Protein AF-A0ABD1NML1-F1 (afdb_monomer_lite)

Organism: NCBI:txid520843

Secondary structure (DSSP, 8-state):
--HHHHHHHHHHHHHHTSPPP--TTEEEEEE-TTS-GGG--SSS-S-SEEEESSPBTTEEEEEEEE-TTS-EEEEEEEEEEHHHHHHHHHHHHTTTPEEP----------GGGSS--TTTSSBSEEEEEEEE-S---S----EEEEEEEEE--SS-----EEEPPHHHHS-GGGSSEEEEEEEEE---S-HHHHHHHHHHHHHHHTGGGGSEEEE-GGG-EEEE-----EEEEEEEESS-HHHHGGGGSSS-GGGGTTS-----------SPEEEEEEEEETTT--HHHHHHHHHHHHHHHH-TT---PPPB--GGGGPPPSS----S--GGGPPP--------STTEEEEEEEE-HHHHHHHHHTS-GGGTT--HHHHHHHHHHHHHHHHHT--TTSEEEEEE-EE-TTTS---TTB-S--EE--EEEEEHHHHHHS-HHHHHHHHHHHHHHTTS----------PPP---

pLDDT: mean 78.39, std 19.65, range [25.09, 98.25]

Sequence (472 aa):
MSEEYVRSVVDLMVLKGHPMYRINGNFSVGDQTRVSFSEINFGWKKPIYEGPVGGMLFISFLYWFINGKGVDGIMVPIVLPHLAMKMFFRRSRKWQVKRSFILMLNSFNFANNYFSVKNLIDHLCVVTVIHMGSNGGDAVFSVRQGEVQMVVPAKVTPNEVKHLSDIDDDQEGLRMHISFIMLYKCNSSEPAKVIKRGISEALVEYYPLAGRMREGPNRKLMVECSAEGILFLEAEADVALEQLGDSIRPPSPHTKHFLCQVPVSRDYWMPFVVRSGVRMNHVVCDSFGLVQFLKMVATLARDPHAAIQPPVWRREIFGARVPPRVTCIHHEYQNIADHATSDSTNGMAHESFFFGPSEILVLRKRLPLHLQNCSTFELLSACLWKCRTMALNVNPNEEVGVSCFITAHGKVKIPDGYYGNAFVFPIALSKASLLCRSSLGYALGFIRETKARIRIREVSGGSYGSQGASNV

Structure (mmCIF, N/CA/C/O backbone):
data_AF-A0ABD1NML1-F1
#
_entry.id   AF-A0ABD1NML1-F1
#
loop_
_atom_site.group_PDB
_atom_site.id
_atom_site.type_symbol
_atom_site.label_atom_id
_atom_site.label_alt_id
_atom_site.label_comp_id
_atom_site.label_asym_id
_atom_site.label_entity_id
_atom_site.label_seq_id
_atom_site.pdbx_PDB_ins_code
_atom_site.Cartn_x
_atom_site.Cartn_y
_atom_site.Cartn_z
_atom_site.occupancy
_atom_site.B_iso_or_equiv
_atom_site.auth_seq_id
_atom_site.auth_comp_id
_atom_site.auth_asym_id
_atom_site.auth_atom_id
_atom_site.pdbx_PDB_model_num
ATOM 1 N N . MET A 1 1 ? -3.244 1.856 -18.797 1.00 85.44 1 MET A N 1
ATOM 2 C CA . MET A 1 1 ? -3.691 0.501 -18.502 1.00 85.44 1 MET A CA 1
ATOM 3 C C . MET A 1 1 ? -5.084 0.362 -19.058 1.00 85.44 1 MET A C 1
ATOM 5 O O . MET A 1 1 ? -5.914 1.201 -18.724 1.00 85.44 1 MET A O 1
ATOM 9 N N . SER A 1 2 ? -5.276 -0.593 -19.954 1.00 88.31 2 SER A N 1
ATOM 10 C CA . SER A 1 2 ? -6.563 -1.020 -20.479 1.00 88.31 2 SER A CA 1
ATOM 11 C C . SER A 1 2 ? -7.189 -2.037 -19.525 1.00 88.31 2 SER A C 1
ATOM 13 O O . SER A 1 2 ? -6.485 -2.704 -18.765 1.00 88.31 2 SER A O 1
ATOM 15 N N . GLU A 1 3 ? -8.511 -2.168 -19.574 1.00 90.38 3 GLU A N 1
ATOM 16 C CA . GLU A 1 3 ? -9.223 -3.241 -18.873 1.00 90.38 3 GLU A CA 1
ATOM 17 C C . GLU A 1 3 ? -8.773 -4.629 -19.362 1.00 90.38 3 GLU A C 1
ATOM 19 O O . GLU A 1 3 ? -8.651 -5.553 -18.564 1.00 90.38 3 GLU A O 1
ATOM 24 N N . GLU A 1 4 ? -8.437 -4.762 -20.651 1.00 92.38 4 GLU A N 1
ATOM 25 C CA . GLU A 1 4 ? -7.946 -6.023 -21.223 1.00 92.38 4 GLU A CA 1
ATOM 26 C C . GLU A 1 4 ? -6.635 -6.484 -20.582 1.00 92.38 4 GLU A C 1
ATOM 28 O O . GLU A 1 4 ? -6.492 -7.669 -20.300 1.00 92.38 4 GLU A O 1
ATOM 33 N N . TYR A 1 5 ? -5.703 -5.565 -20.294 1.00 93.19 5 TYR A N 1
ATOM 34 C CA . TYR A 1 5 ? -4.453 -5.921 -19.619 1.00 93.19 5 TYR A CA 1
ATOM 35 C C . TYR A 1 5 ? -4.724 -6.553 -18.251 1.00 93.19 5 TYR A C 1
ATOM 37 O O . TYR A 1 5 ? -4.149 -7.584 -17.923 1.00 93.19 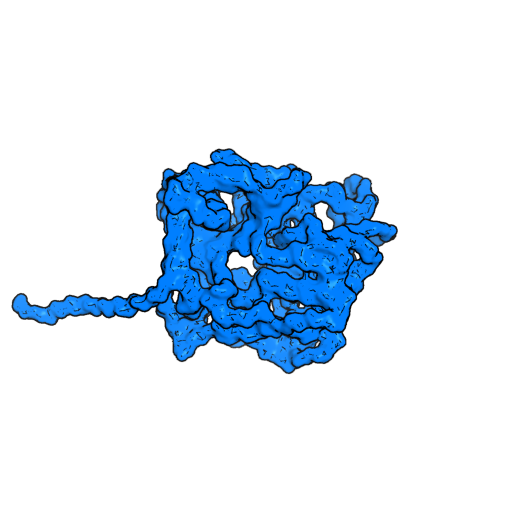5 TYR A O 1
ATOM 45 N N . VAL A 1 6 ? -5.634 -5.955 -17.474 1.00 93.06 6 VAL A N 1
ATOM 46 C CA . VAL A 1 6 ? -6.022 -6.471 -16.154 1.00 93.06 6 VAL A CA 1
ATOM 47 C C . VAL A 1 6 ? -6.635 -7.863 -16.279 1.00 93.06 6 VAL A C 1
ATOM 49 O O . VAL A 1 6 ? -6.210 -8.774 -15.579 1.00 93.06 6 VAL A O 1
ATOM 52 N N . ARG A 1 7 ? -7.581 -8.054 -17.208 1.00 93.50 7 ARG A N 1
ATOM 53 C CA . ARG A 1 7 ? -8.207 -9.366 -17.441 1.00 93.50 7 ARG A CA 1
ATOM 54 C C . ARG A 1 7 ? -7.192 -10.424 -17.887 1.00 93.50 7 ARG A C 1
ATOM 56 O O . ARG A 1 7 ? -7.268 -11.560 -17.443 1.00 93.50 7 ARG A O 1
ATOM 63 N N . SER A 1 8 ? -6.226 -10.051 -18.727 1.00 94.50 8 SER A N 1
ATOM 64 C CA . SER A 1 8 ? -5.152 -10.950 -19.166 1.00 94.50 8 SER A CA 1
ATOM 65 C C . SER A 1 8 ? -4.235 -11.373 -18.014 1.00 94.50 8 SER A C 1
ATOM 67 O O . SER A 1 8 ? -3.870 -12.545 -17.940 1.00 94.50 8 SER A O 1
ATOM 69 N N . VAL A 1 9 ? -3.899 -10.450 -17.099 1.00 92.88 9 VAL A N 1
ATOM 70 C CA . VAL A 1 9 ? -3.122 -10.759 -15.883 1.00 92.88 9 VAL A CA 1
ATOM 71 C C . VAL A 1 9 ? -3.874 -11.766 -15.016 1.00 92.88 9 VAL A C 1
ATOM 73 O O . VAL A 1 9 ? -3.299 -12.769 -14.603 1.00 92.88 9 VAL A O 1
ATOM 76 N N . VAL A 1 10 ? -5.159 -11.508 -14.772 1.00 93.75 10 VAL A N 1
ATOM 77 C CA . VAL A 1 10 ? -6.013 -12.372 -13.952 1.00 93.75 10 VAL A CA 1
ATOM 78 C C . VAL A 1 10 ? -6.128 -13.780 -14.554 1.00 93.75 10 VAL A C 1
ATOM 80 O O . VAL A 1 10 ? -5.954 -14.775 -13.857 1.00 93.75 10 VAL A O 1
ATOM 83 N N . ASP A 1 11 ? -6.330 -13.889 -15.867 1.00 94.88 11 ASP A N 1
ATOM 84 C CA . ASP A 1 11 ? -6.380 -15.194 -16.530 1.00 94.88 11 ASP A CA 1
ATOM 85 C C . ASP A 1 11 ? -5.045 -15.944 -16.465 1.00 94.88 11 ASP A C 1
ATOM 87 O O . ASP A 1 11 ? -5.022 -17.162 -16.288 1.00 94.88 11 ASP A O 1
ATOM 91 N N . LEU A 1 12 ? -3.925 -15.229 -16.618 1.00 93.00 12 LEU A N 1
ATOM 92 C CA . LEU A 1 12 ? -2.591 -15.813 -16.493 1.00 93.00 12 LEU A CA 1
ATOM 93 C C . LEU A 1 12 ? -2.376 -16.378 -15.084 1.00 93.00 12 LEU A C 1
ATOM 95 O O . LEU A 1 12 ? -1.841 -17.478 -14.955 1.00 93.00 12 LEU A O 1
ATOM 99 N N . MET A 1 13 ? -2.798 -15.647 -14.051 1.00 89.31 13 MET A N 1
ATOM 100 C CA . MET A 1 13 ? -2.697 -16.066 -12.653 1.00 89.31 13 MET A CA 1
ATOM 101 C C . MET A 1 13 ? -3.399 -17.400 -12.397 1.00 89.31 13 MET A C 1
ATOM 103 O O . MET A 1 13 ? -2.771 -18.330 -11.880 1.00 89.31 13 MET A O 1
ATOM 107 N N . VAL A 1 14 ? -4.640 -17.528 -12.871 1.00 90.69 14 VAL A N 1
ATOM 108 C CA . VAL A 1 14 ? -5.420 -18.764 -12.748 1.00 90.69 14 VAL A CA 1
ATOM 109 C C . VAL A 1 14 ? -4.791 -19.903 -13.551 1.00 90.69 14 VAL A C 1
ATOM 111 O O . VAL A 1 14 ? -4.628 -21.005 -13.032 1.00 90.69 14 VAL A O 1
ATOM 114 N N . LEU A 1 15 ? -4.372 -19.654 -14.798 1.00 91.19 15 LEU A N 1
ATOM 115 C CA . LEU A 1 15 ? -3.771 -20.687 -15.657 1.00 91.19 15 LEU A CA 1
ATOM 116 C C . LEU A 1 15 ? -2.415 -21.189 -15.155 1.00 91.19 15 LEU A C 1
ATOM 118 O O . LEU A 1 15 ? -2.046 -22.332 -15.423 1.00 91.19 15 LEU A O 1
ATOM 122 N N . LYS A 1 16 ? -1.642 -20.332 -14.483 1.00 87.25 16 LYS A N 1
ATOM 123 C CA . LYS A 1 16 ? -0.321 -20.676 -13.944 1.00 87.25 16 LYS A CA 1
ATOM 124 C C . LYS A 1 16 ? -0.363 -21.165 -12.499 1.00 87.25 16 LYS A C 1
ATOM 126 O O . LYS A 1 16 ? 0.657 -21.662 -12.036 1.00 87.25 16 LYS A O 1
ATOM 131 N N . GLY A 1 17 ? -1.507 -21.058 -11.820 1.00 83.44 17 GLY A N 1
ATOM 132 C CA . GLY A 1 17 ? -1.695 -21.543 -10.458 1.00 83.44 17 GLY A CA 1
ATOM 133 C C . GLY A 1 17 ? -0.801 -20.827 -9.449 1.00 83.44 17 GLY A C 1
ATOM 134 O O . GLY A 1 17 ? 0.010 -21.480 -8.801 1.00 83.44 17 GLY A O 1
ATOM 135 N N . HIS A 1 18 ? -0.994 -19.513 -9.286 1.00 80.62 18 HIS A N 1
ATOM 136 C CA . HIS A 1 18 ? -0.204 -18.628 -8.410 1.00 80.62 18 HIS A CA 1
ATOM 137 C C . HIS A 1 18 ? 1.230 -18.383 -8.927 1.00 80.62 18 HIS A C 1
ATOM 139 O O . HIS A 1 18 ? 2.209 -18.803 -8.304 1.00 80.62 18 HIS A O 1
ATOM 145 N N . PRO A 1 19 ? 1.400 -17.731 -10.097 1.00 79.62 19 PRO A N 1
ATOM 146 C CA . PRO A 1 19 ? 2.723 -17.487 -10.654 1.00 79.62 19 PRO A CA 1
ATOM 147 C C . PRO A 1 19 ? 3.556 -16.591 -9.732 1.00 79.62 19 PRO A C 1
ATOM 149 O O . PRO A 1 19 ? 3.118 -15.522 -9.301 1.00 79.62 19 PRO A O 1
ATOM 152 N N . MET A 1 20 ? 4.804 -16.990 -9.496 1.00 71.44 20 MET A N 1
ATOM 153 C CA . MET A 1 20 ? 5.746 -16.156 -8.763 1.00 71.44 20 MET A CA 1
ATOM 154 C C . MET A 1 20 ? 6.116 -14.927 -9.590 1.00 71.44 20 MET A C 1
ATOM 156 O O . MET A 1 20 ? 6.479 -15.013 -10.764 1.00 71.44 20 MET A O 1
ATOM 160 N N . TYR A 1 21 ? 6.050 -13.764 -8.952 1.00 72.62 21 TYR A N 1
ATOM 161 C CA . TYR A 1 21 ? 6.606 -12.549 -9.524 1.00 72.62 21 TYR A CA 1
ATOM 162 C C . TYR A 1 21 ? 8.130 -12.671 -9.614 1.00 72.62 21 TYR A C 1
ATOM 164 O O . TYR A 1 21 ? 8.783 -13.183 -8.704 1.00 72.62 21 TYR A O 1
ATOM 172 N N . ARG A 1 22 ? 8.722 -12.162 -10.695 1.00 70.94 22 ARG A N 1
ATOM 173 C CA . ARG A 1 22 ? 10.177 -12.165 -10.861 1.00 70.94 22 ARG A CA 1
ATOM 174 C C . ARG A 1 22 ? 10.831 -11.238 -9.824 1.00 70.94 22 ARG A C 1
ATOM 176 O O . ARG A 1 22 ? 10.720 -10.019 -9.929 1.00 70.94 22 ARG A O 1
ATOM 183 N N . ILE A 1 23 ? 11.545 -11.802 -8.846 1.00 63.34 23 ILE A N 1
ATOM 184 C CA . ILE A 1 23 ? 12.211 -11.040 -7.765 1.00 63.34 23 ILE A CA 1
ATOM 185 C C . ILE A 1 23 ? 13.683 -10.734 -8.099 1.00 63.34 23 ILE A C 1
ATOM 187 O O . ILE A 1 23 ? 14.173 -9.637 -7.815 1.00 63.34 23 ILE A O 1
ATOM 191 N N . ASN A 1 24 ? 14.391 -11.658 -8.758 1.00 65.88 24 ASN A N 1
ATOM 192 C CA . ASN A 1 24 ? 15.817 -11.501 -9.057 1.00 65.88 24 ASN A CA 1
ATOM 193 C C . ASN A 1 24 ? 16.085 -10.342 -10.023 1.00 65.88 24 ASN A C 1
ATOM 195 O O . ASN A 1 24 ? 15.473 -10.239 -11.088 1.00 65.88 24 ASN A O 1
ATOM 199 N N . GLY A 1 25 ? 17.002 -9.452 -9.629 1.00 67.81 25 GLY A N 1
ATOM 200 C CA . GLY A 1 25 ? 17.348 -8.247 -10.391 1.00 67.81 25 GLY A CA 1
ATOM 201 C C . GLY A 1 25 ? 16.247 -7.179 -10.432 1.00 67.81 25 GLY A C 1
ATOM 202 O O . GLY A 1 25 ? 16.466 -6.106 -11.000 1.00 67.81 25 GLY A O 1
ATOM 203 N N . ASN A 1 26 ? 15.097 -7.428 -9.799 1.00 81.62 26 ASN A N 1
ATOM 204 C CA . ASN A 1 26 ? 13.913 -6.592 -9.919 1.00 81.62 26 ASN A CA 1
ATOM 205 C C . ASN A 1 26 ? 13.667 -5.732 -8.681 1.00 81.62 26 ASN A C 1
ATOM 207 O O . ASN A 1 26 ? 14.130 -6.005 -7.571 1.00 81.62 26 ASN A O 1
ATOM 211 N N . PHE A 1 27 ? 12.966 -4.629 -8.908 1.00 85.62 27 PHE A N 1
ATOM 212 C CA . PHE A 1 27 ? 12.614 -3.655 -7.890 1.00 85.62 27 PHE A CA 1
ATOM 213 C C . PHE A 1 27 ? 11.238 -3.077 -8.193 1.00 85.62 27 PHE A C 1
ATOM 215 O O . PHE A 1 27 ? 10.990 -2.646 -9.313 1.00 85.62 27 PHE A O 1
ATOM 222 N N . SER A 1 28 ? 10.342 -3.041 -7.218 1.00 87.56 28 SER A N 1
ATOM 223 C CA . SER A 1 28 ? 8.999 -2.506 -7.417 1.00 87.56 28 SER A CA 1
ATOM 224 C C . SER A 1 28 ? 8.858 -1.136 -6.764 1.00 87.56 28 SER A C 1
ATOM 226 O O . SER A 1 28 ? 9.371 -0.894 -5.672 1.00 87.56 28 SER A O 1
ATOM 228 N N . VAL A 1 29 ? 8.157 -0.226 -7.437 1.00 91.19 29 VAL A N 1
ATOM 229 C CA . VAL A 1 29 ? 7.906 1.135 -6.965 1.00 91.19 29 VAL A CA 1
ATOM 230 C C . VAL A 1 29 ? 6.411 1.420 -6.985 1.00 91.19 29 VAL A C 1
ATOM 232 O O . VAL A 1 29 ? 5.767 1.316 -8.029 1.00 91.19 29 VAL A O 1
ATOM 235 N N . GLY A 1 30 ? 5.847 1.779 -5.835 1.00 89.94 30 GLY A N 1
ATOM 236 C CA . GLY A 1 30 ? 4.447 2.182 -5.709 1.00 89.94 30 GLY A CA 1
ATOM 237 C C . GLY A 1 30 ? 4.287 3.655 -5.345 1.00 89.94 30 GLY A C 1
ATOM 238 O O . GLY A 1 30 ? 5.159 4.255 -4.719 1.00 89.94 30 GLY A O 1
ATOM 239 N N . ASP A 1 31 ? 3.167 4.248 -5.750 1.00 90.31 31 ASP A N 1
ATOM 240 C CA . ASP A 1 31 ? 2.809 5.624 -5.406 1.00 90.31 31 ASP A CA 1
ATOM 241 C C . ASP A 1 31 ? 1.729 5.621 -4.322 1.00 90.31 31 ASP A C 1
ATOM 243 O O . ASP A 1 31 ? 0.582 5.275 -4.595 1.00 90.31 31 ASP A O 1
ATOM 247 N N . GLN A 1 32 ? 2.096 6.001 -3.100 1.00 86.88 32 GLN A N 1
ATOM 248 C CA . GLN A 1 32 ? 1.167 6.153 -1.976 1.00 86.88 32 GLN A CA 1
ATOM 249 C C . GLN A 1 32 ? 0.924 7.636 -1.649 1.00 86.88 32 GLN A C 1
ATOM 251 O O . GLN A 1 32 ? 0.237 7.954 -0.685 1.00 86.88 32 GLN A O 1
ATOM 256 N N . THR A 1 33 ? 1.442 8.571 -2.459 1.00 85.31 33 THR A N 1
ATOM 257 C CA . THR A 1 33 ? 1.328 10.023 -2.211 1.00 85.31 33 THR A CA 1
ATOM 258 C C . THR A 1 33 ? -0.107 10.539 -2.289 1.00 85.31 33 THR A C 1
ATOM 260 O O . THR A 1 33 ? -0.403 11.621 -1.793 1.00 85.31 33 THR A O 1
ATOM 263 N N . ARG A 1 34 ? -0.995 9.765 -2.921 1.00 81.69 34 ARG A N 1
ATOM 264 C CA . ARG A 1 34 ? -2.420 10.074 -3.097 1.00 81.69 34 ARG A CA 1
ATOM 265 C C . ARG A 1 34 ? -3.330 9.275 -2.174 1.00 81.69 34 ARG A C 1
ATOM 267 O O . ARG A 1 34 ? -4.545 9.382 -2.291 1.00 81.69 34 ARG A O 1
ATOM 274 N N . VAL A 1 35 ? -2.761 8.441 -1.311 1.00 80.31 35 VAL A N 1
ATOM 275 C CA . VAL A 1 35 ? -3.547 7.643 -0.379 1.00 80.31 35 VAL A CA 1
ATOM 276 C C . VAL A 1 35 ? -3.768 8.471 0.881 1.00 80.31 35 VAL A C 1
ATOM 278 O O . VAL A 1 35 ? -2.829 8.822 1.591 1.00 80.31 35 VAL A O 1
ATOM 281 N N . SER A 1 36 ? -5.028 8.837 1.118 1.00 80.75 36 SER A N 1
ATOM 282 C CA . SER A 1 36 ? -5.462 9.834 2.106 1.00 80.75 36 SER A CA 1
ATOM 283 C C . SER A 1 36 ? -5.395 9.366 3.571 1.00 80.75 36 SER A C 1
ATOM 285 O O . SER A 1 36 ? -6.347 9.563 4.327 1.00 80.75 36 SER A O 1
ATOM 287 N N . PHE A 1 37 ? -4.284 8.768 4.011 1.00 80.19 37 PHE A N 1
ATOM 288 C CA . PHE A 1 37 ? -4.081 8.436 5.430 1.00 80.19 37 PHE A CA 1
ATOM 289 C C . PHE A 1 37 ? -4.114 9.691 6.326 1.00 80.19 37 PHE A C 1
ATOM 291 O O . PHE A 1 37 ? -4.609 9.634 7.448 1.00 80.19 37 PHE A O 1
ATOM 298 N N . SER A 1 38 ? -3.681 10.845 5.807 1.00 80.75 38 SER A N 1
ATOM 299 C CA . SER A 1 38 ? -3.687 12.139 6.509 1.00 80.75 38 SER A CA 1
ATOM 300 C C . SER A 1 38 ? -5.088 12.698 6.802 1.00 80.75 38 SER A C 1
ATOM 302 O O . SER A 1 38 ? -5.235 13.670 7.546 1.00 80.75 38 SER A O 1
ATOM 304 N N . GLU A 1 39 ? -6.135 12.120 6.210 1.00 86.75 39 GLU A N 1
ATOM 305 C CA . GLU A 1 39 ? -7.526 12.544 6.401 1.00 86.75 39 GLU A CA 1
ATOM 306 C C . GLU A 1 39 ? -8.247 11.762 7.507 1.00 86.75 39 GLU A C 1
ATOM 308 O O . GLU A 1 39 ? -9.378 12.101 7.857 1.00 86.75 39 GLU A O 1
ATOM 313 N N . ILE A 1 40 ? -7.614 10.731 8.073 1.00 89.81 40 ILE A N 1
ATOM 314 C CA . ILE A 1 40 ? -8.189 9.944 9.164 1.00 89.81 40 ILE A CA 1
ATOM 315 C C . ILE A 1 40 ? -8.204 10.820 10.424 1.00 89.81 40 ILE A C 1
ATOM 317 O O . ILE A 1 40 ? -7.164 11.266 10.902 1.00 89.81 40 ILE A O 1
ATOM 321 N N . ASN A 1 41 ? -9.395 11.123 10.944 1.00 91.06 41 ASN A N 1
ATOM 322 C CA . ASN A 1 41 ? -9.568 12.064 12.050 1.00 91.06 41 ASN A CA 1
ATOM 323 C C . ASN A 1 41 ? -10.591 11.544 13.063 1.00 91.06 41 ASN A C 1
ATOM 325 O O . ASN A 1 41 ? -11.798 11.634 12.846 1.00 91.06 41 ASN A O 1
ATOM 329 N N . PHE A 1 42 ? -10.091 11.078 14.205 1.00 89.31 42 PHE A N 1
ATOM 330 C CA . PHE A 1 42 ? -10.882 10.583 15.338 1.00 89.31 42 PHE A CA 1
ATOM 331 C C . PHE A 1 42 ? -11.523 11.694 16.194 1.00 89.31 42 PHE A C 1
ATOM 333 O O . PHE A 1 42 ? -12.075 11.425 17.254 1.00 89.31 42 PHE A O 1
ATOM 340 N N . GLY A 1 43 ? -11.433 12.956 15.766 1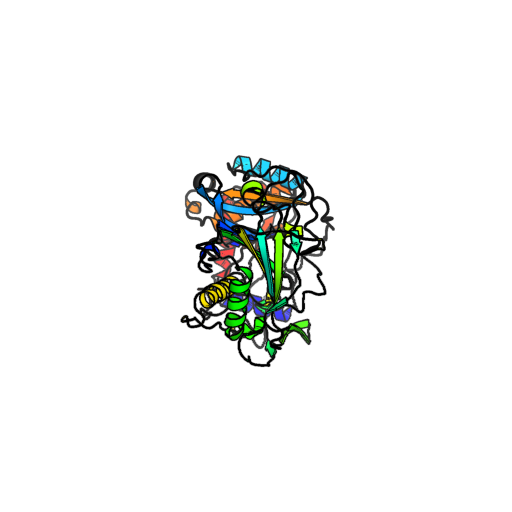.00 87.25 43 GLY A N 1
ATOM 341 C CA . GLY A 1 43 ? -11.765 14.137 16.573 1.00 87.25 43 GLY A CA 1
ATOM 342 C C . GLY A 1 43 ? -10.533 14.781 17.215 1.00 87.25 43 GLY A C 1
ATOM 343 O O . GLY A 1 43 ? -10.646 15.799 17.889 1.00 87.25 43 GLY A O 1
ATOM 344 N N . TRP A 1 44 ? -9.343 14.226 16.967 1.00 86.31 44 TRP A N 1
ATOM 345 C CA . TRP A 1 44 ? -8.062 14.679 17.526 1.00 86.31 44 TRP A CA 1
ATOM 346 C C . TRP A 1 44 ? -7.214 15.469 16.523 1.00 86.31 44 TRP A C 1
ATOM 348 O O . TRP A 1 44 ? -6.010 15.616 16.704 1.00 86.31 44 TRP A O 1
ATOM 358 N N . LYS A 1 45 ? -7.849 15.999 15.468 1.00 85.94 45 LYS A N 1
ATOM 359 C CA . LYS A 1 45 ? -7.191 16.560 14.275 1.00 85.94 45 LYS A CA 1
ATOM 360 C C . LYS A 1 45 ? -6.480 15.465 13.461 1.00 85.94 45 LYS A C 1
ATOM 362 O O . LYS A 1 45 ? -6.611 14.274 13.733 1.00 85.94 45 LYS A O 1
ATOM 367 N N . LYS A 1 46 ? -5.807 15.887 12.389 1.00 84.62 46 LYS A N 1
ATOM 368 C CA . LYS A 1 46 ? -5.058 15.003 11.487 1.00 84.62 46 LYS A CA 1
ATOM 369 C C . LYS A 1 46 ? -3.858 14.377 12.208 1.00 84.62 46 LYS A C 1
ATOM 371 O O . LYS A 1 46 ? -3.324 15.017 13.123 1.00 84.62 46 LYS A O 1
ATOM 376 N N . PRO A 1 47 ? -3.418 13.175 11.799 1.00 80.88 47 PRO A N 1
ATOM 377 C CA . PRO A 1 47 ? -2.189 12.605 12.318 1.00 80.88 47 PRO A CA 1
ATOM 378 C C . PRO A 1 47 ? -1.005 13.552 12.074 1.00 80.88 47 PRO A C 1
ATOM 380 O O . PRO A 1 47 ? -0.954 14.289 11.091 1.00 80.88 47 PRO A O 1
ATOM 383 N N . ILE A 1 48 ? -0.058 13.552 13.008 1.00 77.00 48 ILE A N 1
ATOM 384 C CA . ILE A 1 48 ? 1.228 14.253 12.883 1.00 77.00 48 ILE A CA 1
ATOM 385 C C . ILE A 1 48 ? 2.235 13.457 12.043 1.00 77.00 48 ILE A C 1
ATOM 387 O O . ILE A 1 48 ? 3.242 14.000 11.595 1.00 77.00 48 ILE A O 1
ATOM 391 N N . TYR A 1 49 ? 1.986 12.160 11.886 1.00 75.31 49 TYR A N 1
ATOM 392 C CA . TYR A 1 49 ? 2.718 11.271 11.003 1.00 75.31 49 TYR A CA 1
ATOM 393 C C . TYR A 1 49 ? 1.826 10.093 10.646 1.00 75.31 49 TYR A C 1
ATOM 395 O O . TYR A 1 49 ? 1.192 9.489 11.516 1.00 75.31 49 TYR A O 1
ATOM 403 N N . GLU A 1 50 ? 1.878 9.718 9.382 1.00 75.00 50 GLU A N 1
ATOM 404 C CA . GLU A 1 50 ? 1.236 8.547 8.834 1.00 75.00 50 GLU A CA 1
ATOM 405 C C . GLU A 1 50 ? 2.170 7.915 7.809 1.00 75.00 50 GLU A C 1
ATOM 407 O O . GLU A 1 50 ? 2.846 8.600 7.039 1.00 75.00 50 GLU A O 1
ATOM 412 N N . GLY A 1 51 ? 2.248 6.591 7.813 1.00 69.19 51 GLY A N 1
ATOM 413 C CA . GLY A 1 51 ? 3.108 5.898 6.871 1.00 69.19 51 GLY A CA 1
ATOM 414 C C . GLY A 1 51 ? 3.383 4.458 7.264 1.00 69.19 51 GLY A C 1
ATOM 415 O O . GLY A 1 51 ? 2.881 3.964 8.280 1.00 69.19 51 GLY A O 1
ATOM 416 N N . PRO A 1 52 ? 4.194 3.760 6.463 1.00 66.12 52 PRO A N 1
ATOM 417 C CA . PRO A 1 52 ? 4.569 2.396 6.760 1.00 66.12 52 PRO A CA 1
ATOM 418 C C . PRO A 1 52 ? 5.472 2.377 7.992 1.00 66.12 52 PRO A C 1
ATOM 420 O O . PRO A 1 52 ? 6.082 3.379 8.378 1.00 66.12 52 PRO A O 1
ATOM 423 N N . VAL A 1 53 ? 5.611 1.195 8.577 1.00 61.94 53 VAL A N 1
ATOM 424 C CA . VAL A 1 53 ? 6.564 0.974 9.669 1.00 61.94 53 VAL A CA 1
ATOM 425 C C . VAL A 1 53 ? 8.017 0.989 9.179 1.00 61.94 53 VAL A C 1
ATOM 427 O O . VAL A 1 53 ? 8.937 1.366 9.904 1.00 61.94 53 VAL A O 1
ATOM 430 N N . GLY A 1 54 ? 8.230 0.611 7.922 1.00 64.94 54 GLY A N 1
ATOM 431 C CA . GLY A 1 54 ? 9.542 0.552 7.308 1.00 64.94 54 GLY A CA 1
ATOM 432 C C . GLY A 1 54 ? 9.472 0.312 5.806 1.00 64.94 54 GLY A C 1
ATOM 433 O O . GLY A 1 54 ? 8.396 0.177 5.229 1.00 64.94 54 GLY A O 1
ATOM 434 N N . GLY A 1 55 ? 10.635 0.264 5.175 1.00 62.53 55 GLY A N 1
ATOM 435 C CA . GLY A 1 55 ? 10.816 -0.188 3.811 1.00 62.53 55 GLY A CA 1
ATOM 436 C C . GLY A 1 55 ? 10.689 -1.702 3.733 1.00 62.53 55 GLY A C 1
ATOM 437 O O . GLY A 1 55 ? 10.939 -2.425 4.700 1.00 62.53 55 GLY A O 1
ATOM 438 N N . MET A 1 56 ? 10.291 -2.169 2.560 1.00 67.62 56 MET A N 1
ATOM 439 C CA . MET A 1 56 ? 10.186 -3.584 2.246 1.00 67.62 56 MET A CA 1
ATOM 440 C C . MET A 1 56 ? 11.384 -3.991 1.396 1.00 67.62 56 MET A C 1
ATOM 442 O O . MET A 1 56 ? 11.974 -3.183 0.673 1.00 67.62 56 MET A O 1
ATOM 446 N N . LEU A 1 57 ? 11.772 -5.259 1.490 1.00 68.81 57 LEU A N 1
ATOM 447 C CA . LEU A 1 57 ? 12.775 -5.792 0.585 1.00 68.81 57 LEU A CA 1
ATOM 448 C C . LEU A 1 57 ? 12.201 -5.798 -0.838 1.00 68.81 57 LEU A C 1
ATOM 450 O O . LEU A 1 57 ? 11.038 -6.131 -1.031 1.00 68.81 57 LEU A O 1
ATOM 454 N N . PHE A 1 58 ? 13.002 -5.395 -1.824 1.00 72.88 58 PHE A N 1
ATOM 455 C CA . PHE A 1 58 ? 12.624 -5.325 -3.246 1.00 72.88 58 PHE A CA 1
ATOM 456 C C . PHE A 1 58 ? 11.495 -4.346 -3.616 1.00 72.88 58 PHE A C 1
ATOM 458 O O . PHE A 1 58 ? 11.276 -4.145 -4.808 1.00 72.88 58 PHE A O 1
ATOM 465 N N . ILE A 1 59 ? 10.834 -3.686 -2.658 1.00 79.00 59 ILE A N 1
ATOM 466 C CA . ILE A 1 59 ? 9.712 -2.773 -2.914 1.00 79.00 59 ILE A CA 1
ATOM 467 C C . ILE A 1 59 ? 9.916 -1.449 -2.174 1.00 79.00 59 ILE A C 1
ATOM 469 O O . ILE A 1 59 ? 10.181 -1.424 -0.972 1.00 79.00 59 ILE A O 1
ATOM 473 N N . SER A 1 60 ? 9.718 -0.337 -2.878 1.00 86.06 60 SER A N 1
ATOM 474 C CA . SER A 1 60 ? 9.654 0.997 -2.282 1.00 86.06 60 SER A CA 1
ATOM 475 C C . SER A 1 60 ? 8.364 1.703 -2.646 1.00 86.06 60 SER A C 1
ATOM 477 O O . SER A 1 60 ? 7.878 1.625 -3.769 1.00 86.06 60 SER A O 1
ATOM 479 N N . PHE A 1 61 ? 7.843 2.472 -1.703 1.00 85.88 61 PHE A N 1
ATOM 480 C CA . PHE A 1 61 ? 6.679 3.313 -1.924 1.00 85.88 61 PHE A CA 1
ATOM 481 C C . PHE A 1 61 ? 7.069 4.778 -1.754 1.00 85.88 61 PHE A C 1
ATOM 483 O O . PHE A 1 61 ? 7.882 5.121 -0.893 1.00 85.88 61 PHE A O 1
ATOM 490 N N . LEU A 1 62 ? 6.507 5.633 -2.602 1.00 90.19 62 LEU A N 1
ATOM 491 C CA . LEU A 1 62 ? 6.617 7.079 -2.482 1.00 90.19 62 LEU A CA 1
ATOM 492 C C . LEU A 1 62 ? 5.517 7.558 -1.542 1.00 90.19 62 LEU A C 1
ATOM 494 O O . LEU A 1 62 ? 4.337 7.357 -1.828 1.00 90.19 62 LEU A O 1
ATOM 498 N N . TYR A 1 63 ? 5.912 8.215 -0.458 1.00 84.69 63 TYR A N 1
ATOM 499 C CA . TYR A 1 63 ? 4.995 8.799 0.514 1.00 84.69 63 TYR A CA 1
ATOM 500 C C . TYR A 1 63 ? 5.091 10.311 0.471 1.00 84.69 63 TYR A C 1
ATOM 502 O O . TYR A 1 63 ? 6.192 10.863 0.417 1.00 84.69 63 TYR A O 1
ATOM 510 N N . TRP A 1 64 ? 3.942 10.980 0.507 1.00 85.62 64 TRP A N 1
ATOM 511 C CA . TRP A 1 64 ? 3.926 12.407 0.790 1.00 85.62 64 TRP A CA 1
ATOM 512 C C . TRP A 1 64 ? 4.419 12.624 2.223 1.00 85.62 64 TRP A C 1
ATOM 514 O O . TRP A 1 64 ? 4.088 11.848 3.118 1.00 85.62 64 TRP A O 1
ATOM 524 N N . PHE A 1 65 ? 5.272 13.624 2.425 1.00 80.06 65 PHE A N 1
ATOM 525 C CA . PHE A 1 65 ? 5.937 13.828 3.702 1.00 80.06 65 PHE A CA 1
ATOM 526 C C . PHE A 1 65 ? 6.349 15.288 3.894 1.00 80.06 65 PHE A C 1
ATOM 528 O O . PHE A 1 65 ? 6.861 15.919 2.969 1.00 80.06 65 PHE A O 1
ATOM 535 N N . ILE A 1 66 ? 6.197 15.801 5.115 1.00 77.75 66 ILE A N 1
ATOM 536 C CA . ILE A 1 66 ? 6.731 17.101 5.533 1.00 77.75 66 ILE A CA 1
ATOM 537 C C . ILE A 1 66 ? 7.928 16.853 6.450 1.00 77.75 66 ILE A C 1
ATOM 539 O O . ILE A 1 66 ? 7.816 16.164 7.464 1.00 77.75 66 ILE A O 1
ATOM 543 N N . ASN A 1 67 ? 9.089 17.407 6.102 1.00 73.88 67 ASN A N 1
ATOM 544 C CA . ASN A 1 67 ? 10.293 17.238 6.913 1.00 73.88 67 ASN A CA 1
ATOM 545 C C . ASN A 1 67 ? 10.304 18.144 8.158 1.00 73.88 67 ASN A C 1
ATOM 547 O O . ASN A 1 67 ? 9.494 19.056 8.291 1.00 73.88 67 ASN A O 1
ATOM 551 N N . GLY A 1 68 ? 11.271 17.938 9.061 1.00 69.00 68 GLY A N 1
ATOM 552 C CA . GLY A 1 68 ? 11.397 18.725 10.299 1.00 69.00 68 GLY A CA 1
ATOM 553 C C . GLY A 1 68 ? 11.604 20.236 10.108 1.00 69.00 68 GLY A C 1
ATOM 554 O O . GLY A 1 68 ? 11.537 20.982 11.076 1.00 69.00 68 GLY A O 1
ATOM 555 N N . LYS A 1 69 ? 11.834 20.706 8.874 1.00 75.56 69 LYS A N 1
ATOM 556 C CA . LYS A 1 69 ? 11.913 22.132 8.518 1.00 75.56 69 LYS A CA 1
ATOM 557 C C . LYS A 1 69 ? 10.603 22.678 7.938 1.00 75.56 69 LYS A C 1
ATOM 559 O O . LYS A 1 69 ? 10.595 23.792 7.428 1.00 75.56 69 LYS A O 1
ATOM 564 N N . GLY A 1 70 ? 9.526 21.892 7.950 1.00 77.38 70 GLY A N 1
ATOM 565 C CA . GLY A 1 70 ? 8.237 22.269 7.370 1.00 77.38 70 GLY A CA 1
ATOM 566 C C . GLY A 1 70 ? 8.194 22.227 5.841 1.00 77.38 70 GLY A C 1
ATOM 567 O O . GLY A 1 70 ? 7.241 22.730 5.257 1.00 77.38 70 GLY A O 1
ATOM 568 N N . VAL A 1 71 ? 9.202 21.646 5.178 1.00 83.56 71 VAL A N 1
ATOM 569 C CA . VAL A 1 71 ? 9.230 21.539 3.711 1.00 83.56 71 VAL A CA 1
ATOM 570 C C . VAL A 1 71 ? 8.529 20.256 3.287 1.00 83.56 71 VAL A C 1
ATOM 572 O O . VAL A 1 71 ? 8.883 19.167 3.752 1.00 83.56 71 VAL A O 1
ATOM 575 N N . ASP A 1 72 ? 7.561 20.395 2.389 1.00 87.94 72 ASP A N 1
ATOM 576 C CA . ASP A 1 72 ? 6.841 19.297 1.762 1.00 87.94 72 ASP A CA 1
ATOM 577 C C . ASP A 1 72 ? 7.716 18.563 0.738 1.00 87.94 72 ASP A C 1
ATOM 579 O O . ASP A 1 72 ? 8.651 19.108 0.152 1.00 87.94 72 ASP A O 1
ATOM 583 N N . GLY A 1 73 ? 7.452 17.280 0.533 1.00 88.69 73 GLY A N 1
ATOM 584 C CA . GLY A 1 73 ? 8.187 16.483 -0.435 1.00 88.69 73 GLY A CA 1
ATOM 585 C C . GLY A 1 73 ? 7.798 15.019 -0.402 1.00 88.69 73 GLY A C 1
ATOM 586 O O . GLY A 1 73 ? 6.766 14.632 0.147 1.00 88.69 73 GLY A O 1
ATOM 587 N N . ILE A 1 74 ? 8.637 14.201 -1.029 1.00 89.00 74 ILE A N 1
ATOM 588 C CA . ILE A 1 74 ? 8.435 12.760 -1.134 1.00 89.00 74 ILE A CA 1
ATOM 589 C C . ILE A 1 74 ? 9.476 12.032 -0.291 1.00 89.00 74 ILE A C 1
ATOM 591 O O . ILE A 1 74 ? 10.677 12.201 -0.504 1.00 89.00 74 ILE A O 1
ATOM 595 N N . MET A 1 75 ? 9.022 11.193 0.635 1.00 86.94 75 MET A N 1
ATOM 596 C CA . MET A 1 75 ? 9.866 10.247 1.358 1.00 86.94 75 MET A CA 1
ATOM 597 C C . MET A 1 75 ? 9.848 8.890 0.649 1.00 86.94 75 MET A C 1
ATOM 599 O O . MET A 1 75 ? 8.787 8.376 0.296 1.00 86.94 75 MET A O 1
ATOM 603 N N . VAL A 1 76 ? 11.028 8.296 0.470 1.00 88.00 76 VAL A N 1
ATOM 604 C CA . VAL A 1 76 ? 11.203 6.973 -0.139 1.00 88.00 76 VAL A CA 1
ATOM 605 C C . VAL A 1 76 ? 12.058 6.086 0.773 1.00 88.00 76 VAL A C 1
ATOM 607 O O . VAL A 1 76 ? 13.278 6.276 0.827 1.00 88.00 76 VAL A O 1
ATOM 610 N N . PRO A 1 77 ? 11.451 5.111 1.472 1.00 83.75 77 PRO A N 1
ATOM 611 C CA . PRO A 1 77 ? 12.176 4.063 2.184 1.00 83.75 77 PRO A CA 1
ATOM 612 C C . PRO A 1 77 ? 12.843 3.084 1.207 1.00 83.75 77 PRO A C 1
ATOM 614 O O . PRO A 1 77 ? 12.220 2.629 0.245 1.00 83.75 77 PRO A O 1
ATOM 617 N N . ILE A 1 78 ? 14.104 2.740 1.454 1.00 84.31 78 ILE A N 1
ATOM 618 C CA . ILE A 1 78 ? 14.923 1.831 0.643 1.00 84.31 78 ILE A CA 1
ATOM 619 C C . ILE A 1 78 ? 15.607 0.828 1.569 1.00 84.31 78 ILE A C 1
ATOM 621 O O . ILE A 1 78 ? 16.185 1.202 2.590 1.00 84.31 78 ILE A O 1
ATOM 625 N N . VAL A 1 79 ? 15.588 -0.446 1.178 1.00 82.81 79 VAL A N 1
ATOM 626 C CA . VAL A 1 79 ? 16.290 -1.531 1.873 1.00 82.81 79 VAL A CA 1
ATOM 627 C C . VAL A 1 79 ? 17.316 -2.148 0.923 1.00 82.81 79 VAL A C 1
ATOM 629 O O . VAL A 1 79 ? 16.961 -2.616 -0.159 1.00 82.81 79 VAL A O 1
ATOM 632 N N . LEU A 1 80 ? 18.596 -2.125 1.307 1.00 84.06 80 LEU A N 1
ATOM 633 C CA . LEU A 1 80 ? 19.718 -2.672 0.528 1.00 84.06 80 LEU A CA 1
ATOM 634 C C . LEU A 1 80 ? 20.785 -3.273 1.449 1.00 84.06 80 LEU A C 1
ATOM 636 O O . LEU A 1 80 ? 20.893 -2.828 2.591 1.00 84.06 80 LEU A O 1
ATOM 640 N N . PRO A 1 81 ? 21.625 -4.212 0.974 1.00 87.06 81 PRO A N 1
ATOM 641 C CA . PRO A 1 81 ? 22.810 -4.634 1.720 1.00 87.06 81 PRO A CA 1
ATOM 642 C C . PRO A 1 81 ? 23.639 -3.420 2.151 1.00 87.06 81 PRO A C 1
ATOM 644 O O . PRO A 1 81 ? 23.758 -2.456 1.392 1.00 87.06 81 PRO A O 1
ATOM 647 N N . HIS A 1 82 ? 24.225 -3.431 3.349 1.00 84.81 82 HIS A N 1
ATOM 648 C CA . HIS A 1 82 ? 24.851 -2.238 3.938 1.00 84.81 82 HIS A CA 1
ATOM 649 C C . HIS A 1 82 ? 25.894 -1.560 3.024 1.00 84.81 82 HIS A C 1
ATOM 651 O O . HIS A 1 82 ? 25.929 -0.330 2.905 1.00 84.81 82 HIS A O 1
ATOM 657 N N . LEU A 1 83 ? 26.713 -2.344 2.312 1.00 86.25 83 LEU A N 1
ATOM 658 C CA . LEU A 1 83 ? 27.674 -1.811 1.340 1.00 86.25 83 LEU A CA 1
ATOM 659 C C . LEU A 1 83 ? 26.978 -1.164 0.131 1.00 86.25 83 LEU A C 1
ATOM 661 O O . LEU A 1 83 ? 27.321 -0.042 -0.253 1.00 86.25 83 LEU A O 1
ATOM 665 N N . ALA A 1 84 ? 25.959 -1.828 -0.416 1.00 88.94 84 ALA A N 1
ATOM 666 C CA . ALA A 1 84 ? 25.142 -1.285 -1.494 1.00 88.94 84 ALA A CA 1
ATOM 667 C C . ALA A 1 84 ? 24.418 -0.005 -1.048 1.00 88.94 84 ALA A C 1
ATOM 669 O O . ALA A 1 84 ? 24.392 0.966 -1.795 1.00 88.94 84 ALA A O 1
ATOM 670 N N . MET A 1 85 ? 23.923 0.075 0.191 1.00 89.81 85 MET A N 1
ATOM 671 C CA . MET A 1 85 ? 23.300 1.289 0.725 1.00 89.81 85 MET A CA 1
ATOM 672 C C . MET A 1 85 ? 24.280 2.473 0.776 1.00 89.81 85 MET A C 1
ATOM 674 O O . MET A 1 85 ? 23.945 3.582 0.350 1.00 89.81 85 MET A O 1
ATOM 678 N N . LYS A 1 86 ? 25.532 2.250 1.205 1.00 88.12 86 LYS A N 1
ATOM 679 C CA . LYS A 1 86 ? 26.586 3.284 1.150 1.00 88.12 86 LYS A CA 1
ATOM 680 C C . LYS A 1 86 ? 26.833 3.761 -0.285 1.00 88.12 86 LYS A C 1
ATOM 682 O O . LYS A 1 86 ? 26.957 4.965 -0.532 1.00 88.12 86 LYS A O 1
ATOM 687 N N . MET A 1 87 ? 26.885 2.833 -1.243 1.00 88.50 87 MET A N 1
ATOM 688 C CA . MET A 1 87 ? 27.049 3.159 -2.662 1.00 88.50 87 MET A CA 1
ATOM 689 C C . MET A 1 87 ? 25.844 3.921 -3.217 1.00 88.50 87 MET A C 1
ATOM 691 O O . MET A 1 87 ? 26.033 4.932 -3.898 1.00 88.50 87 MET A O 1
ATOM 695 N N . PHE A 1 88 ? 24.632 3.483 -2.883 1.00 89.81 88 PHE A N 1
ATOM 696 C CA . PHE A 1 88 ? 23.376 4.123 -3.248 1.00 89.81 88 PHE A CA 1
ATOM 697 C C . PHE A 1 88 ? 23.353 5.572 -2.764 1.00 89.81 88 PHE A C 1
ATOM 699 O O . PHE A 1 88 ? 23.151 6.474 -3.574 1.00 89.81 88 PHE A O 1
ATOM 706 N N . PHE A 1 89 ? 23.683 5.820 -1.492 1.00 85.06 89 PHE A N 1
ATOM 707 C CA . PHE A 1 89 ? 23.747 7.172 -0.937 1.00 85.06 89 PHE A CA 1
ATOM 708 C C . PHE A 1 89 ? 24.794 8.055 -1.626 1.00 85.06 89 PHE A C 1
ATOM 710 O O . PHE A 1 89 ? 24.518 9.196 -2.001 1.00 85.06 89 PHE A O 1
ATOM 717 N N . ARG A 1 90 ? 26.010 7.540 -1.853 1.00 83.94 90 ARG A N 1
ATOM 718 C CA . ARG A 1 90 ? 27.054 8.301 -2.562 1.00 83.94 90 ARG A CA 1
ATOM 719 C C . ARG A 1 90 ? 26.613 8.675 -3.977 1.00 83.94 90 ARG A C 1
ATOM 721 O O . ARG A 1 90 ? 26.946 9.752 -4.471 1.00 83.94 90 ARG A O 1
ATOM 728 N N . ARG A 1 91 ? 25.873 7.787 -4.645 1.00 80.56 91 ARG A N 1
ATOM 729 C CA . ARG A 1 91 ? 25.336 8.039 -5.983 1.00 80.56 91 ARG A CA 1
ATOM 730 C C . ARG A 1 91 ? 24.169 9.012 -5.934 1.00 80.56 91 ARG A C 1
ATOM 732 O O . ARG A 1 91 ? 24.204 9.946 -6.723 1.00 80.56 91 ARG A O 1
ATOM 739 N N . SER A 1 92 ? 23.232 8.883 -4.998 1.00 76.94 92 SER A N 1
ATOM 740 C CA . SER A 1 92 ? 22.093 9.797 -4.853 1.00 76.94 92 SER A CA 1
ATOM 741 C C . SER A 1 92 ? 22.519 11.221 -4.469 1.00 76.94 92 SER A C 1
ATOM 743 O O . SER A 1 92 ? 21.906 12.184 -4.924 1.00 76.94 92 SER A O 1
ATOM 745 N N . ARG A 1 93 ? 23.657 11.406 -3.780 1.00 74.31 93 ARG A N 1
ATOM 746 C CA . ARG A 1 93 ? 24.262 12.740 -3.574 1.00 74.31 93 ARG A CA 1
ATOM 747 C C . ARG A 1 93 ? 24.614 13.460 -4.867 1.00 74.31 93 ARG A C 1
ATOM 749 O O . ARG A 1 93 ? 24.447 14.676 -4.941 1.00 74.31 93 ARG A O 1
ATOM 756 N N . LYS A 1 94 ? 25.032 12.737 -5.918 1.00 69.44 94 LYS A N 1
ATOM 757 C CA . LYS A 1 94 ? 25.234 13.362 -7.238 1.00 69.44 94 LYS A CA 1
ATOM 758 C C . LYS A 1 94 ? 23.950 14.000 -7.753 1.00 69.44 94 LYS A C 1
ATOM 760 O O . LYS A 1 94 ? 24.027 14.762 -8.698 1.00 69.44 94 LYS A O 1
ATOM 765 N N . TRP A 1 95 ? 22.795 13.668 -7.191 1.00 65.12 95 TRP A N 1
ATOM 766 C CA . TRP A 1 95 ? 21.459 14.078 -7.596 1.00 65.12 95 TRP A CA 1
ATOM 767 C C . TRP A 1 95 ? 20.856 15.051 -6.567 1.00 65.12 95 TRP A C 1
ATOM 769 O O . TRP A 1 95 ? 19.661 15.306 -6.598 1.00 65.12 95 TRP A O 1
ATOM 779 N N . GLN A 1 96 ? 21.695 15.584 -5.664 1.00 66.12 96 GLN A N 1
ATOM 780 C CA . GLN A 1 96 ? 21.336 16.456 -4.539 1.00 66.12 96 GLN A CA 1
ATOM 781 C C . GLN A 1 96 ? 20.311 15.858 -3.567 1.00 66.12 96 GLN A C 1
ATOM 783 O O . GLN A 1 96 ? 19.746 16.574 -2.749 1.00 66.12 96 GLN A O 1
ATOM 788 N N . VAL A 1 97 ? 20.115 14.538 -3.596 1.00 62.75 97 VAL A N 1
ATOM 789 C CA . VAL A 1 97 ? 19.199 13.862 -2.676 1.00 62.75 97 VAL A CA 1
ATOM 790 C C . VAL A 1 97 ? 19.748 13.970 -1.262 1.00 62.75 97 VAL A C 1
ATOM 792 O O . VAL A 1 97 ? 20.865 13.523 -0.970 1.00 62.75 97 VAL A O 1
ATOM 795 N N . LYS A 1 98 ? 18.949 14.561 -0.377 1.00 62.75 98 LYS A N 1
ATOM 796 C CA . LYS A 1 98 ? 19.257 14.635 1.045 1.00 62.75 98 LYS A CA 1
ATOM 797 C C . LYS A 1 98 ? 18.823 13.329 1.700 1.00 62.75 98 LYS A C 1
ATOM 799 O O . LYS A 1 98 ? 17.694 12.871 1.535 1.00 62.75 98 LYS A O 1
ATOM 804 N N . ARG A 1 99 ? 19.731 12.730 2.469 1.00 61.06 99 ARG A N 1
ATOM 805 C CA . ARG A 1 99 ? 19.325 11.742 3.470 1.0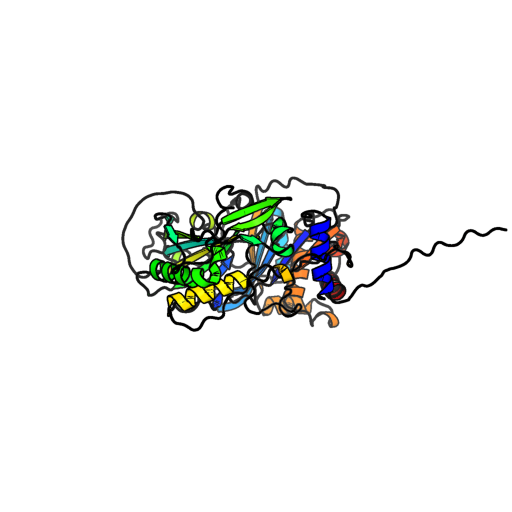0 61.06 99 ARG A CA 1
ATOM 806 C C . ARG A 1 99 ? 18.554 12.517 4.527 1.00 61.06 99 ARG A C 1
ATOM 808 O O . ARG A 1 99 ? 19.074 13.517 5.027 1.00 61.06 99 ARG A O 1
ATOM 815 N N . SER A 1 100 ? 17.322 12.111 4.811 1.00 53.88 100 SER A N 1
ATOM 816 C CA . SER A 1 100 ? 16.624 12.639 5.981 1.00 53.88 100 SER A CA 1
ATOM 817 C C . SER A 1 100 ? 17.488 12.328 7.199 1.00 53.88 100 SER A C 1
ATOM 819 O O . SER A 1 100 ? 17.961 11.201 7.339 1.00 53.88 100 SER A O 1
ATOM 821 N N . PHE A 1 101 ? 17.797 13.339 8.008 1.00 36.75 101 PHE A N 1
ATOM 822 C CA . PHE A 1 101 ? 18.669 13.183 9.169 1.00 36.75 101 PHE A CA 1
ATOM 823 C C . PHE A 1 101 ? 18.013 12.238 10.183 1.00 36.75 101 PHE A C 1
ATOM 825 O O . PHE A 1 101 ? 17.113 12.648 10.899 1.00 36.75 101 PHE A O 1
ATOM 832 N N . ILE A 1 102 ? 18.490 10.994 10.247 1.00 35.12 102 ILE A N 1
ATOM 833 C CA . ILE A 1 102 ? 18.423 10.132 11.430 1.00 35.12 102 ILE A CA 1
ATOM 834 C C . ILE A 1 102 ? 19.782 9.414 11.507 1.00 35.12 102 ILE A C 1
ATOM 836 O O . ILE A 1 102 ? 20.107 8.566 10.677 1.00 35.12 102 ILE A O 1
ATOM 840 N N . LEU A 1 103 ? 20.625 9.832 12.455 1.00 25.38 103 LEU A N 1
ATOM 841 C CA . LEU A 1 103 ? 21.726 9.025 13.008 1.00 25.38 103 LEU A CA 1
ATOM 842 C C . LEU A 1 103 ? 21.027 7.973 13.904 1.00 25.38 103 LEU A C 1
ATOM 844 O O . LEU A 1 103 ? 20.133 8.354 14.643 1.00 25.38 103 LEU A O 1
ATOM 848 N N . MET A 1 104 ? 21.281 6.663 13.893 1.00 28.30 104 MET A N 1
ATOM 849 C CA . MET A 1 104 ? 22.554 5.967 13.963 1.00 28.30 104 MET A CA 1
ATOM 850 C C . MET A 1 104 ? 22.319 4.451 13.767 1.00 28.30 104 MET A C 1
ATOM 852 O O . MET A 1 104 ? 21.283 3.913 14.141 1.00 28.30 104 MET A O 1
ATOM 856 N N . LEU A 1 105 ? 23.332 3.806 13.187 1.00 26.45 105 LEU A N 1
ATOM 857 C CA . LEU A 1 105 ? 23.787 2.418 13.335 1.00 26.45 105 LEU A CA 1
ATOM 858 C C . LEU A 1 105 ? 22.985 1.496 14.279 1.00 26.45 105 LEU A C 1
ATOM 860 O O . LEU A 1 105 ? 23.104 1.587 15.494 1.00 26.45 105 LEU A O 1
ATOM 864 N N . ASN A 1 106 ? 22.299 0.507 13.706 1.00 25.09 106 ASN A N 1
ATOM 865 C CA . ASN A 1 106 ? 22.608 -0.906 13.944 1.00 25.09 106 ASN A CA 1
ATOM 866 C C . ASN A 1 106 ? 21.828 -1.788 12.966 1.00 25.09 106 ASN A C 1
ATOM 868 O O . ASN A 1 106 ? 20.665 -1.538 12.650 1.00 25.09 106 ASN A O 1
ATOM 872 N N . SER A 1 107 ? 22.514 -2.814 12.470 1.00 30.05 107 SER A N 1
ATOM 873 C CA . SER A 1 107 ? 22.028 -3.855 11.570 1.00 30.05 107 SER A CA 1
ATOM 874 C C . SER A 1 107 ? 20.916 -4.668 12.237 1.00 30.05 107 SER A C 1
ATOM 876 O O . SER A 1 107 ? 21.148 -5.761 12.743 1.00 30.05 107 SER A O 1
ATOM 878 N N . PHE A 1 108 ? 19.695 -4.143 12.282 1.00 31.91 108 PHE A N 1
ATOM 879 C CA . PHE A 1 108 ? 18.556 -4.906 12.772 1.00 31.91 108 PHE A CA 1
ATOM 880 C C . PHE A 1 108 ? 17.938 -5.694 11.623 1.00 31.91 108 PHE A C 1
ATOM 882 O O . PHE A 1 108 ? 17.309 -5.133 10.728 1.00 31.91 108 PHE A O 1
ATOM 889 N N . ASN A 1 109 ? 18.110 -7.018 11.684 1.00 31.09 109 ASN A N 1
ATOM 890 C CA . ASN A 1 109 ? 17.440 -7.989 10.824 1.00 31.09 109 ASN A CA 1
ATOM 891 C C . ASN A 1 109 ? 15.924 -7.745 10.854 1.00 31.09 109 ASN A C 1
ATOM 893 O O . ASN A 1 109 ? 15.231 -8.109 11.810 1.00 31.09 109 ASN A O 1
ATOM 897 N N . PHE A 1 110 ? 15.440 -7.082 9.806 1.00 35.72 110 PHE A N 1
ATOM 898 C CA . PHE A 1 110 ? 14.027 -6.837 9.514 1.00 35.72 110 PHE A CA 1
ATOM 899 C C . PHE A 1 110 ? 13.427 -7.956 8.647 1.00 35.72 110 PHE A C 1
ATOM 901 O O . PHE A 1 110 ? 12.227 -7.984 8.395 1.00 35.72 110 PHE A O 1
ATOM 908 N N . ALA A 1 111 ? 14.269 -8.885 8.191 1.00 29.19 111 ALA A N 1
ATOM 909 C CA . ALA A 1 111 ? 13.912 -9.896 7.208 1.00 29.19 111 ALA A CA 1
ATOM 910 C C . ALA A 1 111 ? 13.019 -11.026 7.741 1.00 29.19 111 ALA A C 1
ATOM 912 O O . ALA A 1 111 ? 12.318 -11.649 6.955 1.00 29.19 111 ALA A O 1
ATOM 913 N N . ASN A 1 112 ? 12.966 -11.243 9.057 1.00 29.56 112 ASN A N 1
ATOM 914 C CA . ASN A 1 112 ? 12.202 -12.362 9.623 1.00 29.56 112 ASN A CA 1
ATOM 915 C C . ASN A 1 112 ? 10.715 -12.060 9.869 1.00 29.56 112 ASN A C 1
ATOM 917 O O . ASN A 1 112 ? 9.998 -12.946 10.310 1.00 29.56 112 ASN A O 1
ATOM 921 N N . ASN A 1 113 ? 10.234 -10.843 9.590 1.00 37.31 113 ASN A N 1
ATOM 922 C CA . ASN A 1 113 ? 8.841 -10.473 9.883 1.00 37.31 113 ASN A CA 1
ATOM 923 C C . ASN A 1 113 ? 7.925 -10.437 8.653 1.00 37.31 113 ASN A C 1
ATOM 925 O O . ASN A 1 113 ? 6.738 -10.162 8.805 1.00 37.31 113 ASN A O 1
ATOM 929 N N . TYR A 1 114 ? 8.450 -10.704 7.455 1.00 37.88 114 TYR A N 1
ATOM 930 C CA . TYR A 1 114 ? 7.642 -10.722 6.230 1.00 37.88 114 TYR A CA 1
ATOM 931 C C . TYR A 1 114 ? 7.180 -12.117 5.816 1.00 37.88 114 TYR A C 1
ATOM 933 O O . TYR A 1 114 ? 6.290 -12.227 4.983 1.00 37.88 114 TYR A O 1
ATOM 941 N N . PHE A 1 115 ? 7.714 -13.173 6.431 1.00 33.16 115 PHE A N 1
ATOM 942 C CA . PHE A 1 115 ? 7.307 -14.540 6.144 1.00 33.16 115 PHE A CA 1
ATOM 943 C C . PHE A 1 115 ? 7.175 -15.336 7.442 1.00 33.16 115 PHE A C 1
ATOM 945 O O . PHE A 1 115 ? 8.120 -15.458 8.214 1.00 33.16 115 PHE A O 1
ATOM 952 N N . SER A 1 116 ? 5.979 -15.892 7.644 1.00 31.50 116 SER A N 1
ATOM 953 C CA . SER A 1 116 ? 5.609 -16.837 8.701 1.00 31.50 116 SER A CA 1
ATOM 954 C C . SER A 1 116 ? 5.492 -16.275 10.126 1.00 31.50 116 SER A C 1
ATOM 956 O O . SER A 1 116 ? 6.250 -16.639 11.025 1.00 31.50 116 SER A O 1
ATOM 958 N N . VAL A 1 117 ? 4.401 -15.546 10.389 1.00 35.84 117 VAL A N 1
ATOM 959 C CA . VAL A 1 117 ? 3.681 -15.754 11.655 1.00 35.84 117 VAL A CA 1
ATOM 960 C C . VAL A 1 117 ? 2.520 -16.692 11.351 1.00 35.84 117 VAL A C 1
ATOM 962 O O . VAL A 1 117 ? 1.423 -16.246 11.031 1.00 35.84 117 VAL A O 1
ATOM 965 N N . LYS A 1 118 ? 2.778 -18.005 11.411 1.00 36.22 118 LYS A N 1
ATOM 966 C CA . LYS A 1 118 ? 1.776 -19.063 11.176 1.00 36.22 118 LYS A CA 1
ATOM 967 C C . LYS A 1 118 ? 0.474 -18.877 11.979 1.00 36.22 118 LYS A C 1
ATOM 969 O O . LYS A 1 118 ? -0.542 -19.409 11.570 1.00 36.22 118 LYS A O 1
ATOM 974 N N . ASN A 1 119 ? 0.492 -18.078 13.050 1.00 38.38 119 ASN A N 1
ATOM 975 C CA . ASN A 1 119 ? -0.654 -17.837 13.934 1.00 38.38 119 ASN A CA 1
ATOM 976 C C . ASN A 1 119 ? -1.452 -16.554 13.617 1.00 38.38 119 ASN A C 1
ATOM 978 O O . ASN A 1 119 ? -2.419 -16.260 14.308 1.00 38.38 119 ASN A O 1
ATOM 982 N N . LEU A 1 120 ? -1.039 -15.748 12.629 1.00 47.47 120 LEU A N 1
ATOM 983 C CA . LEU A 1 120 ? -1.734 -14.506 12.243 1.00 47.47 120 LEU A CA 1
ATOM 984 C C . LEU A 1 120 ? -2.484 -14.621 10.915 1.00 47.47 120 LEU A C 1
ATOM 986 O O . LEU A 1 120 ? -3.227 -13.706 10.579 1.00 47.47 120 LEU A O 1
ATOM 990 N N . ILE A 1 121 ? -2.303 -15.720 10.176 1.00 50.72 121 ILE A N 1
ATOM 991 C CA . ILE A 1 121 ? -2.988 -15.961 8.897 1.00 50.72 121 ILE A CA 1
ATOM 992 C C . ILE A 1 121 ? -4.510 -15.905 9.084 1.00 50.72 121 ILE A C 1
ATOM 994 O O . ILE A 1 121 ? -5.203 -15.326 8.248 1.00 50.72 121 ILE A O 1
ATOM 998 N N . ASP A 1 122 ? -5.001 -16.406 10.219 1.00 60.34 122 ASP A N 1
ATOM 999 C CA . ASP A 1 122 ? -6.430 -16.489 10.509 1.00 60.34 122 ASP A CA 1
ATOM 1000 C C . ASP A 1 122 ? -7.062 -15.109 10.751 1.00 60.34 122 ASP A C 1
ATOM 1002 O O . ASP A 1 122 ? -8.204 -14.876 10.355 1.00 60.34 122 ASP A O 1
ATOM 1006 N N . HIS A 1 123 ? -6.325 -14.167 11.354 1.00 71.50 123 HIS A N 1
ATOM 1007 C CA . HIS A 1 123 ? -6.834 -12.832 11.666 1.00 71.50 123 HIS A CA 1
ATOM 1008 C C . HIS A 1 123 ? -6.561 -11.839 10.537 1.00 71.50 123 HIS A C 1
ATOM 1010 O O . HIS A 1 123 ? -5.419 -11.544 10.177 1.00 71.50 123 HIS A O 1
ATOM 1016 N N . LEU A 1 124 ? -7.631 -11.237 10.026 1.00 76.88 124 LEU A N 1
ATOM 1017 C CA . LEU A 1 124 ? -7.544 -10.329 8.885 1.00 76.88 124 LEU A CA 1
ATOM 1018 C C . LEU A 1 124 ? -6.999 -8.955 9.268 1.00 76.88 124 LEU A C 1
ATOM 1020 O O . LEU A 1 124 ? -6.317 -8.332 8.460 1.00 76.88 124 LEU A O 1
ATOM 1024 N N . CYS A 1 125 ? -7.251 -8.502 10.498 1.00 80.31 125 CYS A N 1
ATOM 1025 C CA . CYS A 1 125 ? -6.832 -7.195 10.989 1.00 80.31 125 CYS A CA 1
ATOM 1026 C C . CYS A 1 125 ? -6.369 -7.259 12.451 1.00 80.31 125 CYS A C 1
ATOM 1028 O O . CYS A 1 125 ? -6.951 -7.968 13.274 1.00 80.31 125 CYS A O 1
ATOM 1030 N N . VAL A 1 126 ? -5.339 -6.479 12.773 1.00 75.19 126 VAL A N 1
ATOM 1031 C CA . VAL A 1 126 ? -4.858 -6.232 14.135 1.00 75.19 126 VAL A CA 1
ATOM 1032 C C . VAL A 1 126 ? -4.688 -4.736 14.327 1.00 75.19 126 VAL A C 1
ATOM 1034 O O . VAL A 1 126 ? -3.996 -4.087 13.540 1.00 75.19 126 VAL A O 1
ATOM 1037 N N . VAL A 1 127 ? -5.262 -4.194 15.395 1.00 79.75 127 VAL A N 1
ATOM 1038 C CA . VAL A 1 127 ? -5.090 -2.790 15.775 1.00 79.75 127 VAL A CA 1
ATOM 1039 C C . VAL A 1 127 ? -4.335 -2.708 17.093 1.00 79.75 127 VAL A C 1
ATOM 1041 O O . VAL A 1 127 ? -4.679 -3.366 18.068 1.00 79.75 127 VAL A O 1
ATOM 1044 N N . THR A 1 128 ? -3.296 -1.883 17.131 1.00 75.88 128 THR A N 1
ATOM 1045 C CA . THR A 1 128 ? -2.524 -1.590 18.337 1.00 75.88 128 THR A CA 1
ATOM 1046 C C . THR A 1 128 ? -2.625 -0.107 18.645 1.00 75.88 128 THR A C 1
ATOM 1048 O O . THR A 1 128 ? -2.375 0.721 17.773 1.00 75.88 128 THR A O 1
ATOM 1051 N N . VAL A 1 129 ? -2.965 0.240 19.880 1.00 80.88 129 VAL A N 1
ATOM 1052 C CA . VAL A 1 129 ? -2.994 1.618 20.372 1.00 80.88 129 VAL A CA 1
ATOM 1053 C C . VAL A 1 129 ? -1.945 1.751 21.460 1.00 80.88 129 VAL A C 1
ATOM 1055 O O . VAL A 1 129 ? -2.009 1.051 22.464 1.00 80.88 129 VAL A O 1
ATOM 1058 N N . ILE A 1 130 ? -0.963 2.624 21.241 1.00 75.69 130 ILE A N 1
ATOM 1059 C CA . ILE A 1 130 ? 0.138 2.861 22.173 1.00 75.69 130 ILE A CA 1
ATOM 1060 C C . ILE A 1 130 ? 0.029 4.276 22.723 1.00 75.69 130 ILE A C 1
ATOM 1062 O O . ILE A 1 130 ? 0.025 5.251 21.964 1.00 75.69 130 ILE A O 1
ATOM 1066 N N . HIS A 1 131 ? -0.050 4.357 24.043 1.00 80.31 131 HIS A N 1
ATOM 1067 C CA . HIS A 1 131 ? -0.058 5.572 24.835 1.00 80.31 131 HIS A CA 1
ATOM 1068 C C . HIS A 1 131 ? 1.384 5.973 25.133 1.00 80.31 131 HIS A C 1
ATOM 1070 O O . HIS A 1 131 ? 2.099 5.240 25.808 1.00 80.31 131 HIS A O 1
ATOM 1076 N N . MET A 1 132 ? 1.830 7.111 24.611 1.00 74.38 132 MET A N 1
ATOM 1077 C CA . MET A 1 132 ? 3.170 7.631 24.898 1.00 74.38 132 MET A CA 1
ATOM 1078 C C . MET A 1 132 ? 3.141 8.442 26.202 1.00 74.38 132 MET A C 1
ATOM 1080 O O . MET A 1 132 ? 2.260 9.291 26.358 1.00 74.38 132 MET A O 1
ATOM 1084 N N . GLY A 1 133 ? 4.079 8.178 27.114 1.00 67.81 133 GLY A N 1
ATOM 1085 C CA . GLY A 1 133 ? 4.234 8.886 28.388 1.00 67.81 133 GLY A CA 1
ATOM 1086 C C . GLY A 1 133 ? 4.784 10.311 28.249 1.00 67.81 133 GLY A C 1
ATOM 1087 O O . GLY A 1 133 ? 5.096 10.774 27.154 1.00 67.81 133 GLY A O 1
ATOM 1088 N N . SER A 1 134 ? 4.902 11.021 29.376 1.00 60.62 134 SER A N 1
ATOM 1089 C CA . SER A 1 134 ? 5.346 12.426 29.431 1.00 60.62 134 SER A CA 1
ATOM 1090 C C . SER A 1 134 ? 6.690 12.651 30.132 1.00 60.62 134 SER A C 1
ATOM 1092 O O . SER A 1 134 ? 7.239 13.746 30.028 1.00 60.62 134 SER A O 1
ATOM 1094 N N . ASN A 1 135 ? 7.220 11.653 30.850 1.00 54.84 135 ASN A N 1
ATOM 1095 C CA . ASN A 1 135 ? 8.451 11.786 31.629 1.00 54.84 135 ASN A CA 1
ATOM 1096 C C . ASN A 1 135 ? 9.611 11.055 30.959 1.00 54.84 135 ASN A C 1
ATOM 1098 O O . ASN A 1 135 ? 9.564 9.859 30.704 1.00 54.84 135 ASN A O 1
ATOM 1102 N N . GLY A 1 136 ? 10.664 11.817 30.693 1.00 49.81 136 GLY A N 1
ATOM 1103 C CA . GLY A 1 136 ? 11.890 11.341 30.089 1.00 49.81 136 GLY A CA 1
ATOM 1104 C C . GLY A 1 136 ? 12.920 10.937 31.126 1.00 49.81 136 GLY A C 1
ATOM 1105 O O . GLY A 1 136 ? 13.790 11.739 31.452 1.00 49.81 136 GLY A O 1
ATOM 1106 N N . GLY A 1 137 ? 12.847 9.710 31.635 1.00 51.50 137 GLY A N 1
ATOM 1107 C CA . GLY A 1 137 ? 14.045 9.092 32.201 1.00 51.50 137 GLY A CA 1
ATOM 1108 C C . GLY A 1 137 ? 15.045 8.773 31.083 1.00 51.50 137 GLY A C 1
ATOM 1109 O O . GLY A 1 137 ? 14.636 8.544 29.945 1.00 51.50 137 GLY A O 1
ATOM 1110 N N . ASP A 1 138 ? 16.340 8.679 31.397 1.00 51.06 138 ASP A N 1
ATOM 1111 C CA . ASP A 1 138 ? 17.400 8.162 30.498 1.00 51.06 138 ASP A CA 1
ATOM 1112 C C . ASP A 1 138 ? 17.228 6.656 30.156 1.00 51.06 138 ASP A C 1
ATOM 1114 O O . ASP A 1 138 ? 18.171 5.959 29.773 1.00 51.06 138 ASP A O 1
ATOM 1118 N N . ALA A 1 139 ? 16.022 6.112 30.328 1.00 52.31 139 ALA A N 1
ATOM 1119 C CA . ALA A 1 139 ? 15.727 4.702 30.175 1.00 52.31 139 ALA A CA 1
ATOM 1120 C C . ALA A 1 139 ? 15.605 4.300 28.698 1.00 52.31 139 ALA A C 1
ATOM 1122 O O . ALA A 1 139 ? 15.099 5.025 27.840 1.00 52.31 139 ALA A O 1
ATOM 1123 N N . VAL A 1 140 ? 16.062 3.081 28.414 1.00 61.59 140 VAL A N 1
ATOM 1124 C CA . VAL A 1 140 ? 15.902 2.395 27.129 1.00 61.59 140 VAL A CA 1
ATOM 1125 C C . VAL A 1 140 ? 14.419 2.368 26.740 1.00 61.59 140 VAL A C 1
ATOM 1127 O O . VAL A 1 140 ? 13.581 1.968 27.546 1.00 61.59 140 VAL A O 1
ATOM 1130 N N . PHE A 1 141 ? 14.102 2.747 25.495 1.00 68.00 141 PHE A N 1
ATOM 1131 C CA . PHE A 1 141 ? 12.742 2.708 24.948 1.00 68.00 141 PHE A CA 1
ATOM 1132 C C . PHE A 1 141 ? 12.059 1.363 25.241 1.00 68.00 141 PHE A C 1
ATOM 1134 O O . PHE A 1 141 ? 12.476 0.325 24.718 1.00 68.00 141 PHE A O 1
ATOM 1141 N N . SER A 1 142 ? 10.995 1.389 26.043 1.00 70.00 142 SER A N 1
ATOM 1142 C CA . SER A 1 142 ? 10.229 0.204 26.427 1.00 70.00 142 SER A CA 1
ATOM 1143 C C . SER A 1 142 ? 8.741 0.404 26.134 1.00 70.00 142 SER A C 1
ATOM 1145 O O . SER A 1 142 ? 8.216 1.515 26.212 1.00 70.00 142 SER A O 1
ATOM 1147 N N . VAL A 1 143 ? 8.067 -0.680 25.742 1.00 71.69 143 VAL A N 1
ATOM 1148 C CA . VAL A 1 143 ? 6.621 -0.704 25.482 1.00 71.69 143 VAL A CA 1
ATOM 1149 C C . VAL A 1 143 ? 6.011 -1.804 26.332 1.00 71.69 143 VAL A C 1
ATOM 1151 O O . VAL A 1 143 ? 6.370 -2.973 26.197 1.00 71.69 143 VAL A O 1
ATOM 1154 N N . ARG A 1 144 ? 5.071 -1.424 27.189 1.00 73.50 144 ARG A N 1
ATOM 1155 C CA . ARG A 1 144 ? 4.292 -2.302 28.054 1.00 73.50 144 ARG A CA 1
ATOM 1156 C C . ARG A 1 144 ? 2.967 -2.601 27.383 1.00 73.50 144 ARG A C 1
ATOM 1158 O O . ARG A 1 144 ? 2.169 -1.702 27.157 1.00 73.50 144 ARG A O 1
ATOM 1165 N N . GLN A 1 145 ? 2.735 -3.856 27.041 1.00 73.38 145 GLN A N 1
ATOM 1166 C CA . GLN A 1 145 ? 1.495 -4.279 26.397 1.00 73.38 145 GLN A CA 1
ATOM 1167 C C . GLN A 1 145 ? 0.470 -4.697 27.448 1.00 73.38 145 GLN A C 1
ATOM 1169 O O . GLN A 1 145 ? 0.812 -5.361 28.425 1.00 73.38 145 GLN A O 1
ATOM 1174 N N . GLY A 1 146 ? -0.775 -4.284 27.238 1.00 73.94 146 GLY A N 1
ATOM 1175 C CA . GLY A 1 146 ? -1.938 -4.767 27.964 1.00 73.94 146 GLY A CA 1
ATOM 1176 C C . GLY A 1 146 ? -2.420 -6.116 27.436 1.00 73.94 146 GLY A C 1
ATOM 1177 O O . GLY A 1 146 ? -1.765 -6.773 26.625 1.00 73.94 146 GLY A O 1
ATOM 1178 N N . GLU A 1 147 ? -3.591 -6.532 27.906 1.00 79.62 147 GLU A N 1
ATOM 1179 C CA . GLU A 1 147 ? -4.239 -7.755 27.441 1.00 79.62 147 GLU A CA 1
ATOM 1180 C C . GLU A 1 147 ? -4.719 -7.605 25.989 1.00 79.62 147 GLU A C 1
ATOM 1182 O O . GLU A 1 147 ? -5.238 -6.557 25.590 1.00 79.62 147 GLU A O 1
ATOM 1187 N N . VAL A 1 148 ? -4.549 -8.665 25.196 1.00 79.94 148 VAL A N 1
ATOM 1188 C CA . VAL A 1 148 ? -5.110 -8.738 23.844 1.00 79.94 148 VAL A CA 1
ATOM 1189 C C . VAL A 1 148 ? -6.619 -8.922 23.958 1.00 79.94 148 VAL A C 1
ATOM 1191 O O . VAL A 1 148 ? -7.092 -9.869 24.577 1.00 79.94 148 VAL A O 1
ATOM 1194 N N . GLN A 1 149 ? -7.373 -8.027 23.333 1.00 86.62 149 GLN A N 1
ATOM 1195 C CA . GLN A 1 149 ? -8.830 -8.037 23.318 1.00 86.62 149 GLN A CA 1
ATOM 1196 C C . GLN A 1 149 ? -9.348 -8.342 21.917 1.00 86.62 149 GLN A C 1
ATOM 1198 O O . GLN A 1 149 ? -8.676 -8.091 20.917 1.00 86.62 149 GLN A O 1
ATOM 1203 N N . MET A 1 150 ? -10.575 -8.846 21.847 1.00 88.69 150 MET A N 1
ATOM 1204 C CA . MET A 1 150 ? -11.284 -9.045 20.591 1.00 88.69 150 MET A CA 1
ATOM 1205 C C . MET A 1 150 ? -12.343 -7.957 20.432 1.00 88.69 150 MET A C 1
ATOM 1207 O O . MET A 1 150 ? -13.195 -7.791 21.304 1.00 88.69 150 MET A O 1
ATOM 1211 N N . VAL A 1 151 ? -12.295 -7.207 19.330 1.00 95.12 151 VAL A N 1
ATOM 1212 C CA . VAL A 1 151 ? -13.339 -6.233 18.989 1.00 95.12 151 VAL A CA 1
ATOM 1213 C C . VAL A 1 151 ? -14.251 -6.855 17.945 1.00 95.12 151 VAL A C 1
ATOM 1215 O O . VAL A 1 151 ? -13.843 -7.078 16.805 1.00 95.12 151 VAL A O 1
ATOM 1218 N N . VAL A 1 152 ? -15.482 -7.140 18.357 1.00 97.56 152 VAL A N 1
ATOM 1219 C CA . VAL A 1 152 ? -16.526 -7.759 17.532 1.00 97.56 152 VAL A CA 1
ATOM 1220 C C . VAL A 1 152 ? -17.435 -6.697 16.894 1.00 97.56 152 VAL A C 1
ATOM 1222 O O . VAL A 1 152 ? -17.457 -5.554 17.372 1.00 97.56 152 VAL A O 1
ATOM 1225 N N . PRO A 1 153 ? -18.185 -7.033 15.828 1.00 98.25 153 PRO A N 1
ATOM 1226 C CA . PRO A 1 153 ? -19.201 -6.142 15.271 1.00 98.25 153 PRO A CA 1
ATOM 1227 C C . PRO A 1 153 ? -20.240 -5.711 16.319 1.00 98.25 153 PRO A C 1
ATOM 1229 O O . PRO A 1 153 ? -20.660 -6.514 17.150 1.00 98.25 153 PRO A O 1
ATOM 1232 N N . ALA A 1 154 ? -20.688 -4.454 16.262 1.00 97.69 154 ALA A N 1
ATOM 1233 C CA . ALA A 1 154 ? -21.663 -3.895 17.209 1.00 97.69 154 ALA A CA 1
ATOM 1234 C C . ALA A 1 154 ? -23.079 -4.491 17.064 1.00 97.69 154 ALA A C 1
ATOM 1236 O O . ALA A 1 154 ? -23.921 -4.351 17.951 1.00 97.69 154 ALA A O 1
ATOM 1237 N N . LYS A 1 155 ? -23.359 -5.137 15.928 1.00 96.88 155 LYS A N 1
ATOM 1238 C CA . LYS A 1 155 ? -24.639 -5.765 15.585 1.00 96.88 155 LYS A CA 1
ATOM 1239 C C . LYS A 1 155 ? -24.382 -7.135 14.972 1.00 96.88 155 LYS A C 1
ATOM 1241 O O . LYS A 1 155 ? -23.285 -7.403 14.494 1.00 96.88 155 LYS A O 1
ATOM 1246 N N . VAL A 1 156 ? -25.409 -7.982 14.951 1.00 97.56 156 VAL A N 1
ATOM 1247 C CA . VAL A 1 156 ? -25.352 -9.272 14.253 1.00 97.56 156 VAL A CA 1
ATOM 1248 C C . VAL A 1 156 ? -25.069 -9.031 12.772 1.00 97.56 156 VAL A C 1
ATOM 1250 O O . VAL A 1 156 ? -25.748 -8.230 12.130 1.00 97.56 156 VAL A O 1
ATOM 1253 N N . THR A 1 157 ? -24.078 -9.736 12.238 1.00 98.12 157 THR A N 1
ATOM 1254 C CA . THR A 1 157 ? -23.689 -9.679 10.828 1.00 98.12 157 THR A CA 1
ATOM 1255 C C . THR A 1 157 ? -23.975 -11.012 10.140 1.00 98.12 157 THR A C 1
ATOM 1257 O O . THR A 1 157 ? -24.092 -12.034 10.821 1.00 98.12 157 THR A O 1
ATOM 1260 N N . PRO A 1 158 ? -24.072 -11.040 8.801 1.00 97.88 158 PRO A N 1
ATOM 1261 C CA . PRO A 1 158 ? -24.254 -12.285 8.063 1.00 97.88 158 PRO A CA 1
ATOM 1262 C C . PRO A 1 158 ? -23.162 -13.313 8.381 1.00 97.88 158 PRO A C 1
ATOM 1264 O O . PRO A 1 158 ? -21.979 -12.971 8.418 1.00 97.88 158 PRO A O 1
ATOM 1267 N N . ASN A 1 159 ? -23.571 -14.568 8.575 1.00 96.75 159 ASN A N 1
ATOM 1268 C CA . ASN A 1 159 ? -22.669 -15.712 8.646 1.00 96.75 159 ASN A CA 1
ATOM 1269 C C . ASN A 1 159 ? -22.660 -16.399 7.277 1.00 96.75 159 ASN A C 1
ATOM 1271 O O . ASN A 1 159 ? -23.630 -17.047 6.884 1.00 96.75 159 ASN A O 1
ATOM 1275 N N . GLU A 1 160 ? -21.590 -16.174 6.525 1.00 97.19 160 GLU A N 1
ATOM 1276 C CA . GLU A 1 160 ? -21.424 -16.662 5.161 1.00 97.19 160 GLU A CA 1
ATOM 1277 C C . GLU A 1 160 ? -19.940 -16.821 4.819 1.00 97.19 160 GLU A C 1
ATOM 1279 O O . GLU A 1 160 ? -19.056 -16.378 5.553 1.00 97.19 160 GLU A O 1
ATOM 1284 N N . VAL A 1 161 ? -19.665 -17.432 3.670 1.00 95.94 161 VAL A N 1
ATOM 1285 C CA . VAL A 1 161 ? -18.316 -17.517 3.114 1.00 95.94 161 VAL A CA 1
ATOM 1286 C C . VAL A 1 161 ? -18.212 -16.574 1.923 1.00 95.94 161 VAL A C 1
ATOM 1288 O O . VAL A 1 161 ? -18.997 -16.642 0.978 1.00 95.94 161 VAL A O 1
ATOM 1291 N N . LYS A 1 162 ? -17.217 -15.692 1.959 1.00 95.69 162 LYS A N 1
ATOM 1292 C CA . LYS A 1 162 ? -16.908 -14.739 0.898 1.00 95.69 162 LYS A CA 1
ATOM 1293 C C . LYS A 1 162 ? -15.683 -15.198 0.113 1.00 95.69 162 LYS A C 1
ATOM 1295 O O . LYS A 1 162 ? -14.586 -15.306 0.659 1.00 95.69 162 LYS A O 1
ATOM 1300 N N . HIS A 1 163 ? -15.853 -15.400 -1.189 1.00 94.94 163 HIS A N 1
ATOM 1301 C CA . HIS A 1 163 ? -14.735 -15.676 -2.090 1.00 94.94 163 HIS A CA 1
ATOM 1302 C C . HIS A 1 163 ? -13.949 -14.401 -2.402 1.00 94.94 163 HIS A C 1
ATOM 1304 O O . HIS A 1 163 ? -14.544 -13.346 -2.655 1.00 94.94 163 HIS A O 1
ATOM 1310 N N . LEU A 1 164 ? -12.620 -14.515 -2.376 1.00 94.38 164 LEU A N 1
ATOM 1311 C CA . LEU A 1 164 ? -11.696 -13.489 -2.853 1.00 94.38 164 LEU A CA 1
ATOM 1312 C C . LEU A 1 164 ? -11.646 -13.490 -4.385 1.00 94.38 164 LEU A C 1
ATOM 1314 O O . LEU A 1 164 ? -12.096 -14.435 -5.034 1.00 94.38 164 LEU A O 1
ATOM 1318 N N . SER A 1 165 ? -11.132 -12.410 -4.965 1.00 94.56 165 SER A N 1
ATOM 1319 C CA . SER A 1 165 ? -10.890 -12.359 -6.406 1.00 94.56 165 SER A CA 1
ATOM 1320 C C . SER A 1 165 ? -9.580 -13.062 -6.756 1.00 94.56 165 SER A C 1
ATOM 1322 O O . SER A 1 165 ? -8.713 -13.252 -5.904 1.00 94.56 165 SER A O 1
ATOM 1324 N N . ASP A 1 166 ? -9.386 -13.390 -8.029 1.00 93.12 166 ASP A N 1
ATOM 1325 C CA . ASP A 1 166 ? -8.130 -13.992 -8.474 1.00 93.12 166 ASP A CA 1
ATOM 1326 C C . ASP A 1 166 ? -6.952 -13.008 -8.335 1.00 93.12 166 ASP A C 1
ATOM 1328 O O . ASP A 1 166 ? -5.833 -13.428 -8.055 1.00 93.12 166 ASP A O 1
ATOM 1332 N N . ILE A 1 167 ? -7.190 -11.688 -8.423 1.00 91.25 167 ILE A N 1
ATOM 1333 C CA . ILE A 1 167 ? -6.138 -10.682 -8.187 1.00 91.25 167 ILE A CA 1
ATOM 1334 C C . ILE A 1 167 ? -5.722 -10.576 -6.712 1.00 91.25 167 ILE A C 1
ATOM 1336 O O . ILE A 1 167 ? -4.591 -10.177 -6.438 1.00 91.25 167 ILE A O 1
ATOM 1340 N N . ASP A 1 168 ? -6.619 -10.908 -5.779 1.00 88.69 168 ASP A N 1
ATOM 1341 C CA . ASP A 1 168 ? -6.357 -10.871 -4.336 1.00 88.69 168 ASP A CA 1
ATOM 1342 C C . ASP A 1 168 ? -5.474 -12.031 -3.870 1.00 88.69 168 ASP A C 1
ATOM 1344 O O . ASP A 1 168 ? -4.629 -11.847 -2.995 1.00 88.69 168 ASP A O 1
ATOM 1348 N N . ASP A 1 169 ? -5.713 -13.223 -4.424 1.00 79.94 169 ASP A N 1
ATOM 1349 C CA . ASP A 1 169 ? -5.209 -14.480 -3.872 1.00 79.94 169 ASP A CA 1
ATOM 1350 C C . ASP A 1 169 ? -4.106 -15.136 -4.714 1.00 79.94 169 ASP A C 1
ATOM 1352 O O . ASP A 1 169 ? -3.107 -15.609 -4.162 1.00 79.94 169 ASP A O 1
ATOM 1356 N N . ASP A 1 170 ? -4.218 -15.098 -6.049 1.00 76.88 170 ASP A N 1
ATOM 1357 C CA . ASP A 1 170 ? -3.238 -15.753 -6.933 1.00 76.88 170 ASP A CA 1
ATOM 1358 C C . ASP A 1 170 ? -1.913 -14.991 -7.026 1.00 76.88 170 ASP A C 1
ATOM 1360 O O . ASP A 1 170 ? -0.947 -15.431 -7.656 1.00 76.88 170 ASP A O 1
ATOM 1364 N N . GLN A 1 171 ? -1.840 -13.843 -6.364 1.00 72.88 171 GLN A N 1
ATOM 1365 C CA . GLN A 1 171 ? -0.598 -13.154 -6.092 1.00 72.88 171 GLN A CA 1
ATOM 1366 C C . GLN A 1 171 ? -0.038 -13.621 -4.751 1.00 72.88 171 GLN A C 1
ATOM 1368 O O . GLN A 1 171 ? -0.313 -13.022 -3.715 1.00 72.88 171 GLN A O 1
ATOM 1373 N N . GLU A 1 172 ? 0.829 -14.637 -4.769 1.00 69.75 172 GLU A N 1
ATOM 1374 C CA . GLU A 1 172 ? 1.453 -15.178 -3.547 1.00 69.75 172 GLU A CA 1
ATOM 1375 C C . GLU A 1 172 ? 2.140 -14.073 -2.706 1.00 69.75 172 GLU A C 1
ATOM 1377 O O . GLU A 1 172 ? 2.134 -14.113 -1.479 1.00 69.75 172 GLU A O 1
ATOM 1382 N N . GLY A 1 173 ? 2.651 -13.016 -3.353 1.00 68.12 173 GLY A N 1
ATOM 1383 C CA . GLY A 1 173 ? 3.232 -11.843 -2.686 1.00 68.12 173 GLY A CA 1
ATOM 1384 C C . GLY A 1 173 ? 2.256 -10.987 -1.860 1.00 68.12 173 GLY A C 1
ATOM 1385 O O . GLY A 1 173 ? 2.719 -10.148 -1.092 1.00 68.12 173 GLY A O 1
ATOM 1386 N N . LEU A 1 174 ? 0.938 -11.174 -1.990 1.00 71.69 174 LEU A N 1
ATOM 1387 C CA . LEU A 1 174 ? -0.086 -10.495 -1.182 1.00 71.69 174 LEU A CA 1
ATOM 1388 C C . LEU A 1 174 ? -0.497 -11.295 0.057 1.00 71.69 174 LEU A C 1
ATOM 1390 O O . LEU A 1 174 ? -1.177 -10.751 0.926 1.00 71.69 174 LEU A O 1
ATOM 1394 N N . ARG A 1 175 ? -0.061 -12.553 0.198 1.00 76.94 175 ARG A N 1
ATOM 1395 C CA . ARG A 1 175 ? -0.335 -13.405 1.370 1.00 76.94 175 ARG A CA 1
ATOM 1396 C C . ARG A 1 175 ? 0.526 -13.003 2.575 1.00 76.94 175 ARG A C 1
ATOM 1398 O O . ARG A 1 175 ? 1.290 -13.792 3.125 1.00 76.94 175 ARG A O 1
ATOM 1405 N N . MET A 1 176 ? 0.422 -11.739 2.971 1.00 70.12 176 MET A N 1
ATOM 1406 C CA . MET A 1 176 ? 1.190 -11.108 4.039 1.00 70.12 176 MET A CA 1
ATOM 1407 C C . MET A 1 176 ? 0.379 -10.009 4.726 1.00 70.12 176 MET A C 1
ATOM 1409 O O . MET A 1 176 ? -0.516 -9.407 4.133 1.00 70.12 176 MET A O 1
ATOM 1413 N N . HIS A 1 177 ? 0.744 -9.674 5.963 1.00 70.25 177 HIS A N 1
ATOM 1414 C CA . HIS A 1 177 ? 0.195 -8.496 6.630 1.00 70.25 177 HIS A CA 1
ATOM 1415 C C . HIS A 1 177 ? 1.005 -7.250 6.288 1.00 70.25 177 HIS A C 1
ATOM 1417 O O . HIS A 1 177 ? 2.205 -7.163 6.558 1.00 70.25 177 HIS A O 1
ATOM 1423 N N . ILE A 1 178 ? 0.322 -6.236 5.770 1.00 69.75 178 ILE A N 1
ATOM 1424 C CA . ILE A 1 178 ? 0.857 -4.880 5.663 1.00 69.75 178 ILE A CA 1
ATOM 1425 C C . ILE A 1 178 ? 0.639 -4.143 6.973 1.00 69.75 178 ILE A C 1
ATOM 1427 O O . ILE A 1 178 ? -0.417 -4.253 7.586 1.00 69.75 178 ILE A O 1
ATOM 1431 N N . SER A 1 179 ? 1.652 -3.399 7.414 1.00 72.75 179 SER A N 1
ATOM 1432 C CA . SER A 1 179 ? 1.613 -2.654 8.673 1.00 72.75 179 SER A CA 1
ATOM 1433 C C . SER A 1 179 ? 1.740 -1.155 8.420 1.00 72.75 179 SER A C 1
ATOM 1435 O O . SER A 1 179 ? 2.682 -0.706 7.762 1.00 72.75 179 SER A O 1
ATOM 1437 N N . PHE A 1 180 ? 0.822 -0.386 8.994 1.00 73.69 180 PHE A N 1
ATOM 1438 C CA . PHE A 1 180 ? 0.782 1.073 8.934 1.00 73.69 180 PHE A CA 1
ATOM 1439 C C . PHE A 1 180 ? 0.740 1.663 10.335 1.00 73.69 180 PHE A C 1
ATOM 1441 O O . PHE A 1 180 ? 0.225 1.049 11.268 1.00 73.69 180 PHE A O 1
ATOM 1448 N N . ILE A 1 181 ? 1.283 2.867 10.474 1.00 76.62 181 ILE A N 1
ATOM 1449 C CA . ILE A 1 181 ? 1.254 3.638 11.712 1.00 76.62 181 ILE A CA 1
ATOM 1450 C C . ILE A 1 181 ? 0.648 4.997 11.436 1.00 76.62 181 ILE A C 1
ATOM 1452 O O . ILE A 1 181 ? 0.972 5.638 10.438 1.00 76.62 181 ILE A O 1
ATOM 1456 N N . MET A 1 182 ? -0.146 5.456 12.391 1.00 81.00 182 MET A N 1
ATOM 1457 C CA . MET A 1 182 ? -0.587 6.832 12.516 1.00 81.00 182 MET A CA 1
ATOM 1458 C C . MET A 1 182 ? -0.251 7.337 13.916 1.00 81.00 182 MET A C 1
ATOM 1460 O O . MET A 1 182 ? -0.429 6.629 14.908 1.00 81.00 182 MET A O 1
ATOM 1464 N N . LEU A 1 183 ? 0.234 8.567 13.997 1.00 79.88 183 LEU A N 1
ATOM 1465 C CA . LEU A 1 183 ? 0.553 9.244 15.245 1.00 79.88 183 LEU A CA 1
ATOM 1466 C C . LEU A 1 183 ? -0.363 10.441 15.406 1.00 79.88 183 LEU A C 1
ATOM 1468 O O . LEU A 1 183 ? -0.462 11.258 14.499 1.00 79.88 183 LEU A O 1
ATOM 1472 N N . TYR A 1 184 ? -0.991 10.568 16.566 1.00 81.69 184 TYR A N 1
ATOM 1473 C CA . TYR A 1 184 ? -1.922 11.640 16.884 1.00 81.69 184 TYR A CA 1
ATOM 1474 C C . TYR A 1 184 ? -1.481 12.361 18.149 1.00 81.69 184 TYR A C 1
ATOM 1476 O O . TYR A 1 184 ? -1.084 11.729 19.127 1.00 81.69 184 TYR A O 1
ATOM 1484 N N . LYS A 1 185 ? -1.629 13.687 18.160 1.00 80.94 185 LYS A N 1
ATOM 1485 C CA . LYS A 1 185 ? -1.726 14.429 19.420 1.00 80.94 185 LYS A CA 1
ATOM 1486 C C . LYS A 1 185 ? -3.150 14.253 19.929 1.00 80.94 185 LYS A C 1
ATOM 1488 O O . LYS A 1 185 ? -4.081 14.709 19.271 1.00 80.94 185 LYS A O 1
ATOM 1493 N N . CYS A 1 186 ? -3.322 13.544 21.037 1.00 77.00 186 CYS A N 1
ATOM 1494 C CA . CYS A 1 186 ? -4.635 13.170 21.532 1.00 77.00 186 CYS A CA 1
ATOM 1495 C C . CYS A 1 186 ? -4.988 13.969 22.784 1.00 77.00 186 CYS A C 1
ATOM 1497 O O . CYS A 1 186 ? -4.267 13.951 23.775 1.00 77.00 186 CYS A O 1
ATOM 1499 N N . ASN A 1 187 ? -6.148 14.622 22.750 1.00 73.56 187 ASN A N 1
ATOM 1500 C CA . ASN A 1 187 ? -6.690 15.331 23.910 1.00 73.56 187 ASN A CA 1
ATOM 1501 C C . ASN A 1 187 ? -7.722 14.486 24.680 1.00 73.56 187 ASN A C 1
ATOM 1503 O O . ASN A 1 187 ? -8.252 14.941 25.687 1.00 73.56 187 ASN A O 1
ATOM 1507 N N . SER A 1 188 ? -8.048 13.283 24.195 1.00 74.62 188 SER A N 1
ATOM 1508 C CA . SER A 1 188 ? -8.912 12.336 24.906 1.00 74.62 188 SER A CA 1
ATOM 1509 C C . SER A 1 188 ? -8.119 11.597 25.981 1.00 74.62 188 SER A C 1
ATOM 1511 O O . SER A 1 188 ? -6.987 11.179 25.735 1.00 74.62 188 SER A O 1
ATOM 1513 N N . SER A 1 189 ? -8.741 11.393 27.141 1.00 74.44 189 SER A N 1
ATOM 1514 C CA . SER A 1 189 ? -8.229 10.530 28.209 1.00 74.44 189 SER A CA 1
ATOM 1515 C C . SER A 1 189 ? -8.360 9.037 27.889 1.00 74.44 189 SER A C 1
ATOM 1517 O O . SER A 1 189 ? -7.650 8.237 28.487 1.00 74.44 189 SER A O 1
ATOM 1519 N N . GLU A 1 190 ? -9.223 8.649 26.939 1.00 84.44 190 GLU A N 1
ATOM 1520 C CA . GLU A 1 190 ? -9.539 7.242 26.637 1.00 84.44 190 GLU A CA 1
ATOM 1521 C C . GLU A 1 190 ? -9.502 6.916 25.126 1.00 84.44 190 GLU A C 1
ATOM 1523 O O . GLU A 1 190 ? -10.472 6.399 24.559 1.00 84.44 190 GLU A O 1
ATOM 1528 N N . PRO A 1 191 ? -8.386 7.194 24.427 1.00 87.06 191 PRO A N 1
ATOM 1529 C CA . PRO A 1 191 ? -8.287 7.020 22.979 1.00 87.06 191 PRO A CA 1
ATOM 1530 C C . PRO A 1 191 ? -8.512 5.580 22.513 1.00 87.06 191 PRO A C 1
ATOM 1532 O O . PRO A 1 191 ? -9.139 5.361 21.475 1.00 87.06 191 PRO A O 1
ATOM 1535 N N . ALA A 1 192 ? -8.062 4.590 23.287 1.00 88.81 192 ALA A N 1
ATOM 1536 C CA . ALA A 1 192 ? -8.296 3.188 22.974 1.00 88.81 192 ALA A CA 1
ATOM 1537 C C . ALA A 1 192 ? -9.793 2.848 22.956 1.00 88.81 192 ALA A C 1
ATOM 1539 O O . ALA A 1 192 ? -10.242 2.165 22.040 1.00 88.81 192 ALA A O 1
ATOM 1540 N N . LYS A 1 193 ? -10.594 3.377 23.895 1.00 91.56 193 LYS A N 1
ATOM 1541 C CA . LYS A 1 193 ? -12.054 3.171 23.907 1.00 91.56 193 LYS A CA 1
ATOM 1542 C C . LYS A 1 193 ? -12.731 3.798 22.689 1.00 91.56 193 LYS A C 1
ATOM 1544 O O . LYS A 1 193 ? -13.588 3.162 22.080 1.00 91.56 193 LYS A O 1
ATOM 1549 N N . VAL A 1 194 ? -12.316 5.008 22.300 1.00 92.69 194 VAL A N 1
ATOM 1550 C CA . VAL A 1 194 ? -12.828 5.697 21.099 1.00 92.69 194 VAL A CA 1
ATOM 1551 C C . VAL A 1 194 ? -12.567 4.865 19.841 1.00 92.69 194 VAL A C 1
ATOM 1553 O O . VAL A 1 194 ? -13.483 4.650 19.046 1.00 92.69 194 VAL A O 1
ATOM 1556 N N . ILE A 1 195 ? -11.341 4.354 19.685 1.00 92.88 195 ILE A N 1
ATOM 1557 C CA . ILE A 1 195 ? -10.957 3.525 18.536 1.00 92.88 195 ILE A CA 1
ATOM 1558 C C . ILE A 1 195 ? -11.690 2.173 18.569 1.00 92.88 195 ILE A C 1
ATOM 1560 O O . ILE A 1 195 ? -12.264 1.793 17.552 1.00 92.88 195 ILE A O 1
ATOM 1564 N N . LYS A 1 196 ? -11.743 1.476 19.718 1.00 94.44 196 LYS A N 1
ATOM 1565 C CA . LYS A 1 196 ? -12.478 0.200 19.880 1.00 94.44 196 LYS A CA 1
ATOM 1566 C C . LYS A 1 196 ? -13.943 0.342 19.467 1.00 94.44 196 LYS A C 1
ATOM 1568 O O . LYS A 1 196 ? -14.433 -0.466 18.684 1.00 94.44 196 LYS A O 1
ATOM 1573 N N . ARG A 1 197 ? -14.625 1.391 19.942 1.00 95.81 197 ARG A N 1
ATOM 1574 C CA . ARG A 1 197 ? -16.022 1.667 19.576 1.00 95.81 197 ARG A CA 1
ATOM 1575 C C . ARG A 1 197 ? -16.170 1.897 18.073 1.00 95.81 197 ARG A C 1
ATOM 1577 O O . ARG A 1 197 ? -17.002 1.255 17.449 1.00 95.81 197 ARG A O 1
ATOM 1584 N N . GLY A 1 198 ? -15.344 2.767 17.488 1.00 96.56 198 GLY A N 1
ATOM 1585 C CA . GLY A 1 198 ? -15.391 3.036 16.047 1.00 96.56 198 GLY A CA 1
ATOM 1586 C C . GLY A 1 198 ? -15.151 1.792 15.192 1.00 96.56 198 GLY A C 1
ATOM 1587 O O . GLY A 1 198 ? -15.799 1.624 14.164 1.00 96.56 198 GLY A O 1
ATOM 1588 N N . ILE A 1 199 ? -14.251 0.903 15.628 1.00 97.44 199 ILE A N 1
ATOM 1589 C CA . ILE A 1 199 ? -14.020 -0.398 14.989 1.00 97.44 199 ILE A CA 1
ATOM 1590 C C . ILE A 1 199 ? -15.274 -1.261 15.079 1.00 97.44 199 ILE A C 1
ATOM 1592 O O . ILE A 1 199 ? -15.721 -1.761 14.054 1.00 97.44 199 ILE A O 1
ATOM 1596 N N . SER A 1 200 ? -15.849 -1.423 16.272 1.00 98.00 200 SER A N 1
ATOM 1597 C CA . SER A 1 200 ? -17.033 -2.264 16.478 1.00 98.00 200 SER A CA 1
ATOM 1598 C C . SER A 1 200 ? -18.212 -1.830 15.596 1.00 98.00 200 SER A C 1
ATOM 1600 O O . SER A 1 200 ? -18.833 -2.672 14.948 1.00 98.00 200 SER A O 1
ATOM 1602 N N . GLU A 1 201 ? -18.458 -0.521 15.483 1.00 98.00 201 GLU A N 1
ATOM 1603 C CA . GLU A 1 201 ? -19.488 0.033 14.593 1.00 98.00 201 GLU A CA 1
ATOM 1604 C C . GLU A 1 201 ? -19.147 -0.185 13.107 1.00 98.00 201 GLU A C 1
ATOM 1606 O O . GLU A 1 201 ? -19.987 -0.635 12.331 1.00 98.00 201 GLU A O 1
ATOM 1611 N N . ALA A 1 202 ? -17.898 0.065 12.694 1.00 97.88 202 ALA A N 1
ATOM 1612 C CA . ALA A 1 202 ? -17.476 -0.118 11.302 1.00 97.88 202 ALA A CA 1
ATOM 1613 C C . ALA A 1 202 ? -17.492 -1.588 10.855 1.00 97.88 202 ALA A C 1
ATOM 1615 O O . ALA A 1 202 ? -17.728 -1.871 9.682 1.00 97.88 202 ALA A O 1
ATOM 1616 N N . LEU A 1 203 ? -17.256 -2.529 11.774 1.00 98.00 203 LEU A N 1
ATOM 1617 C CA . LEU A 1 203 ? -17.306 -3.967 11.507 1.00 98.00 203 LEU A CA 1
ATOM 1618 C C . LEU A 1 203 ? -18.721 -4.477 11.204 1.00 98.00 203 LEU A C 1
ATOM 1620 O O . LEU A 1 203 ? -18.847 -5.604 10.744 1.00 98.00 203 LEU A O 1
ATOM 1624 N N . VAL A 1 204 ? -19.776 -3.682 11.408 1.00 97.19 204 VAL A N 1
ATOM 1625 C CA . VAL A 1 204 ? -21.118 -4.037 10.918 1.00 97.19 204 VAL A CA 1
ATOM 1626 C C . VAL A 1 204 ? -21.145 -4.014 9.387 1.00 97.19 204 VAL A C 1
ATOM 1628 O O . VAL A 1 204 ? -21.609 -4.960 8.756 1.00 97.19 204 VAL A O 1
ATOM 1631 N N . GLU A 1 205 ? -20.575 -2.970 8.784 1.00 97.12 205 GLU A N 1
ATOM 1632 C CA . GLU A 1 205 ? -20.497 -2.816 7.328 1.00 97.12 205 GLU A CA 1
ATOM 1633 C C . GLU A 1 205 ? -19.325 -3.608 6.731 1.00 97.12 205 GLU A C 1
ATOM 1635 O O . GLU A 1 205 ? -19.451 -4.278 5.708 1.00 97.12 205 GLU A O 1
ATOM 1640 N N . TYR A 1 206 ? -18.172 -3.578 7.405 1.00 97.19 206 TYR A N 1
ATOM 1641 C CA . TYR A 1 206 ? -16.966 -4.326 7.045 1.00 97.19 206 TYR A CA 1
ATOM 1642 C C . TYR A 1 206 ? -16.903 -5.699 7.733 1.00 97.19 206 TYR A C 1
ATOM 1644 O O . TYR A 1 206 ? -15.819 -6.174 8.080 1.00 97.19 206 TYR A O 1
ATOM 1652 N N . TYR A 1 207 ? -18.044 -6.366 7.914 1.00 97.44 207 TYR A N 1
ATOM 1653 C CA . TYR A 1 207 ? -18.121 -7.645 8.628 1.00 97.44 207 TYR A CA 1
ATOM 1654 C C . TYR A 1 207 ? -17.195 -8.752 8.108 1.00 97.44 207 TYR A C 1
ATOM 1656 O O . TYR A 1 207 ? -16.753 -9.547 8.941 1.00 97.44 207 TYR A O 1
ATOM 1664 N N . PRO A 1 208 ? -16.785 -8.813 6.815 1.00 96.69 208 PRO A N 1
ATOM 1665 C CA . PRO A 1 208 ? -15.790 -9.796 6.411 1.00 96.69 208 PRO A CA 1
ATOM 1666 C C . PRO A 1 208 ? -14.473 -9.648 7.178 1.00 96.69 208 PRO A C 1
ATOM 1668 O O . PRO A 1 208 ? -13.843 -10.656 7.461 1.00 96.69 208 PRO A O 1
ATOM 1671 N N . LEU A 1 209 ? -14.083 -8.435 7.595 1.00 94.94 209 LEU A N 1
ATOM 1672 C CA . LEU A 1 209 ? -12.865 -8.208 8.387 1.00 94.94 209 LEU A CA 1
ATOM 1673 C C . LEU A 1 209 ? -12.926 -8.832 9.789 1.00 94.94 209 LEU A C 1
ATOM 1675 O O . LEU A 1 209 ? -11.875 -9.108 10.360 1.00 94.94 209 LEU A O 1
ATOM 1679 N N . ALA A 1 210 ? -14.126 -9.072 10.327 1.00 95.38 210 ALA A N 1
ATOM 1680 C CA . ALA A 1 210 ? -14.343 -9.761 11.600 1.00 95.38 210 ALA A CA 1
ATOM 1681 C C . ALA A 1 210 ? -14.333 -11.297 11.468 1.00 95.38 210 ALA A C 1
ATOM 1683 O O . ALA A 1 210 ? -14.562 -11.994 12.454 1.00 95.38 210 ALA A O 1
ATOM 1684 N N . GLY A 1 211 ? -14.121 -11.822 10.260 1.00 93.44 211 GLY A N 1
ATOM 1685 C CA . GLY A 1 211 ? -14.083 -13.249 9.976 1.00 93.44 211 GLY A CA 1
ATOM 1686 C C . GLY A 1 211 ? -12.715 -13.902 10.181 1.00 93.44 211 GLY A C 1
ATOM 1687 O O . GLY A 1 211 ? -11.813 -13.351 10.824 1.00 93.44 211 GLY A O 1
ATOM 1688 N N . ARG A 1 212 ? -12.561 -15.087 9.588 1.00 89.06 212 ARG A N 1
ATOM 1689 C CA . ARG A 1 212 ? -11.310 -15.846 9.527 1.00 89.06 212 ARG A CA 1
ATOM 1690 C C . ARG A 1 212 ? -10.956 -16.210 8.099 1.00 89.06 212 ARG A C 1
ATOM 1692 O O . ARG A 1 212 ? -11.831 -16.481 7.275 1.00 89.06 212 ARG A O 1
ATOM 1699 N N . MET A 1 213 ? -9.661 -16.215 7.810 1.00 85.81 213 MET A N 1
ATOM 1700 C CA . MET A 1 213 ? -9.168 -16.743 6.545 1.00 85.81 213 MET A CA 1
ATOM 1701 C C . MET A 1 213 ? -9.312 -18.267 6.530 1.00 85.81 213 MET A C 1
ATOM 1703 O O . MET A 1 213 ? -8.977 -18.935 7.505 1.00 85.81 213 MET A O 1
ATOM 1707 N N . ARG A 1 214 ? -9.789 -18.824 5.418 1.00 84.56 214 ARG A N 1
ATOM 1708 C CA . ARG A 1 214 ? -9.838 -20.266 5.173 1.00 84.56 214 ARG A CA 1
ATOM 1709 C C . ARG A 1 214 ? -9.215 -20.584 3.825 1.00 84.56 214 ARG A C 1
ATOM 1711 O O . ARG A 1 214 ? -9.485 -19.905 2.839 1.00 84.56 214 ARG A O 1
ATOM 1718 N N . GLU A 1 215 ? -8.418 -21.642 3.780 1.00 85.31 215 GLU A N 1
ATOM 1719 C CA . GLU A 1 215 ? -7.899 -22.191 2.530 1.00 85.31 215 GLU A CA 1
ATOM 1720 C C . GLU A 1 215 ? -8.837 -23.293 2.024 1.00 85.31 215 GLU A C 1
ATOM 1722 O O . GLU A 1 215 ? -9.192 -24.217 2.755 1.00 85.31 215 GLU A O 1
ATOM 1727 N N . GLY A 1 216 ? -9.287 -23.157 0.780 1.00 83.31 216 GLY A N 1
ATOM 1728 C CA . GLY A 1 216 ? -10.132 -24.114 0.078 1.00 83.31 216 GLY A CA 1
ATOM 1729 C C . GLY A 1 216 ? -9.356 -24.987 -0.909 1.00 83.31 216 GLY A C 1
ATOM 1730 O O . GLY A 1 216 ? -8.122 -24.996 -0.923 1.00 83.31 216 GLY A O 1
ATOM 1731 N N . PRO A 1 217 ? -10.072 -25.719 -1.782 1.00 83.38 217 PRO A N 1
ATOM 1732 C CA . PRO A 1 217 ? -9.451 -26.484 -2.858 1.00 83.38 217 PRO A CA 1
ATOM 1733 C C . PRO A 1 217 ? -8.525 -25.613 -3.720 1.00 83.38 217 PRO A C 1
ATOM 1735 O O . PRO A 1 217 ? -8.777 -24.426 -3.921 1.00 83.38 217 PRO A O 1
ATOM 1738 N N . ASN A 1 218 ? -7.458 -26.209 -4.258 1.00 80.12 218 ASN A N 1
ATOM 1739 C CA . ASN A 1 218 ? -6.461 -25.528 -5.099 1.00 80.12 218 ASN A CA 1
ATOM 1740 C C . ASN A 1 218 ? -5.752 -24.342 -4.417 1.00 80.12 218 ASN A C 1
ATOM 1742 O O . ASN A 1 218 ? -5.316 -23.417 -5.099 1.00 80.12 218 ASN A O 1
ATOM 1746 N N . ARG A 1 219 ? -5.630 -24.379 -3.081 1.00 82.06 219 ARG A N 1
ATOM 1747 C CA . ARG A 1 219 ? -5.033 -23.323 -2.245 1.00 82.06 219 ARG A CA 1
ATOM 1748 C C . ARG A 1 219 ? -5.771 -21.981 -2.300 1.00 82.06 219 ARG A C 1
ATOM 1750 O O . ARG A 1 219 ? -5.198 -20.979 -1.876 1.00 82.06 219 ARG A O 1
ATOM 1757 N N . LYS A 1 220 ? -7.010 -21.948 -2.808 1.00 86.31 220 LYS A N 1
ATOM 1758 C CA . LYS A 1 220 ? -7.782 -20.709 -2.939 1.00 86.31 220 LYS A CA 1
ATOM 1759 C C . LYS A 1 220 ? -8.245 -20.207 -1.579 1.00 86.31 220 LYS A C 1
ATOM 1761 O O . LYS A 1 220 ? -8.903 -20.939 -0.841 1.00 86.31 220 LYS A O 1
ATOM 1766 N N . LEU A 1 221 ? -7.931 -18.963 -1.261 1.00 87.69 221 LEU A N 1
ATOM 1767 C CA . LEU A 1 221 ? -8.318 -18.326 -0.014 1.00 87.69 221 LEU A CA 1
ATOM 1768 C C . LEU A 1 221 ? -9.746 -17.765 -0.081 1.00 87.69 221 LEU A C 1
ATOM 1770 O O . LEU A 1 221 ? -10.200 -17.207 -1.083 1.00 87.69 221 LEU A O 1
ATOM 1774 N N . MET A 1 222 ? -10.464 -17.901 1.027 1.00 91.94 222 MET A N 1
ATOM 1775 C CA . MET A 1 222 ? -11.801 -17.355 1.235 1.00 91.94 222 MET A CA 1
ATOM 1776 C C . MET A 1 222 ? -11.932 -16.832 2.661 1.00 91.94 222 MET A C 1
ATOM 1778 O O . MET A 1 222 ? -11.206 -17.246 3.563 1.00 91.94 222 MET A O 1
ATOM 1782 N N . VAL A 1 223 ? -12.876 -15.925 2.874 1.00 94.00 223 VAL A N 1
ATOM 1783 C CA . VAL A 1 223 ? -13.162 -15.374 4.196 1.00 94.00 223 VAL A CA 1
ATOM 1784 C C . VAL A 1 223 ? -14.422 -16.028 4.735 1.00 94.00 223 VAL A C 1
ATOM 1786 O O . VAL A 1 223 ? -15.500 -15.855 4.171 1.00 94.00 223 VAL A O 1
ATOM 1789 N N . GLU A 1 224 ? -14.304 -16.754 5.838 1.00 95.12 224 GLU A N 1
ATOM 1790 C CA . GLU A 1 224 ? -15.464 -17.149 6.628 1.00 95.12 224 GLU A CA 1
ATOM 1791 C C . GLU A 1 224 ? -15.867 -15.986 7.532 1.00 95.12 224 GLU A C 1
ATOM 1793 O O . GLU A 1 224 ? -15.124 -15.592 8.430 1.00 95.12 224 GLU A O 1
ATOM 1798 N N . CYS A 1 225 ? -17.050 -15.425 7.309 1.00 97.00 225 CYS A N 1
ATOM 1799 C CA . CYS A 1 225 ? -17.592 -14.320 8.088 1.00 97.00 225 CYS A CA 1
ATOM 1800 C C . CYS A 1 225 ? -18.192 -14.822 9.413 1.00 97.00 225 CYS A C 1
ATOM 1802 O O . CYS A 1 225 ? -19.404 -14.815 9.599 1.00 97.00 225 CYS A O 1
ATOM 1804 N N . SER A 1 226 ? -17.337 -15.253 10.344 1.00 94.94 226 SER A N 1
ATOM 1805 C CA . SER A 1 226 ? -17.736 -15.819 11.644 1.00 94.94 226 SER A CA 1
ATOM 1806 C C . SER A 1 226 ? -18.099 -14.784 12.720 1.00 94.94 226 SER A C 1
ATOM 1808 O O . SER A 1 226 ? -18.516 -15.161 13.812 1.00 94.94 226 SER A O 1
ATOM 1810 N N . ALA A 1 227 ? -17.942 -13.485 12.432 1.00 96.81 227 ALA A N 1
ATOM 1811 C CA . ALA A 1 227 ? -18.146 -12.375 13.372 1.00 96.81 227 ALA A CA 1
ATOM 1812 C C . ALA A 1 227 ? -17.295 -12.448 14.658 1.00 96.81 227 ALA A C 1
ATOM 1814 O O . ALA A 1 227 ? -17.548 -11.712 15.611 1.00 96.81 227 ALA A O 1
ATOM 1815 N N . GLU A 1 228 ? -16.254 -13.286 14.684 1.00 94.00 228 GLU A N 1
ATOM 1816 C CA . GLU A 1 228 ? -15.371 -13.432 15.841 1.00 94.00 228 GLU A CA 1
ATOM 1817 C C . GLU A 1 228 ? -14.585 -12.158 16.163 1.00 94.00 228 GLU A C 1
ATOM 1819 O O . GLU A 1 228 ? -14.073 -12.036 17.266 1.00 94.00 228 GLU A O 1
ATOM 1824 N N . GLY A 1 229 ? -14.468 -11.215 15.227 1.00 91.50 229 GLY A N 1
ATOM 1825 C CA . GLY A 1 229 ? -13.869 -9.906 15.459 1.00 91.50 229 GLY A CA 1
ATOM 1826 C C . GLY A 1 229 ? -12.390 -9.813 15.093 1.00 91.50 229 GLY A C 1
ATOM 1827 O O . GLY A 1 229 ? -11.784 -10.750 14.559 1.00 91.50 229 GLY A O 1
ATOM 1828 N N . ILE A 1 230 ? -11.825 -8.636 15.368 1.00 89.81 230 ILE A N 1
ATOM 1829 C CA . ILE A 1 230 ? -10.421 -8.304 15.103 1.00 89.81 230 ILE A CA 1
ATOM 1830 C C . ILE A 1 230 ? -9.634 -8.174 16.404 1.00 89.81 230 ILE A C 1
ATOM 1832 O O . ILE A 1 230 ? -10.167 -7.738 17.428 1.00 89.81 230 ILE A O 1
ATOM 1836 N N . LEU A 1 231 ? -8.342 -8.500 16.350 1.00 84.94 231 LEU A N 1
ATOM 1837 C CA . LEU A 1 231 ? -7.465 -8.361 17.507 1.00 84.94 231 LEU A CA 1
ATOM 1838 C C . LEU A 1 231 ? -7.198 -6.882 17.794 1.00 84.94 231 LEU A C 1
ATOM 1840 O O . LEU A 1 231 ? -6.813 -6.114 16.908 1.00 84.94 231 LEU A O 1
ATOM 1844 N N . PHE A 1 232 ? -7.347 -6.503 19.056 1.00 84.81 232 PHE A N 1
ATOM 1845 C CA . PHE A 1 232 ? -7.058 -5.174 19.559 1.00 84.81 232 PHE A CA 1
ATOM 1846 C C . PHE A 1 232 ? -6.091 -5.262 20.733 1.00 84.81 232 PHE A C 1
ATOM 1848 O O . PHE A 1 232 ? -6.338 -5.970 21.705 1.00 84.81 232 PHE A O 1
ATOM 1855 N N . LEU A 1 233 ? -5.010 -4.494 20.667 1.00 81.94 233 LEU A N 1
ATOM 1856 C CA . LEU A 1 233 ? -4.027 -4.400 21.734 1.00 81.94 233 LEU A CA 1
ATOM 1857 C C . LEU A 1 233 ? -3.867 -2.955 22.187 1.00 81.94 233 LEU A C 1
ATOM 1859 O O . LEU A 1 233 ? -3.642 -2.054 21.383 1.00 81.94 233 LEU A O 1
ATOM 1863 N N . GLU A 1 234 ? -3.924 -2.757 23.492 1.00 84.44 234 GLU A N 1
ATOM 1864 C CA . GLU A 1 234 ? -3.596 -1.494 24.141 1.00 84.44 234 GLU A CA 1
ATOM 1865 C C . GLU A 1 234 ? -2.212 -1.615 24.777 1.00 84.44 234 GLU A C 1
ATOM 1867 O O . GLU A 1 234 ? -1.866 -2.672 25.300 1.00 84.44 234 GLU A O 1
ATOM 1872 N N . ALA A 1 235 ? -1.391 -0.577 24.690 1.00 79.81 235 ALA A N 1
ATOM 1873 C CA . ALA A 1 235 ? -0.046 -0.577 25.244 1.00 79.81 235 ALA A CA 1
ATOM 1874 C C . ALA A 1 235 ? 0.364 0.824 25.705 1.00 79.81 235 ALA A C 1
ATOM 1876 O O . ALA A 1 235 ? -0.188 1.829 25.267 1.00 79.81 235 ALA A O 1
ATOM 1877 N N . GLU A 1 236 ? 1.386 0.893 26.543 1.00 79.50 236 GLU A N 1
ATOM 1878 C CA . GLU A 1 236 ? 1.989 2.122 27.048 1.00 79.50 236 GLU A CA 1
ATOM 1879 C C . GLU A 1 236 ? 3.476 2.134 26.708 1.00 79.50 236 GLU A C 1
ATOM 1881 O O . GLU A 1 236 ? 4.147 1.112 26.820 1.00 79.50 236 GLU A O 1
ATOM 1886 N N . ALA A 1 237 ? 4.011 3.278 26.306 1.00 77.19 237 ALA A N 1
ATOM 1887 C CA . ALA A 1 237 ? 5.437 3.482 26.109 1.00 77.19 237 ALA A CA 1
ATOM 1888 C C . ALA A 1 237 ? 5.935 4.536 27.096 1.00 77.19 237 ALA A C 1
ATOM 1890 O O . ALA A 1 237 ? 5.403 5.647 27.129 1.00 77.19 237 ALA A O 1
ATOM 1891 N N . ASP A 1 238 ? 6.975 4.209 27.859 1.00 75.31 238 ASP A N 1
ATOM 1892 C CA . ASP A 1 238 ? 7.571 5.115 28.848 1.00 75.31 238 ASP A CA 1
ATOM 1893 C C . ASP A 1 238 ? 8.584 6.065 28.187 1.00 75.31 238 ASP A C 1
ATOM 1895 O O . ASP A 1 238 ? 9.780 6.047 28.460 1.00 75.31 238 ASP A O 1
ATOM 1899 N N . VAL A 1 239 ? 8.119 6.815 27.185 1.00 71.75 239 VAL A N 1
ATOM 1900 C CA . VAL A 1 239 ? 8.917 7.825 26.489 1.00 71.75 239 VAL A CA 1
ATOM 1901 C C . VAL A 1 239 ? 8.013 8.930 25.959 1.00 71.75 239 VAL A C 1
ATOM 1903 O O . VAL A 1 239 ? 6.928 8.658 25.432 1.00 71.75 239 VAL A O 1
ATOM 1906 N N . ALA A 1 240 ? 8.489 10.171 26.027 1.00 72.38 240 ALA A N 1
ATOM 1907 C CA . ALA A 1 240 ? 7.822 11.283 25.369 1.00 72.38 240 ALA A CA 1
ATOM 1908 C C . ALA A 1 240 ? 8.059 11.246 23.852 1.00 72.38 240 ALA A C 1
ATOM 1910 O O . ALA A 1 240 ? 9.145 10.910 23.368 1.00 72.38 240 ALA A O 1
ATOM 1911 N N . LEU A 1 241 ? 7.049 11.635 23.069 1.00 71.69 241 LEU A N 1
ATOM 1912 C CA . LEU A 1 241 ? 7.177 11.712 21.610 1.00 71.69 241 LEU A CA 1
ATOM 1913 C C . LEU A 1 241 ? 8.324 12.648 21.200 1.00 71.69 241 LEU A C 1
ATOM 1915 O O . LEU A 1 241 ? 9.046 12.370 20.244 1.00 71.69 241 LEU A O 1
ATOM 1919 N N . GLU A 1 242 ? 8.495 13.751 21.922 1.00 72.12 242 GLU A N 1
ATOM 1920 C CA . GLU A 1 242 ? 9.524 14.760 21.685 1.00 72.12 242 GLU A CA 1
ATOM 1921 C C . GLU A 1 242 ? 10.932 14.166 21.801 1.00 72.12 242 GLU A C 1
ATOM 1923 O O . GLU A 1 242 ? 11.811 14.533 21.023 1.00 72.12 242 GLU A O 1
ATOM 1928 N N . GLN A 1 243 ? 11.131 13.205 22.710 1.00 69.94 243 GLN A N 1
ATOM 1929 C CA . GLN A 1 243 ? 12.404 12.497 22.871 1.00 69.94 243 GLN A CA 1
ATOM 1930 C C . GLN A 1 243 ? 12.672 11.523 21.726 1.00 69.94 243 GLN A C 1
ATOM 1932 O O . GLN A 1 243 ? 13.821 11.328 21.333 1.00 69.94 243 GLN A O 1
ATOM 1937 N N . LEU A 1 244 ? 11.619 10.930 21.155 1.00 67.00 244 LEU A N 1
ATOM 1938 C CA . LEU A 1 244 ? 11.757 10.119 19.950 1.00 67.00 244 LEU A CA 1
ATOM 1939 C C . LEU A 1 244 ? 12.105 10.984 18.736 1.00 67.00 244 LEU A C 1
ATOM 1941 O O . LEU A 1 244 ? 12.844 10.530 17.860 1.00 67.00 244 LEU A O 1
ATOM 1945 N N . GLY A 1 245 ? 11.597 12.216 18.666 1.00 68.31 245 GLY A N 1
ATOM 1946 C CA . GLY A 1 245 ? 11.863 13.140 17.566 1.00 68.31 245 GLY A CA 1
ATOM 1947 C C . GLY A 1 245 ? 11.651 12.477 16.201 1.00 68.31 245 GLY A C 1
ATOM 1948 O O . GLY A 1 245 ? 10.605 11.889 15.921 1.00 68.31 245 GLY A O 1
ATOM 1949 N N . ASP A 1 246 ? 12.677 12.517 15.351 1.00 64.56 246 ASP A N 1
ATOM 1950 C CA . ASP A 1 246 ? 12.624 11.922 14.014 1.00 64.56 246 ASP A CA 1
ATOM 1951 C C . ASP A 1 246 ? 12.777 10.386 14.011 1.00 64.56 246 ASP A C 1
ATOM 1953 O O . ASP A 1 246 ? 12.388 9.757 13.029 1.00 64.56 246 ASP A O 1
ATOM 1957 N N . SER A 1 247 ? 13.249 9.752 15.098 1.00 62.50 247 SER A N 1
ATOM 1958 C CA . SER A 1 247 ? 13.472 8.288 15.188 1.00 62.50 247 SER A CA 1
ATOM 1959 C C . SER A 1 247 ? 12.192 7.450 15.091 1.00 62.50 247 SER A C 1
ATOM 1961 O O . SER A 1 247 ? 12.225 6.235 14.879 1.00 62.50 247 SER A O 1
ATOM 1963 N N . ILE A 1 248 ? 11.032 8.092 15.223 1.00 61.22 248 ILE A N 1
ATOM 1964 C CA . ILE A 1 248 ? 9.737 7.446 15.048 1.00 61.22 248 ILE A CA 1
ATOM 1965 C C . ILE A 1 248 ? 9.415 7.149 13.575 1.00 61.22 248 ILE A C 1
ATOM 1967 O O . ILE A 1 248 ? 8.531 6.337 13.280 1.00 61.22 248 ILE A O 1
ATOM 1971 N N . ARG A 1 249 ? 10.140 7.800 12.658 1.00 64.81 249 ARG A N 1
ATOM 1972 C CA . ARG A 1 249 ? 9.988 7.681 11.209 1.00 64.81 249 ARG A CA 1
ATOM 1973 C C . ARG A 1 249 ? 10.830 6.513 10.671 1.00 64.81 249 ARG A C 1
ATOM 1975 O O . ARG A 1 249 ? 11.882 6.213 11.227 1.00 64.81 249 ARG A O 1
ATOM 1982 N N . PRO A 1 250 ? 10.416 5.861 9.573 1.00 59.62 250 PRO A N 1
ATOM 1983 C CA . PRO A 1 250 ? 11.183 4.824 8.889 1.00 59.62 250 PRO A CA 1
ATOM 1984 C C . PRO A 1 250 ? 12.592 5.292 8.501 1.00 59.62 250 PRO A C 1
ATOM 1986 O O . PRO A 1 250 ? 12.699 6.362 7.895 1.00 59.62 250 PRO A O 1
ATOM 1989 N N . PRO A 1 251 ? 13.655 4.497 8.726 1.00 60.78 251 PRO A N 1
ATOM 1990 C CA . PRO A 1 251 ? 13.753 3.322 9.607 1.00 60.78 251 PRO A CA 1
ATOM 1991 C C . PRO A 1 251 ? 13.550 3.665 11.089 1.00 60.78 251 PRO A C 1
ATOM 1993 O O . PRO A 1 251 ? 14.422 4.278 11.695 1.00 60.78 251 PRO A O 1
ATOM 1996 N N . SER A 1 252 ? 12.463 3.195 11.715 1.00 58.91 252 SER A N 1
ATOM 1997 C CA . SER A 1 252 ? 12.331 3.355 13.167 1.00 58.91 252 SER A CA 1
ATOM 1998 C C . SER A 1 252 ? 12.973 2.164 13.887 1.00 58.91 252 SER A C 1
ATOM 2000 O O . SER A 1 252 ? 12.504 1.033 13.691 1.00 58.91 252 SER A O 1
ATOM 2002 N N . PRO A 1 253 ? 13.999 2.367 14.739 1.00 60.19 253 PRO A N 1
ATOM 2003 C CA . PRO A 1 253 ? 14.619 1.281 15.506 1.00 60.19 253 PRO A CA 1
ATOM 2004 C C . PRO A 1 253 ? 13.633 0.656 16.505 1.00 60.19 253 PRO A C 1
ATOM 2006 O O . PRO A 1 253 ? 13.736 -0.518 16.849 1.00 60.19 253 PRO A O 1
ATOM 2009 N N . HIS A 1 254 ? 12.609 1.412 16.893 1.00 59.31 254 HIS A N 1
ATOM 2010 C CA . HIS A 1 254 ? 11.582 1.016 17.850 1.00 59.31 254 HIS A CA 1
ATOM 2011 C C . HIS A 1 254 ? 10.457 0.170 17.232 1.00 59.31 254 HIS A C 1
ATOM 2013 O O . HIS A 1 254 ? 9.568 -0.297 17.939 1.00 59.31 254 HIS A O 1
ATOM 2019 N N . THR A 1 255 ? 10.502 -0.083 15.918 1.00 60.12 255 THR A N 1
ATOM 2020 C CA . THR A 1 255 ? 9.494 -0.864 15.184 1.00 60.12 255 THR A CA 1
ATOM 2021 C C . THR A 1 255 ? 9.095 -2.159 15.891 1.00 60.12 255 THR A C 1
ATOM 2023 O O . THR A 1 255 ? 7.908 -2.437 16.014 1.00 60.12 255 THR A O 1
ATOM 2026 N N . LYS A 1 256 ? 10.066 -2.960 16.348 1.00 57.72 256 LYS A N 1
ATOM 2027 C CA . LYS A 1 256 ? 9.788 -4.281 16.940 1.00 57.72 256 LYS A CA 1
ATOM 2028 C C . LYS A 1 256 ? 8.984 -4.173 18.236 1.00 57.72 256 LYS A C 1
ATOM 2030 O O . LYS A 1 256 ? 8.068 -4.953 18.453 1.00 57.72 256 LYS A O 1
ATOM 2035 N N . HIS A 1 257 ? 9.268 -3.156 19.039 1.00 57.97 257 HIS A N 1
ATOM 2036 C CA . HIS A 1 257 ? 8.535 -2.859 20.268 1.00 57.97 257 HIS A CA 1
ATOM 2037 C C . HIS A 1 257 ? 7.121 -2.332 19.986 1.00 57.97 257 HIS A C 1
ATOM 2039 O O . HIS A 1 257 ? 6.193 -2.599 20.742 1.00 57.97 257 HIS A O 1
ATOM 2045 N N . PHE A 1 258 ? 6.936 -1.640 18.858 1.00 57.97 258 PHE A N 1
ATOM 2046 C CA . PHE A 1 258 ? 5.618 -1.239 18.360 1.00 57.97 258 PHE A CA 1
ATOM 2047 C C . PHE A 1 258 ? 4.843 -2.385 17.688 1.00 57.97 258 PHE A C 1
ATOM 2049 O O . PHE A 1 258 ? 3.674 -2.219 17.349 1.00 57.97 258 PHE A O 1
ATOM 2056 N N . LEU A 1 259 ? 5.499 -3.528 17.460 1.00 56.00 259 LEU A N 1
ATOM 2057 C CA . LEU A 1 259 ? 4.990 -4.690 16.745 1.00 56.00 259 LEU A CA 1
ATOM 2058 C C . LEU A 1 259 ? 5.115 -5.971 17.606 1.00 56.00 259 LEU A C 1
ATOM 2060 O O . LEU A 1 259 ? 5.649 -6.963 17.133 1.00 56.00 259 LEU A O 1
ATOM 2064 N N . CYS A 1 260 ? 4.567 -5.958 18.825 1.00 52.66 260 CYS A N 1
ATOM 2065 C CA . CYS A 1 260 ? 4.340 -7.102 19.734 1.00 52.66 260 CYS A CA 1
ATOM 2066 C C . CYS A 1 260 ? 5.503 -8.091 19.987 1.00 52.66 260 CYS A C 1
ATOM 2068 O O . CYS A 1 260 ? 5.623 -9.048 19.229 1.00 52.66 260 CYS A O 1
ATOM 2070 N N . GLN A 1 261 ? 6.234 -7.951 21.116 1.00 38.03 261 GLN A N 1
ATOM 2071 C CA . GLN A 1 261 ? 6.809 -9.030 21.973 1.00 38.03 261 GLN A CA 1
ATOM 2072 C C . GLN A 1 261 ? 6.863 -8.579 23.480 1.00 38.03 261 GLN A C 1
ATOM 2074 O O . GLN A 1 261 ? 6.760 -7.381 23.732 1.00 38.03 261 GLN A O 1
ATOM 2079 N N . VAL A 1 262 ? 6.956 -9.533 24.435 1.00 33.50 262 VAL A N 1
ATOM 2080 C CA . VAL A 1 262 ? 6.485 -9.600 25.874 1.00 33.50 262 VAL A CA 1
ATOM 2081 C C . VAL A 1 262 ? 7.452 -9.022 26.990 1.00 33.50 262 VAL A C 1
ATOM 2083 O O . VAL A 1 262 ? 8.594 -8.753 26.628 1.00 33.50 262 VAL A O 1
ATOM 2086 N N . PRO A 1 263 ? 7.136 -9.012 28.336 1.00 37.03 263 PRO A N 1
ATOM 2087 C CA . PRO A 1 263 ? 6.526 -7.986 29.261 1.00 37.03 263 PRO A CA 1
ATOM 2088 C C . PRO A 1 263 ? 7.532 -7.237 30.233 1.00 37.03 263 PRO A C 1
ATOM 2090 O O . PRO A 1 263 ? 8.720 -7.515 30.131 1.00 37.03 263 PRO A O 1
ATOM 2093 N N . VAL A 1 264 ? 7.235 -6.242 31.132 1.00 28.55 264 VAL A N 1
ATOM 2094 C CA . VAL A 1 264 ? 6.525 -6.224 32.473 1.00 28.55 264 VAL A CA 1
ATOM 2095 C C . VAL A 1 264 ? 6.280 -4.767 33.066 1.00 28.55 264 VAL A C 1
ATOM 2097 O O . VAL A 1 264 ? 7.106 -3.889 32.855 1.00 28.55 264 VAL A O 1
ATOM 2100 N N . SER A 1 265 ? 5.160 -4.575 33.821 1.00 28.31 265 SER A N 1
ATOM 2101 C CA . SER A 1 265 ? 4.662 -3.630 34.909 1.00 28.31 265 SER A CA 1
ATOM 2102 C C . SER A 1 265 ? 4.692 -2.058 34.936 1.00 28.31 265 SER A C 1
ATOM 2104 O O . SER A 1 265 ? 5.609 -1.415 34.439 1.00 28.31 265 SER A O 1
ATOM 2106 N N . ARG A 1 266 ? 3.647 -1.493 35.608 1.00 30.52 266 ARG A N 1
ATOM 2107 C CA . ARG A 1 266 ? 3.014 -0.122 35.685 1.00 30.52 266 ARG A CA 1
ATOM 2108 C C . ARG A 1 266 ? 3.846 1.036 36.324 1.00 30.52 266 ARG A C 1
ATOM 2110 O O . ARG A 1 266 ? 4.872 0.731 36.912 1.00 30.52 266 ARG A O 1
ATOM 2117 N N . ASP A 1 267 ? 3.564 2.360 36.201 1.00 27.83 267 ASP A N 1
ATOM 2118 C CA . ASP A 1 267 ? 2.359 3.174 36.567 1.00 27.83 267 ASP A CA 1
ATOM 2119 C C . ASP A 1 267 ? 2.315 4.651 35.997 1.00 27.83 267 ASP A C 1
ATOM 2121 O O . ASP A 1 267 ? 3.354 5.190 35.625 1.00 27.83 267 ASP A O 1
ATOM 2125 N N . TYR A 1 268 ? 1.110 5.283 36.062 1.00 28.08 268 TYR A N 1
ATOM 2126 C CA . TYR A 1 268 ? 0.619 6.711 36.008 1.00 28.08 268 TYR A CA 1
ATOM 2127 C C . TYR A 1 268 ? 0.554 7.600 34.715 1.00 28.08 268 TYR A C 1
ATOM 2129 O O . TYR A 1 268 ? 1.400 7.549 33.832 1.00 28.08 268 TYR A O 1
ATOM 2137 N N . TRP A 1 269 ? -0.507 8.449 34.649 1.00 27.53 269 TRP A N 1
ATOM 2138 C CA . TRP A 1 269 ? -1.182 9.093 33.482 1.00 27.53 269 TRP A CA 1
ATOM 2139 C C . TRP A 1 269 ? -1.028 10.639 33.392 1.00 27.53 269 TRP A C 1
ATOM 2141 O O . TRP A 1 269 ? -1.070 11.260 34.447 1.00 27.53 269 TRP A O 1
ATOM 2151 N N . MET A 1 270 ? -0.956 11.244 32.174 1.00 27.73 270 MET A N 1
ATOM 2152 C CA . MET A 1 270 ? -1.190 12.675 31.757 1.00 27.73 270 MET A CA 1
ATOM 2153 C C . MET A 1 270 ? -0.949 12.825 30.197 1.00 27.73 270 MET A C 1
ATOM 2155 O O . MET A 1 270 ? -0.604 11.815 29.591 1.00 27.73 270 MET A O 1
ATOM 2159 N N . PRO A 1 271 ? -1.216 13.955 29.475 1.00 35.66 271 PRO A N 1
ATOM 2160 C CA . PRO A 1 271 ? -1.810 13.969 28.116 1.00 35.66 271 PRO A CA 1
ATOM 2161 C C . PRO A 1 271 ? -1.008 13.252 27.013 1.00 35.66 271 PRO A C 1
ATOM 2163 O O . PRO A 1 271 ? 0.178 13.499 26.811 1.00 35.66 271 PRO A O 1
ATOM 2166 N N . PHE A 1 272 ? -1.708 12.406 26.248 1.00 47.41 272 PHE A N 1
ATOM 2167 C CA . PHE A 1 272 ? -1.115 11.371 25.401 1.00 47.41 272 PHE A CA 1
ATOM 2168 C C . PHE A 1 272 ? -0.829 11.812 23.964 1.00 47.41 272 PHE A C 1
ATOM 2170 O O . PHE A 1 272 ? -1.681 12.352 23.252 1.00 47.41 272 PHE A O 1
ATOM 2177 N N . VAL A 1 273 ? 0.337 11.414 23.462 1.00 51.19 273 VAL A N 1
ATOM 2178 C CA . VAL A 1 273 ? 0.470 11.100 22.037 1.00 51.19 273 VAL A CA 1
ATOM 2179 C C . VAL A 1 273 ? -0.003 9.665 21.849 1.00 51.19 273 VAL A C 1
ATOM 2181 O O . VAL A 1 273 ? 0.436 8.763 22.558 1.00 51.19 273 VAL A O 1
ATOM 2184 N N . VAL A 1 274 ? -0.908 9.454 20.897 1.00 52.75 274 VAL A N 1
ATOM 2185 C CA . VAL A 1 274 ? -1.450 8.131 20.588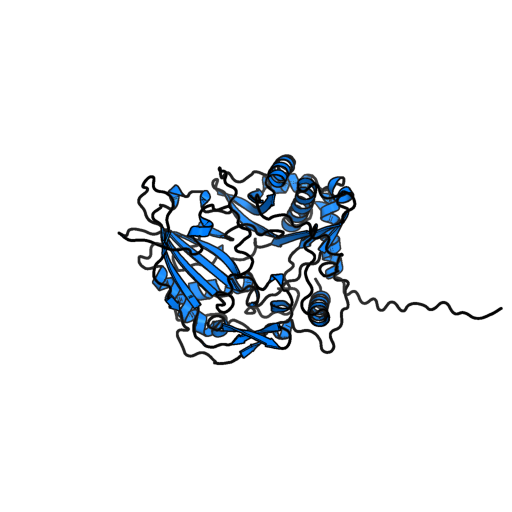 1.00 52.75 274 VAL A CA 1
ATOM 2186 C C . VAL A 1 274 ? -0.857 7.651 19.285 1.00 52.75 274 VAL A C 1
ATOM 2188 O O . VAL A 1 274 ? -1.006 8.289 18.241 1.00 52.75 274 VAL A O 1
ATOM 2191 N N . ARG A 1 275 ? -0.212 6.491 19.335 1.00 58.84 275 ARG A N 1
ATOM 2192 C CA . ARG A 1 275 ? 0.209 5.763 18.146 1.00 58.84 275 ARG A CA 1
ATOM 2193 C C . ARG A 1 275 ? -0.800 4.663 17.863 1.00 58.84 275 ARG A C 1
ATOM 2195 O O . ARG A 1 275 ? -0.935 3.740 18.656 1.00 58.84 275 ARG A O 1
ATOM 2202 N N . SER A 1 276 ? -1.478 4.743 16.726 1.00 56.94 276 SER A N 1
ATOM 2203 C CA . SER A 1 276 ? -2.306 3.655 16.213 1.00 56.94 276 SER A CA 1
ATOM 2204 C C . SER A 1 276 ? -1.523 2.895 15.145 1.00 56.94 276 SER A C 1
ATOM 2206 O O . SER A 1 276 ? -1.148 3.460 14.119 1.00 56.94 276 SER A O 1
ATOM 2208 N N . GLY A 1 277 ? -1.221 1.629 15.415 1.00 61.88 277 GLY A N 1
ATOM 2209 C CA . GLY A 1 277 ? -0.695 0.674 14.451 1.00 61.88 277 GLY A CA 1
ATOM 2210 C C . GLY A 1 277 ? -1.824 -0.192 13.910 1.00 61.88 277 GLY A C 1
ATOM 2211 O O . GLY A 1 277 ? -2.646 -0.676 14.682 1.00 61.88 277 GLY A O 1
ATOM 2212 N N . VAL A 1 278 ? -1.863 -0.407 12.600 1.00 66.81 278 VAL A N 1
ATOM 2213 C CA . VAL A 1 278 ? -2.825 -1.311 11.961 1.00 66.81 278 VAL A CA 1
ATOM 2214 C C . VAL A 1 278 ? -2.049 -2.312 11.127 1.00 66.81 278 VAL A C 1
ATOM 2216 O O . VAL A 1 278 ? -1.236 -1.914 10.290 1.00 66.81 278 VAL A O 1
ATOM 2219 N N . ARG A 1 279 ? -2.286 -3.603 11.358 1.00 70.81 279 ARG A N 1
ATOM 2220 C CA . ARG A 1 279 ? -1.847 -4.677 10.468 1.00 70.81 279 ARG A CA 1
ATOM 2221 C C . ARG A 1 279 ? -3.052 -5.264 9.774 1.00 70.81 279 ARG A C 1
ATOM 2223 O O . ARG A 1 279 ? -4.016 -5.610 10.441 1.00 70.81 279 ARG A O 1
ATOM 2230 N N . MET A 1 280 ? -2.975 -5.406 8.464 1.00 77.06 280 MET A N 1
ATOM 2231 C CA . MET A 1 280 ? -4.075 -5.909 7.656 1.00 77.06 280 MET A CA 1
ATOM 2232 C C . MET A 1 280 ? -3.550 -6.948 6.678 1.00 77.06 280 MET A C 1
ATOM 2234 O O . MET A 1 280 ? -2.501 -6.728 6.071 1.00 77.06 280 MET A O 1
ATOM 2238 N N . ASN A 1 281 ? -4.250 -8.070 6.540 1.00 77.88 281 ASN A N 1
ATOM 2239 C CA . ASN A 1 281 ? -3.910 -9.083 5.553 1.00 77.88 281 ASN A CA 1
ATOM 2240 C C . ASN A 1 281 ? -4.157 -8.512 4.147 1.00 77.88 281 ASN A C 1
ATOM 2242 O O . ASN A 1 281 ? -5.284 -8.144 3.804 1.00 77.88 281 ASN A O 1
ATOM 2246 N N . HIS A 1 282 ? -3.092 -8.409 3.350 1.00 80.62 282 HIS A N 1
ATOM 2247 C CA . HIS A 1 282 ? -3.118 -7.705 2.073 1.00 80.62 282 HIS A CA 1
ATOM 2248 C C . HIS A 1 282 ? -4.008 -8.413 1.039 1.00 80.62 282 HIS A C 1
ATOM 2250 O O . HIS A 1 282 ? -4.537 -7.748 0.153 1.00 80.62 282 HIS A O 1
ATOM 2256 N N . VAL A 1 283 ? -4.284 -9.716 1.179 1.00 85.00 283 VAL A N 1
ATOM 2257 C CA . VAL A 1 283 ? -5.247 -10.409 0.297 1.00 85.00 283 VAL A CA 1
ATOM 2258 C C . VAL A 1 283 ? -6.664 -9.837 0.426 1.00 85.00 283 VAL A C 1
ATOM 2260 O O . VAL A 1 283 ? -7.451 -9.883 -0.512 1.00 85.00 283 VAL A O 1
ATOM 2263 N N . VAL A 1 284 ? -7.020 -9.255 1.576 1.00 89.00 284 VAL A N 1
ATOM 2264 C CA . VAL A 1 284 ? -8.375 -8.730 1.786 1.00 89.00 284 VAL A CA 1
ATOM 2265 C C . VAL A 1 284 ? -8.507 -7.301 1.284 1.00 89.00 284 VAL A C 1
ATOM 2267 O O . VAL A 1 284 ? -9.577 -6.948 0.794 1.00 89.00 284 VAL A O 1
ATOM 2270 N N . CYS A 1 285 ? -7.468 -6.476 1.366 1.00 89.31 285 CYS A N 1
ATOM 2271 C CA . CYS A 1 285 ? -7.544 -5.108 0.865 1.00 89.31 285 CYS A CA 1
ATOM 2272 C C . CYS A 1 285 ? -6.189 -4.524 0.477 1.00 89.31 285 CYS A C 1
ATOM 2274 O O . CYS A 1 285 ? -5.166 -4.810 1.103 1.00 89.31 285 CYS A O 1
ATOM 2276 N N . ASP A 1 286 ? -6.219 -3.605 -0.488 1.00 90.06 286 ASP A N 1
ATOM 2277 C CA . ASP A 1 286 ? -5.093 -2.724 -0.772 1.00 90.06 286 ASP A CA 1
ATOM 2278 C C . ASP A 1 286 ? -5.089 -1.475 0.137 1.00 90.06 286 ASP A C 1
ATOM 2280 O O . ASP A 1 286 ? -5.876 -1.338 1.082 1.00 90.06 286 ASP A O 1
ATOM 2284 N N . SER A 1 287 ? -4.174 -0.537 -0.128 1.00 86.31 287 SER A N 1
ATOM 2285 C CA . SER A 1 287 ? -4.054 0.684 0.672 1.00 86.31 287 SER A CA 1
ATOM 2286 C C . SER A 1 287 ? -5.256 1.630 0.546 1.00 86.31 287 SER A C 1
ATOM 2288 O O . SER A 1 287 ? -5.538 2.357 1.501 1.00 86.31 287 SER A O 1
ATOM 2290 N N . PHE A 1 288 ? -5.997 1.614 -0.571 1.00 89.94 288 PHE A N 1
ATOM 2291 C CA . PHE A 1 288 ? -7.234 2.388 -0.700 1.00 89.94 288 PHE A CA 1
ATOM 2292 C C . PHE A 1 288 ? -8.328 1.785 0.176 1.00 89.94 288 PHE A C 1
ATOM 2294 O O . PHE A 1 288 ? -8.971 2.523 0.924 1.00 89.94 288 PHE A O 1
ATOM 2301 N N . GLY A 1 289 ? -8.494 0.460 0.137 1.00 92.69 289 GLY A N 1
ATOM 2302 C CA . GLY A 1 289 ? -9.441 -0.251 0.996 1.00 92.69 289 GLY A CA 1
ATOM 2303 C C . GLY A 1 289 ? -9.161 -0.042 2.487 1.00 92.69 289 GLY A C 1
ATOM 2304 O O . GLY A 1 289 ? -10.073 0.276 3.252 1.00 92.69 289 GLY A O 1
ATOM 2305 N N . LEU A 1 290 ? -7.888 -0.102 2.895 1.00 91.19 290 LEU A N 1
ATOM 2306 C CA . LEU A 1 290 ? -7.484 0.176 4.277 1.00 91.19 290 LEU A CA 1
ATOM 2307 C C . LEU A 1 290 ? -7.853 1.603 4.716 1.00 91.19 290 LEU A C 1
ATOM 2309 O O . LEU A 1 290 ? -8.386 1.794 5.809 1.00 91.19 290 LEU A O 1
ATOM 2313 N N . VAL A 1 291 ? -7.603 2.617 3.879 1.00 91.69 291 VAL A N 1
ATOM 2314 C CA . VAL A 1 291 ? -7.980 4.004 4.203 1.00 91.69 291 VAL A CA 1
ATOM 2315 C C . VAL A 1 291 ? -9.493 4.176 4.285 1.00 91.69 291 VAL A C 1
ATOM 2317 O O . VAL A 1 291 ? -9.958 4.880 5.181 1.00 91.69 291 VAL A O 1
ATOM 2320 N N . GLN A 1 292 ? -10.267 3.549 3.395 1.00 94.69 292 GLN A N 1
ATOM 2321 C CA . GLN A 1 292 ? -11.732 3.599 3.455 1.00 94.69 292 GLN A CA 1
ATOM 2322 C C . GLN A 1 292 ? -12.252 3.037 4.785 1.00 94.69 292 GLN A C 1
ATOM 2324 O O . GLN A 1 292 ? -13.043 3.699 5.462 1.00 94.69 292 GLN A O 1
ATOM 2329 N N . PHE A 1 293 ? -11.737 1.878 5.208 1.00 95.50 293 PHE A N 1
ATOM 2330 C CA . PHE A 1 293 ? -12.061 1.285 6.504 1.00 95.50 293 PHE A CA 1
ATOM 2331 C C . PHE A 1 293 ? -11.711 2.229 7.663 1.00 95.50 293 PHE A C 1
ATOM 2333 O O . PHE A 1 293 ? -12.568 2.545 8.487 1.00 95.50 293 PHE A O 1
ATOM 2340 N N . LEU A 1 294 ? -10.485 2.759 7.706 1.00 94.31 294 LEU A N 1
ATOM 2341 C CA . LEU A 1 294 ? -10.048 3.634 8.801 1.00 94.31 294 LEU A CA 1
ATOM 2342 C C . LEU A 1 294 ? -10.798 4.972 8.845 1.00 94.31 294 LEU A C 1
ATOM 2344 O O . LEU A 1 294 ? -11.061 5.492 9.931 1.00 94.31 294 LEU A O 1
ATOM 2348 N N . LYS A 1 295 ? -11.184 5.525 7.690 1.00 94.69 295 LYS A N 1
ATOM 2349 C CA . LYS A 1 295 ? -12.054 6.706 7.616 1.00 94.69 295 LYS A CA 1
ATOM 2350 C C . LYS A 1 295 ? -13.437 6.421 8.194 1.00 94.69 295 LYS A C 1
ATOM 2352 O O . LYS A 1 295 ? -13.954 7.262 8.931 1.00 94.69 295 LYS A O 1
ATOM 2357 N N . MET A 1 296 ? -14.021 5.259 7.898 1.00 96.31 296 MET A N 1
ATOM 2358 C CA . MET A 1 296 ? -15.299 4.850 8.484 1.00 96.31 296 MET A CA 1
ATOM 2359 C C . MET A 1 296 ? -15.178 4.670 9.999 1.00 96.31 296 MET A C 1
ATOM 2361 O O . MET A 1 296 ? -15.959 5.266 10.736 1.00 96.31 296 MET A O 1
ATOM 2365 N N . VAL A 1 297 ? -14.145 3.962 10.465 1.00 96.12 297 VAL A N 1
ATOM 2366 C CA . VAL A 1 297 ? -13.835 3.799 11.895 1.00 96.12 297 VAL A CA 1
ATOM 2367 C C . VAL A 1 297 ? -13.743 5.157 12.593 1.00 96.12 297 VAL A C 1
ATOM 2369 O O . VAL A 1 297 ? -14.401 5.375 13.604 1.00 96.12 297 VAL A O 1
ATOM 2372 N N . ALA A 1 298 ? -12.978 6.103 12.044 1.00 94.81 298 ALA A N 1
ATOM 2373 C CA . ALA A 1 298 ? -12.832 7.441 12.614 1.00 94.81 298 ALA A CA 1
ATOM 2374 C C . ALA A 1 298 ? -14.123 8.282 12.552 1.00 94.81 298 ALA A C 1
ATOM 2376 O O . ALA A 1 298 ? -14.335 9.173 13.376 1.00 94.81 298 ALA A O 1
ATOM 2377 N N . THR A 1 299 ? -14.994 8.020 11.579 1.00 95.88 299 THR A N 1
ATOM 2378 C CA . THR A 1 299 ? -16.285 8.705 11.428 1.00 95.88 299 THR A CA 1
ATOM 2379 C C . THR A 1 299 ? -17.281 8.205 12.468 1.00 95.88 299 THR A C 1
ATOM 2381 O O . THR A 1 299 ? -17.776 9.010 13.251 1.00 95.88 299 THR A O 1
ATOM 2384 N N . LEU A 1 300 ? -17.457 6.887 12.573 1.00 96.56 300 LEU A N 1
ATOM 2385 C CA . LEU A 1 300 ? -18.345 6.247 13.550 1.00 96.56 300 LEU A CA 1
ATOM 2386 C C . LEU A 1 300 ? -17.826 6.369 14.990 1.00 96.56 300 LEU A C 1
ATOM 2388 O O . LEU A 1 300 ? -18.603 6.451 15.937 1.00 96.56 300 LEU A O 1
ATOM 2392 N N . ALA A 1 301 ? -16.505 6.475 15.175 1.00 94.06 301 ALA A N 1
ATOM 2393 C CA . ALA A 1 301 ? -15.914 6.815 16.466 1.00 94.06 301 ALA A CA 1
ATOM 2394 C C . ALA A 1 301 ? -16.335 8.206 16.965 1.00 94.06 301 ALA A C 1
ATOM 2396 O O . ALA A 1 301 ? -16.357 8.414 18.178 1.00 94.06 301 ALA A O 1
ATOM 2397 N N . ARG A 1 302 ? -16.636 9.154 16.067 1.00 92.69 302 ARG A N 1
ATOM 2398 C CA . ARG A 1 302 ? -17.105 10.503 16.422 1.00 92.69 302 ARG A CA 1
ATOM 2399 C C . ARG A 1 302 ? -18.620 10.555 16.562 1.00 92.69 302 ARG A C 1
ATOM 2401 O O . ARG A 1 302 ? -19.108 11.141 17.521 1.00 92.69 302 ARG A O 1
ATOM 2408 N N . ASP A 1 303 ? -19.324 9.941 15.620 1.00 94.31 303 ASP A N 1
ATOM 2409 C CA . ASP A 1 303 ? -20.780 9.903 15.568 1.00 94.31 303 ASP A CA 1
ATOM 2410 C C . ASP A 1 303 ? -21.247 8.535 15.032 1.00 94.31 303 ASP A C 1
ATOM 2412 O O . ASP A 1 303 ? -21.135 8.285 13.828 1.00 94.31 303 ASP A O 1
ATOM 2416 N N . PRO A 1 304 ? -21.777 7.649 15.898 1.00 90.69 304 PRO A N 1
ATOM 2417 C CA . PRO A 1 304 ? -22.312 6.344 15.498 1.00 90.69 304 PRO A CA 1
ATOM 2418 C C . PRO A 1 304 ? -23.493 6.413 14.516 1.00 90.69 304 PRO A C 1
ATOM 2420 O O . PRO A 1 304 ? -23.848 5.399 13.919 1.00 90.69 304 PRO A O 1
ATOM 2423 N N . HIS A 1 305 ? -24.115 7.584 14.348 1.00 91.75 305 HIS A N 1
ATOM 2424 C CA . HIS A 1 305 ? -25.243 7.810 13.442 1.00 91.75 305 HIS A CA 1
ATOM 2425 C C . HIS A 1 305 ? -24.855 8.581 12.174 1.00 91.75 305 HIS A C 1
ATOM 2427 O O . HIS A 1 305 ? -25.730 8.942 11.383 1.00 91.75 305 HIS A O 1
ATOM 2433 N N . ALA A 1 306 ? -23.559 8.827 11.960 1.00 94.38 306 ALA A N 1
ATOM 2434 C CA . ALA A 1 306 ? -23.079 9.523 10.778 1.00 94.38 306 ALA A CA 1
ATOM 2435 C C . ALA A 1 306 ? -23.488 8.797 9.489 1.00 94.38 306 ALA A C 1
ATOM 2437 O O . ALA A 1 306 ? -23.461 7.568 9.402 1.00 94.38 306 ALA A O 1
ATOM 2438 N N . ALA A 1 307 ? -23.800 9.570 8.447 1.00 92.19 307 ALA A N 1
ATOM 2439 C CA . ALA A 1 307 ? -23.998 9.017 7.116 1.00 92.19 307 ALA A CA 1
ATOM 2440 C C . ALA A 1 307 ? -22.687 8.393 6.615 1.00 92.19 307 ALA A C 1
ATOM 2442 O O . ALA A 1 307 ? -21.653 9.063 6.537 1.00 92.19 307 ALA A O 1
ATOM 2443 N N . ILE A 1 308 ? -22.743 7.111 6.262 1.00 92.81 308 ILE A N 1
ATOM 2444 C CA . ILE A 1 308 ? -21.601 6.349 5.765 1.00 92.81 308 ILE A CA 1
ATOM 2445 C C . ILE A 1 308 ? -21.841 5.885 4.334 1.00 92.81 308 ILE A C 1
ATOM 2447 O O . ILE A 1 308 ? -22.956 5.542 3.944 1.00 92.81 308 ILE A O 1
ATOM 2451 N N . GLN A 1 309 ? -20.769 5.860 3.548 1.00 90.88 309 GLN A N 1
ATOM 2452 C CA . GLN A 1 309 ? -20.765 5.168 2.268 1.00 90.88 309 GLN A CA 1
ATOM 2453 C C . GLN A 1 309 ? -20.482 3.682 2.528 1.00 90.88 309 GLN A C 1
ATOM 2455 O O . GLN A 1 309 ? -19.436 3.378 3.111 1.00 90.88 309 GLN A O 1
ATOM 2460 N N . PRO A 1 310 ? -21.370 2.761 2.119 1.00 92.81 310 PRO A N 1
ATOM 2461 C CA . PRO A 1 310 ? -21.187 1.346 2.404 1.00 92.81 310 PRO A CA 1
ATOM 2462 C C . PRO A 1 310 ? -20.019 0.764 1.589 1.00 92.81 310 PRO A C 1
ATOM 2464 O O . PRO A 1 310 ? -19.842 1.123 0.415 1.00 92.81 310 PRO A O 1
ATOM 2467 N N . PRO A 1 311 ? -19.225 -0.146 2.177 1.00 96.75 311 PRO A N 1
ATOM 2468 C CA . PRO A 1 311 ? -18.224 -0.898 1.442 1.00 96.75 311 PRO A CA 1
ATOM 2469 C C . PRO A 1 311 ? -18.874 -1.872 0.459 1.00 96.75 311 PRO A C 1
ATOM 2471 O O . PRO A 1 311 ? -19.997 -2.339 0.637 1.00 96.75 311 PRO A O 1
ATOM 2474 N N . VAL A 1 312 ? -18.137 -2.217 -0.591 1.00 97.31 312 VAL A N 1
ATOM 2475 C CA . VAL A 1 312 ? -18.595 -3.095 -1.666 1.00 97.31 312 VAL A CA 1
ATOM 2476 C C . VAL A 1 312 ? -17.638 -4.276 -1.791 1.00 97.31 312 VAL A C 1
ATOM 2478 O O . VAL A 1 312 ? -16.458 -4.094 -2.078 1.00 97.31 312 VAL A O 1
ATOM 2481 N N . TRP A 1 313 ? -18.149 -5.499 -1.609 1.00 96.50 313 TRP A N 1
ATOM 2482 C CA . TRP A 1 313 ? -17.340 -6.718 -1.733 1.00 96.50 313 TRP A CA 1
ATOM 2483 C C . TRP A 1 313 ? -16.928 -7.006 -3.183 1.00 96.50 313 TRP A C 1
ATOM 2485 O O . TRP A 1 313 ? -15.741 -7.114 -3.463 1.00 96.50 313 TRP A O 1
ATOM 2495 N N . ARG A 1 314 ? -17.922 -7.143 -4.074 1.00 95.81 314 ARG A N 1
ATOM 2496 C CA . ARG A 1 314 ? -17.861 -7.420 -5.528 1.00 95.81 314 ARG A CA 1
ATOM 2497 C C . ARG A 1 314 ? -16.520 -7.916 -6.108 1.00 95.81 314 ARG A C 1
ATOM 2499 O O . ARG A 1 314 ? -15.962 -7.312 -7.027 1.00 95.81 314 ARG A O 1
ATOM 2506 N N . ARG A 1 315 ? -15.999 -9.026 -5.577 1.00 95.94 315 ARG A N 1
ATOM 2507 C CA . ARG A 1 315 ? -14.703 -9.607 -5.975 1.00 95.94 315 ARG A CA 1
ATOM 2508 C C . ARG A 1 315 ? -14.728 -10.217 -7.374 1.00 95.94 315 ARG A C 1
ATOM 2510 O O . ARG A 1 315 ? -13.692 -10.301 -8.025 1.00 95.94 315 ARG A O 1
ATOM 2517 N N . GLU A 1 316 ? -15.911 -10.538 -7.892 1.00 94.12 316 GLU A N 1
ATOM 2518 C CA . GLU A 1 316 ? -16.097 -11.071 -9.242 1.00 94.12 316 GLU A CA 1
ATOM 2519 C C . GLU A 1 316 ? -15.615 -10.123 -10.354 1.00 94.12 316 GLU A C 1
ATOM 2521 O O . GLU A 1 316 ? -15.360 -10.570 -11.468 1.00 94.12 316 GLU A O 1
ATOM 2526 N N . ILE A 1 317 ? -15.438 -8.824 -10.062 1.00 94.00 317 ILE A N 1
ATOM 2527 C CA . ILE A 1 317 ? -14.894 -7.834 -11.011 1.00 94.00 317 ILE A CA 1
ATOM 2528 C C . ILE A 1 317 ? -13.482 -8.216 -11.481 1.00 94.00 317 ILE A C 1
ATOM 2530 O O . ILE A 1 317 ? -13.119 -7.935 -12.624 1.00 94.00 317 ILE A O 1
ATOM 2534 N N . PHE A 1 318 ? -12.701 -8.861 -10.613 1.00 95.25 318 PHE A N 1
ATOM 2535 C CA . PHE A 1 318 ? -11.346 -9.327 -10.906 1.00 95.25 318 PHE A CA 1
ATOM 2536 C C . PHE A 1 318 ? -11.245 -10.858 -10.873 1.00 95.25 318 PHE A C 1
ATOM 2538 O O . PHE A 1 318 ? -10.208 -11.400 -10.497 1.00 95.25 318 PHE A O 1
ATOM 2545 N N . GLY A 1 319 ? -12.326 -11.547 -11.248 1.00 94.12 319 GLY A N 1
ATOM 2546 C CA . GLY A 1 319 ? -12.306 -12.979 -11.538 1.00 94.12 319 GLY A CA 1
ATOM 2547 C C . GLY A 1 319 ? -11.854 -13.272 -12.972 1.00 94.12 319 GLY A C 1
ATOM 2548 O O . GLY A 1 319 ? -12.079 -12.468 -13.886 1.00 94.12 319 GLY A O 1
ATOM 2549 N N . ALA A 1 320 ? -11.223 -14.423 -13.177 1.00 93.94 320 ALA A N 1
ATOM 2550 C CA . ALA A 1 320 ? -10.807 -14.904 -14.483 1.00 93.94 320 ALA A CA 1
ATOM 2551 C C . ALA A 1 320 ? -12.000 -15.200 -15.389 1.00 93.94 320 ALA A C 1
ATOM 2553 O O . ALA A 1 320 ? -13.109 -15.529 -14.960 1.00 93.94 320 ALA A O 1
ATOM 2554 N N . ARG A 1 321 ? -11.755 -15.080 -16.692 1.00 94.56 321 ARG A N 1
ATOM 2555 C CA . ARG A 1 321 ? -12.722 -15.446 -17.724 1.00 94.56 321 ARG A CA 1
ATOM 2556 C C . ARG A 1 321 ? -12.916 -16.958 -17.746 1.00 94.56 321 ARG A C 1
ATOM 2558 O O . ARG A 1 321 ? -12.057 -17.725 -17.325 1.00 94.56 321 ARG A O 1
ATOM 2565 N N . VAL A 1 322 ? -14.044 -17.388 -18.305 1.00 93.69 322 VAL A N 1
ATOM 2566 C CA . VAL A 1 322 ? -14.348 -18.805 -18.520 1.00 93.69 322 VAL A CA 1
ATOM 2567 C C . VAL A 1 322 ? -14.535 -19.044 -20.025 1.00 93.69 322 VAL A C 1
ATOM 2569 O O . VAL A 1 322 ? -15.545 -18.596 -20.573 1.00 93.69 322 VAL A O 1
ATOM 2572 N N . PRO A 1 323 ? -13.587 -19.711 -20.715 1.00 94.81 323 PRO A N 1
ATOM 2573 C CA . PRO A 1 323 ? -12.271 -20.141 -20.224 1.00 94.81 323 PRO A CA 1
ATOM 2574 C C . PRO A 1 323 ? -11.283 -18.963 -20.059 1.00 94.81 323 PRO A C 1
ATOM 2576 O O . PRO A 1 323 ? -11.429 -17.948 -20.753 1.00 94.81 323 PRO A O 1
ATOM 2579 N N . PRO A 1 324 ? -10.254 -19.090 -19.198 1.00 95.44 324 PRO A N 1
ATOM 2580 C CA . PRO A 1 324 ? -9.211 -18.075 -19.076 1.00 95.44 324 PRO A CA 1
ATOM 2581 C C . PRO A 1 324 ? -8.437 -17.914 -20.391 1.00 95.44 324 PRO A C 1
ATOM 2583 O O . PRO A 1 324 ? -8.098 -18.900 -21.050 1.00 95.44 324 PRO A O 1
ATOM 2586 N N . ARG A 1 325 ? -8.126 -16.674 -20.784 1.00 95.38 325 ARG A N 1
ATOM 2587 C CA . ARG A 1 325 ? -7.433 -16.350 -22.037 1.00 95.38 325 ARG A CA 1
ATOM 2588 C C . ARG A 1 325 ? -6.376 -15.266 -21.837 1.00 95.38 325 ARG A C 1
ATOM 2590 O O . ARG A 1 325 ? -6.690 -14.082 -21.791 1.00 95.38 325 ARG A O 1
ATOM 2597 N N . VAL A 1 326 ? -5.103 -15.642 -21.851 1.00 94.81 326 VAL A N 1
ATOM 2598 C CA . VAL A 1 326 ? -3.997 -14.670 -21.837 1.00 94.81 326 VAL A CA 1
ATOM 2599 C C . VAL A 1 326 ? -3.900 -13.979 -23.200 1.00 94.81 326 VAL A C 1
ATOM 2601 O O . VAL A 1 326 ? -3.726 -14.641 -24.220 1.00 94.81 326 VAL A O 1
ATOM 2604 N N . THR A 1 327 ? -4.024 -12.653 -23.229 1.00 93.69 327 THR A N 1
ATOM 2605 C CA . THR A 1 327 ? -4.004 -11.834 -24.459 1.00 93.69 327 THR A CA 1
ATOM 2606 C C . THR A 1 327 ? -2.834 -10.859 -24.521 1.00 93.69 327 THR A C 1
ATOM 2608 O O . THR A 1 327 ? -2.622 -10.228 -25.549 1.00 93.69 327 THR A O 1
ATOM 2611 N N . CYS A 1 328 ? -2.087 -10.705 -23.429 1.00 91.31 328 CYS A N 1
ATOM 2612 C CA . CYS A 1 328 ? -0.936 -9.816 -23.330 1.00 91.31 328 CYS A CA 1
ATOM 2613 C C . CYS A 1 328 ? 0.305 -10.591 -22.878 1.00 91.31 328 CYS A C 1
ATOM 2615 O O . CYS A 1 328 ? 0.214 -11.612 -22.194 1.00 91.31 328 CYS A O 1
ATOM 2617 N N . ILE A 1 329 ? 1.483 -10.075 -23.223 1.00 89.50 329 ILE A N 1
ATOM 2618 C CA . ILE A 1 329 ? 2.744 -10.591 -22.692 1.00 89.50 329 ILE A CA 1
ATOM 2619 C C . ILE A 1 329 ? 2.958 -10.006 -21.292 1.00 89.50 329 ILE A C 1
ATOM 2621 O O . ILE A 1 329 ? 3.067 -8.791 -21.134 1.00 89.50 329 ILE A O 1
ATOM 2625 N N . HIS A 1 330 ? 3.055 -10.876 -20.285 1.00 90.31 330 HIS A N 1
ATOM 2626 C CA . HIS A 1 330 ? 3.295 -10.488 -18.894 1.00 90.31 330 HIS A CA 1
ATOM 2627 C C . HIS A 1 330 ? 4.714 -10.858 -18.457 1.00 90.31 330 HIS A C 1
ATOM 2629 O O . HIS A 1 330 ? 4.952 -11.908 -17.858 1.00 90.31 330 HIS A O 1
ATOM 2635 N N . HIS A 1 331 ? 5.676 -9.996 -18.789 1.00 88.12 331 HIS A N 1
ATOM 2636 C CA . HIS A 1 331 ? 7.091 -10.190 -18.452 1.00 88.12 331 HIS A CA 1
ATOM 2637 C C . HIS A 1 331 ? 7.347 -10.275 -16.939 1.00 88.12 331 HIS A C 1
ATOM 2639 O O . HIS A 1 331 ? 8.330 -10.873 -16.508 1.00 88.12 331 HIS A O 1
ATOM 2645 N N . GLU A 1 332 ? 6.462 -9.696 -16.129 1.00 86.38 332 GLU A N 1
ATOM 2646 C CA . GLU A 1 332 ? 6.510 -9.718 -14.667 1.00 86.38 332 GLU A CA 1
ATOM 2647 C C . GLU A 1 332 ? 6.339 -11.127 -14.061 1.00 86.38 332 GLU A C 1
ATOM 2649 O O . GLU A 1 332 ? 6.798 -11.359 -12.942 1.00 86.38 332 GLU A O 1
ATOM 2654 N N . TYR A 1 333 ? 5.751 -12.065 -14.814 1.00 85.44 333 TYR A N 1
ATOM 2655 C CA . TYR A 1 333 ? 5.499 -13.457 -14.409 1.00 85.44 333 TYR A CA 1
ATOM 2656 C C . TYR A 1 333 ? 6.241 -14.479 -15.293 1.00 85.44 333 TYR A C 1
ATOM 2658 O O . TYR A 1 333 ? 5.928 -15.670 -15.278 1.00 85.44 333 TYR A O 1
ATOM 2666 N N . GLN A 1 334 ? 7.199 -14.038 -16.118 1.00 78.44 334 GLN A N 1
ATOM 2667 C CA . GLN A 1 334 ? 8.035 -14.953 -16.898 1.00 78.44 334 GLN A CA 1
ATOM 2668 C C . GLN A 1 334 ? 9.090 -15.596 -15.988 1.00 78.44 334 GLN A C 1
ATOM 2670 O O . GLN A 1 334 ? 9.926 -14.898 -15.412 1.00 78.44 334 GLN A O 1
ATOM 2675 N N . ASN A 1 335 ? 9.061 -16.930 -15.886 1.00 61.53 335 ASN A N 1
ATOM 2676 C CA . ASN A 1 335 ? 10.059 -17.703 -15.148 1.00 61.53 335 ASN A CA 1
ATOM 2677 C C . ASN A 1 335 ? 11.441 -17.510 -15.777 1.00 61.53 335 ASN A C 1
ATOM 2679 O O . ASN A 1 335 ? 11.674 -17.904 -16.921 1.00 61.53 335 ASN A O 1
ATOM 2683 N N . ILE A 1 336 ? 12.367 -16.944 -15.011 1.00 55.03 336 ILE A N 1
ATOM 2684 C CA . ILE A 1 336 ? 13.796 -17.025 -15.301 1.00 55.03 336 ILE A CA 1
ATOM 2685 C C . ILE A 1 336 ? 14.350 -18.074 -14.356 1.00 55.03 336 ILE A C 1
ATOM 2687 O O . ILE A 1 336 ? 14.074 -17.993 -13.164 1.00 55.03 336 ILE A O 1
ATOM 2691 N N . ALA A 1 337 ? 15.078 -19.052 -14.901 1.00 48.31 337 ALA A N 1
ATOM 2692 C CA . ALA A 1 337 ? 15.720 -20.112 -14.133 1.00 48.31 337 ALA A CA 1
ATOM 2693 C C . ALA A 1 337 ? 16.343 -19.545 -12.850 1.00 48.31 337 ALA A C 1
ATOM 2695 O O . ALA A 1 337 ? 17.098 -18.568 -12.900 1.00 48.31 337 ALA A O 1
ATOM 2696 N N . ASP A 1 338 ? 15.970 -20.141 -11.718 1.00 42.69 338 ASP A N 1
ATOM 2697 C CA . ASP A 1 338 ? 16.342 -19.711 -10.378 1.00 42.69 338 ASP A CA 1
ATOM 2698 C C . ASP A 1 338 ? 17.860 -19.783 -10.182 1.00 42.69 338 ASP A C 1
ATOM 2700 O O . ASP A 1 338 ? 18.408 -20.731 -9.628 1.00 42.69 338 ASP A O 1
ATOM 2704 N N . HIS A 1 339 ? 18.570 -18.728 -10.564 1.00 40.62 339 HIS A N 1
ATOM 2705 C CA . HIS A 1 339 ? 19.813 -18.375 -9.893 1.00 40.62 339 HIS A CA 1
ATOM 2706 C C . HIS A 1 339 ? 19.434 -17.669 -8.596 1.00 40.62 339 HIS A C 1
ATOM 2708 O O . HIS A 1 339 ? 19.586 -16.459 -8.454 1.00 40.62 339 HIS A O 1
ATOM 2714 N N . ALA A 1 340 ? 18.853 -18.426 -7.665 1.00 37.25 340 ALA A N 1
ATOM 2715 C CA . ALA A 1 340 ? 18.691 -17.989 -6.295 1.00 37.25 340 ALA A CA 1
ATOM 2716 C C . ALA A 1 340 ? 20.095 -17.824 -5.704 1.00 37.25 340 ALA A C 1
ATOM 2718 O O . ALA A 1 340 ? 20.665 -18.751 -5.133 1.00 37.25 340 ALA A O 1
ATOM 2719 N N . THR A 1 341 ? 20.684 -16.637 -5.840 1.00 39.41 341 THR A N 1
ATOM 2720 C CA . THR A 1 341 ? 21.642 -16.202 -4.833 1.00 39.41 341 THR A CA 1
ATOM 2721 C C . THR A 1 341 ? 20.844 -16.129 -3.547 1.00 39.41 341 THR A C 1
ATOM 2723 O O . THR A 1 341 ? 19.979 -15.266 -3.385 1.00 39.41 341 THR A O 1
ATOM 2726 N N . SER A 1 342 ? 21.090 -17.093 -2.662 1.00 40.22 342 SER A N 1
ATOM 2727 C CA . SER A 1 342 ? 20.738 -17.026 -1.255 1.00 40.22 342 SER A CA 1
ATOM 2728 C C . SER A 1 342 ? 21.478 -15.832 -0.652 1.00 40.22 342 SER A C 1
ATOM 2730 O O . SER A 1 342 ? 22.481 -15.990 0.043 1.00 40.22 342 SER A O 1
ATOM 2732 N N . ASP A 1 343 ? 21.041 -14.619 -0.979 1.00 43.62 343 ASP A N 1
ATOM 2733 C CA . ASP A 1 343 ? 21.528 -13.421 -0.327 1.00 43.62 343 ASP A CA 1
ATOM 2734 C C . ASP A 1 343 ? 20.997 -13.511 1.092 1.00 43.62 343 ASP A C 1
ATOM 2736 O O . ASP A 1 343 ? 19.832 -13.227 1.380 1.00 43.62 343 ASP A O 1
ATOM 2740 N N . SER A 1 344 ? 21.861 -14.014 1.974 1.00 42.91 344 SER A N 1
ATOM 2741 C CA . SER A 1 344 ? 21.622 -14.051 3.401 1.00 42.91 344 SER A CA 1
ATOM 2742 C C . SER A 1 344 ? 21.109 -12.677 3.801 1.00 42.91 344 SER A C 1
ATOM 2744 O O . SER A 1 344 ? 21.797 -11.672 3.624 1.00 42.91 344 SER A O 1
ATOM 2746 N N . THR A 1 345 ? 19.908 -12.614 4.356 1.00 51.88 345 THR A N 1
ATOM 2747 C CA . THR A 1 345 ? 19.280 -11.356 4.764 1.00 51.88 345 THR A CA 1
ATOM 2748 C C . THR A 1 345 ? 19.982 -10.686 5.955 1.00 51.88 345 THR A C 1
ATOM 2750 O O . THR A 1 345 ? 19.517 -9.663 6.462 1.00 51.88 345 THR A O 1
ATOM 2753 N N . ASN A 1 346 ? 21.098 -11.261 6.413 1.00 51.88 346 ASN A N 1
ATOM 2754 C CA . ASN A 1 346 ? 21.991 -10.691 7.406 1.00 51.88 346 ASN A CA 1
ATOM 2755 C C . ASN A 1 346 ? 22.729 -9.479 6.816 1.00 51.88 346 ASN A C 1
ATOM 2757 O O . ASN A 1 346 ? 23.419 -9.580 5.807 1.00 51.88 346 ASN A O 1
ATOM 2761 N N . GLY A 1 347 ? 22.612 -8.322 7.475 1.00 66.81 347 GLY A N 1
ATOM 2762 C CA . GLY A 1 347 ? 23.365 -7.113 7.106 1.00 66.81 347 GLY A CA 1
ATOM 2763 C C . GLY A 1 347 ? 22.657 -6.156 6.137 1.00 66.81 347 GLY A C 1
ATOM 2764 O O . GLY A 1 347 ? 23.315 -5.356 5.462 1.00 66.81 347 GLY A O 1
ATOM 2765 N N . MET A 1 348 ? 21.325 -6.201 6.071 1.00 77.75 348 MET A N 1
ATOM 2766 C CA . MET A 1 348 ? 20.530 -5.220 5.327 1.00 77.75 348 MET A CA 1
ATOM 2767 C C . MET A 1 348 ? 20.462 -3.883 6.074 1.00 77.75 348 MET A C 1
ATOM 2769 O O . MET A 1 348 ? 20.189 -3.835 7.272 1.00 77.75 348 MET A O 1
ATOM 2773 N N . ALA A 1 349 ? 20.684 -2.789 5.352 1.00 80.06 349 ALA A N 1
ATOM 2774 C CA . ALA A 1 349 ? 20.471 -1.430 5.820 1.00 80.06 349 ALA A CA 1
ATOM 2775 C C . ALA A 1 349 ? 19.123 -0.916 5.313 1.00 80.06 349 ALA A C 1
ATOM 2777 O O . ALA A 1 349 ? 18.782 -1.075 4.137 1.00 80.06 349 ALA A O 1
ATOM 2778 N N . HIS A 1 350 ? 18.379 -0.267 6.199 1.00 78.19 350 HIS A N 1
ATOM 2779 C CA . HIS A 1 350 ? 17.120 0.385 5.885 1.00 78.19 350 HIS A CA 1
ATOM 2780 C C . HIS A 1 350 ? 17.315 1.893 6.040 1.00 78.19 350 HIS A C 1
ATOM 2782 O O . HIS A 1 350 ? 17.816 2.336 7.064 1.00 78.19 350 HIS A O 1
ATOM 2788 N N . GLU A 1 351 ? 16.976 2.670 5.016 1.00 79.12 351 GLU A N 1
ATOM 2789 C CA . GLU A 1 351 ? 17.176 4.121 4.986 1.00 79.12 351 GLU A CA 1
ATOM 2790 C C . GLU A 1 351 ? 16.014 4.810 4.276 1.00 79.12 351 GLU A C 1
ATOM 2792 O O . GLU A 1 351 ? 15.474 4.270 3.312 1.00 79.12 351 GLU A O 1
ATOM 2797 N N . SER A 1 352 ? 15.686 6.034 4.689 1.00 81.19 352 SER A N 1
ATOM 2798 C CA . SER A 1 352 ? 14.689 6.869 4.012 1.00 81.19 352 SER A CA 1
ATOM 2799 C C . SER A 1 352 ? 15.331 8.085 3.355 1.00 81.19 352 SER A C 1
ATOM 2801 O O . SER A 1 352 ? 16.134 8.806 3.954 1.00 81.19 352 SER A O 1
ATOM 2803 N N . PHE A 1 353 ? 14.944 8.334 2.108 1.00 85.69 353 PHE A N 1
ATOM 2804 C CA . PHE A 1 353 ? 15.438 9.444 1.298 1.00 85.69 353 PHE A CA 1
ATOM 2805 C C . PHE A 1 353 ? 14.325 10.459 1.069 1.00 85.69 353 PHE A C 1
ATOM 2807 O O . PHE A 1 353 ? 13.216 10.075 0.702 1.00 85.69 353 PHE A O 1
ATOM 2814 N N . PHE A 1 354 ? 14.622 11.744 1.266 1.00 86.31 354 PHE A N 1
ATOM 2815 C CA . PHE A 1 354 ? 13.664 12.822 1.046 1.00 86.31 354 PHE A CA 1
ATOM 2816 C C . PHE A 1 354 ? 13.981 13.591 -0.234 1.00 86.31 354 PHE A C 1
ATOM 2818 O O . PHE A 1 354 ? 15.120 13.998 -0.477 1.00 86.31 354 PHE A O 1
ATOM 2825 N N . PHE A 1 355 ? 12.941 13.809 -1.029 1.00 90.31 355 PHE A N 1
ATOM 2826 C CA . PHE A 1 355 ? 12.971 14.545 -2.282 1.00 90.31 355 PHE A CA 1
ATOM 2827 C C . PHE A 1 355 ? 12.001 15.723 -2.177 1.00 90.31 355 PHE A C 1
ATOM 2829 O O . PHE A 1 355 ? 10.796 15.554 -2.365 1.00 90.31 355 PHE A O 1
ATOM 2836 N N . GLY A 1 356 ? 12.524 16.907 -1.859 1.00 91.44 356 GLY A N 1
ATOM 2837 C CA . GLY A 1 356 ? 11.747 18.142 -1.867 1.00 91.44 356 GLY A CA 1
ATOM 2838 C C . GLY A 1 356 ? 11.624 18.740 -3.275 1.00 91.44 356 GLY A C 1
ATOM 2839 O O . GLY A 1 356 ? 12.189 18.204 -4.239 1.00 91.44 356 GLY A O 1
ATOM 2840 N N . PRO A 1 357 ? 10.927 19.883 -3.413 1.00 93.31 357 PRO A N 1
ATOM 2841 C CA . PRO A 1 357 ? 10.752 20.570 -4.689 1.00 93.31 357 PRO A CA 1
ATOM 2842 C C . PRO A 1 357 ? 12.081 20.861 -5.392 1.00 93.31 357 PRO A C 1
ATOM 2844 O O . PRO A 1 357 ? 12.222 20.593 -6.584 1.00 93.31 357 PRO A O 1
ATOM 2847 N N . SER A 1 358 ? 13.088 21.334 -4.653 1.00 90.94 358 SER A N 1
ATOM 2848 C CA . SER A 1 358 ? 14.416 21.639 -5.198 1.00 90.94 358 SER A CA 1
ATOM 2849 C C . SER A 1 358 ? 15.121 20.399 -5.743 1.00 90.94 358 SER A C 1
ATOM 2851 O O . SER A 1 358 ? 15.636 20.430 -6.862 1.00 90.94 358 SER A O 1
ATOM 2853 N N . GLU A 1 359 ? 15.112 19.288 -5.000 1.00 90.62 359 GLU A N 1
ATOM 2854 C CA . GLU A 1 359 ? 15.699 18.029 -5.459 1.00 90.62 359 GLU A CA 1
ATOM 2855 C C . GLU A 1 359 ? 14.974 17.511 -6.711 1.00 90.62 359 GLU A C 1
ATOM 2857 O O . GLU A 1 359 ? 15.621 17.192 -7.709 1.00 90.62 359 GLU A O 1
ATOM 2862 N N . ILE A 1 360 ? 13.636 17.513 -6.719 1.00 93.25 360 ILE A N 1
ATOM 2863 C CA . ILE A 1 360 ? 12.824 17.090 -7.874 1.00 93.25 360 ILE A CA 1
ATOM 2864 C C . ILE A 1 360 ? 13.105 17.962 -9.107 1.00 93.25 360 ILE A C 1
ATOM 2866 O O . ILE A 1 360 ? 13.238 17.440 -10.217 1.00 93.25 360 ILE A O 1
ATOM 2870 N N . LEU A 1 361 ? 13.231 19.280 -8.939 1.00 93.06 361 LEU A N 1
ATOM 2871 C CA . LEU A 1 361 ? 13.554 20.203 -10.029 1.00 93.06 361 LEU A CA 1
ATOM 2872 C C . LEU A 1 361 ? 14.943 19.930 -10.617 1.00 93.06 361 LEU A C 1
ATOM 2874 O O . LEU A 1 361 ? 15.096 19.901 -11.839 1.00 93.06 361 LEU A O 1
ATOM 2878 N N . VAL A 1 362 ? 15.950 19.686 -9.774 1.00 91.62 362 VAL A N 1
ATOM 2879 C CA . VAL A 1 362 ? 17.311 19.341 -10.223 1.00 91.62 362 VAL A CA 1
ATOM 2880 C C . VAL A 1 362 ? 17.318 18.025 -10.997 1.00 91.62 362 VAL A C 1
ATOM 2882 O O . VAL A 1 362 ? 17.954 17.936 -12.048 1.00 91.62 362 VAL A O 1
ATOM 2885 N N . LEU A 1 363 ? 16.585 17.018 -10.518 1.00 91.56 363 LEU A N 1
ATOM 2886 C CA . LEU A 1 363 ? 16.412 15.746 -11.219 1.00 91.56 363 LEU A CA 1
ATOM 2887 C C . LEU A 1 363 ? 15.776 15.933 -12.594 1.00 91.56 363 LEU A C 1
ATOM 2889 O O . LEU A 1 363 ? 16.272 15.403 -13.589 1.00 91.56 363 LEU A O 1
ATOM 2893 N N . ARG A 1 364 ? 14.703 16.722 -12.657 1.00 94.56 364 ARG A N 1
ATOM 2894 C CA . ARG A 1 364 ? 13.957 16.991 -13.887 1.00 94.56 364 ARG A CA 1
ATOM 2895 C C . ARG A 1 364 ? 14.815 17.714 -14.922 1.00 94.56 364 ARG A C 1
ATOM 2897 O O . ARG A 1 364 ? 14.811 17.315 -16.080 1.00 94.56 364 ARG A O 1
ATOM 2904 N N . LYS A 1 365 ? 15.624 18.697 -14.511 1.00 92.69 365 LYS A N 1
ATOM 2905 C CA . LYS A 1 365 ? 16.541 19.439 -15.400 1.00 92.69 365 LYS A CA 1
ATOM 2906 C C . LYS A 1 365 ? 17.628 18.572 -16.052 1.00 92.69 365 LYS A C 1
ATOM 2908 O O . LYS A 1 365 ? 18.219 18.994 -17.037 1.00 92.69 365 LYS A O 1
ATOM 2913 N N . ARG A 1 366 ? 17.897 17.365 -15.536 1.00 89.00 366 ARG A N 1
ATOM 2914 C CA . ARG A 1 366 ? 18.843 16.404 -16.144 1.00 89.00 366 ARG A CA 1
ATOM 2915 C C . ARG A 1 366 ? 18.246 15.596 -17.284 1.00 89.00 366 ARG A C 1
ATOM 2917 O O . ARG A 1 366 ? 18.970 14.862 -17.956 1.00 89.00 366 ARG A O 1
ATOM 2924 N N . LEU A 1 367 ? 16.933 15.667 -17.460 1.00 93.62 367 LEU A N 1
ATOM 2925 C CA . LEU A 1 367 ? 16.261 15.008 -18.559 1.00 93.62 367 LEU A CA 1
ATOM 2926 C C . LEU A 1 367 ? 16.344 15.870 -19.826 1.00 93.62 367 LEU A C 1
ATOM 2928 O O . LEU A 1 367 ? 16.261 17.100 -19.736 1.00 93.62 367 LEU A O 1
ATOM 2932 N N . PRO A 1 368 ? 16.427 15.239 -21.011 1.00 92.25 368 PRO A N 1
ATOM 2933 C CA . PRO A 1 368 ? 16.156 15.915 -22.276 1.00 92.25 368 PRO A CA 1
ATOM 2934 C C . PRO A 1 368 ? 14.816 16.661 -22.226 1.00 92.25 368 PRO A C 1
ATOM 2936 O O . PRO A 1 368 ? 13.873 16.163 -21.610 1.00 92.25 368 PRO A O 1
ATOM 2939 N N . LEU A 1 369 ? 14.711 17.814 -22.900 1.00 91.94 369 LEU A N 1
ATOM 2940 C CA . LEU A 1 369 ? 13.528 18.695 -22.850 1.00 91.94 369 LEU A CA 1
ATOM 2941 C C . LEU A 1 369 ? 12.203 17.942 -23.068 1.00 91.94 369 LEU A C 1
ATOM 2943 O O . LEU A 1 369 ? 11.265 18.106 -22.293 1.00 91.94 369 LEU A O 1
ATOM 2947 N N . HIS A 1 370 ? 12.154 17.033 -24.046 1.00 90.75 370 HIS A N 1
ATOM 2948 C CA . HIS A 1 370 ? 10.957 16.243 -24.366 1.00 90.75 370 HIS A CA 1
ATOM 2949 C C . HIS A 1 370 ? 10.533 15.244 -23.265 1.00 90.75 370 HIS A C 1
ATOM 2951 O O . HIS A 1 370 ? 9.400 14.766 -23.267 1.00 90.75 370 HIS A O 1
ATOM 2957 N N . LEU A 1 371 ? 11.413 14.924 -22.309 1.00 92.69 371 LEU A N 1
ATOM 2958 C CA . LEU A 1 371 ? 11.121 14.059 -21.157 1.00 92.69 371 LEU A CA 1
ATOM 2959 C C . LEU A 1 371 ? 10.885 14.841 -19.859 1.00 92.69 371 LEU A C 1
ATOM 2961 O O . LEU A 1 371 ? 10.480 14.250 -18.855 1.00 92.69 371 LEU A O 1
ATOM 2965 N N . GLN A 1 372 ? 11.094 16.161 -19.852 1.00 92.44 372 GLN A N 1
ATOM 2966 C CA . GLN A 1 372 ? 10.906 16.982 -18.652 1.00 92.44 372 GLN A CA 1
ATOM 2967 C C . GLN A 1 372 ? 9.442 17.095 -18.222 1.00 92.44 372 GLN A C 1
ATOM 2969 O O . GLN A 1 372 ? 9.188 17.469 -17.084 1.00 92.44 372 GLN A O 1
ATOM 2974 N N . ASN A 1 373 ? 8.480 16.717 -19.065 1.00 93.06 373 ASN A N 1
ATOM 2975 C CA . ASN A 1 373 ? 7.050 16.667 -18.742 1.00 93.06 373 ASN A CA 1
ATOM 2976 C C . ASN A 1 373 ? 6.617 15.379 -17.997 1.00 93.06 373 ASN A C 1
ATOM 2978 O O . ASN A 1 373 ? 5.447 15.005 -18.031 1.00 93.06 373 ASN A O 1
ATOM 2982 N N . CYS A 1 374 ? 7.540 14.649 -17.363 1.00 94.44 374 CYS A N 1
ATOM 2983 C CA . CYS A 1 374 ? 7.232 13.421 -16.618 1.00 94.44 374 CYS A CA 1
ATOM 2984 C C . CYS A 1 374 ? 6.568 13.663 -15.265 1.00 94.44 374 CYS A C 1
ATOM 2986 O O . CYS A 1 374 ? 6.707 14.724 -14.655 1.00 94.44 374 CYS A O 1
ATOM 2988 N N . SER A 1 375 ? 5.838 12.673 -14.758 1.00 94.75 375 SER A N 1
ATOM 2989 C CA . SER A 1 375 ? 5.351 12.769 -13.380 1.00 94.75 375 SER A CA 1
ATOM 2990 C C . SER A 1 375 ? 6.513 12.617 -12.390 1.00 94.75 375 SER A C 1
ATOM 2992 O O . SER A 1 375 ? 7.536 12.005 -12.701 1.00 94.75 375 SER A O 1
ATOM 2994 N N . THR A 1 376 ? 6.364 13.152 -11.175 1.00 95.25 376 THR A N 1
ATOM 2995 C CA . THR A 1 376 ? 7.344 12.929 -10.095 1.00 95.25 376 THR A CA 1
ATOM 2996 C C . THR A 1 376 ? 7.539 11.435 -9.826 1.00 95.25 376 THR A C 1
ATOM 2998 O O . THR A 1 376 ? 8.673 10.991 -9.675 1.00 95.25 376 THR A O 1
ATOM 3001 N N . PHE A 1 377 ? 6.460 10.646 -9.861 1.00 94.81 377 PHE A N 1
ATOM 3002 C CA . PHE A 1 377 ? 6.527 9.190 -9.743 1.00 94.81 377 PHE A CA 1
ATOM 3003 C C . PHE A 1 377 ? 7.400 8.547 -10.831 1.00 94.81 377 PHE A C 1
ATOM 3005 O O . PHE A 1 377 ? 8.270 7.739 -10.515 1.00 94.81 377 PHE A O 1
ATOM 3012 N N . GLU A 1 378 ? 7.217 8.917 -12.104 1.00 95.69 378 GLU A N 1
ATOM 3013 C CA . GLU A 1 378 ? 8.024 8.386 -13.212 1.00 95.69 378 GLU A CA 1
ATOM 3014 C C . GLU A 1 378 ? 9.508 8.750 -13.057 1.00 95.69 378 GLU A C 1
ATOM 3016 O O . GLU A 1 378 ? 10.383 7.895 -13.203 1.00 95.69 378 GLU A O 1
ATOM 3021 N N . LEU A 1 379 ? 9.784 10.013 -12.719 1.00 96.00 379 LEU A N 1
ATOM 3022 C CA . LEU A 1 379 ? 11.134 10.532 -12.517 1.00 96.00 379 LEU A CA 1
ATOM 3023 C C . LEU A 1 379 ? 11.863 9.806 -11.381 1.00 96.00 379 LEU A C 1
ATOM 3025 O O . LEU A 1 379 ? 13.004 9.368 -11.550 1.00 96.00 379 LEU A O 1
ATOM 3029 N N . LEU A 1 380 ? 11.205 9.678 -10.226 1.00 95.06 380 LEU A N 1
ATOM 3030 C CA . LEU A 1 380 ? 11.777 9.013 -9.062 1.00 95.06 380 LEU A CA 1
ATOM 3031 C C . LEU A 1 380 ? 11.919 7.509 -9.301 1.00 95.06 380 LEU A C 1
ATOM 3033 O O . LEU A 1 380 ? 12.975 6.970 -8.998 1.00 95.06 380 LEU A O 1
ATOM 3037 N N . SER A 1 381 ? 10.953 6.842 -9.936 1.00 95.31 381 SER A N 1
ATOM 3038 C CA . SER A 1 381 ? 11.068 5.414 -10.278 1.00 95.31 381 SER A CA 1
ATOM 3039 C C . SER A 1 381 ? 12.281 5.139 -11.176 1.00 95.31 381 SER A C 1
ATOM 3041 O O . SER A 1 381 ? 13.072 4.242 -10.887 1.00 95.31 381 SER A O 1
ATOM 3043 N N . ALA A 1 382 ? 12.501 5.965 -12.207 1.00 95.19 382 ALA A N 1
ATOM 3044 C CA . ALA A 1 382 ? 13.675 5.867 -13.078 1.00 95.19 382 ALA A CA 1
ATOM 3045 C C . ALA A 1 382 ? 14.991 6.107 -12.315 1.00 95.19 382 ALA A C 1
ATOM 3047 O O . ALA A 1 382 ? 15.979 5.392 -12.509 1.00 95.19 382 ALA A O 1
ATOM 3048 N N . CYS A 1 383 ? 15.003 7.104 -11.424 1.00 93.69 383 CYS A N 1
ATOM 3049 C CA . CYS A 1 383 ? 16.145 7.418 -10.569 1.00 93.69 383 CYS A CA 1
ATOM 3050 C C . CYS A 1 383 ? 16.488 6.252 -9.635 1.00 93.69 383 CYS A C 1
ATOM 3052 O O . CYS A 1 383 ? 17.650 5.846 -9.558 1.00 93.69 383 CYS A O 1
ATOM 3054 N N . LEU A 1 384 ? 15.485 5.717 -8.937 1.00 92.88 384 LEU A N 1
ATOM 3055 C CA . LEU A 1 384 ? 15.639 4.624 -7.985 1.00 92.88 384 LEU A CA 1
ATOM 3056 C C . LEU A 1 384 ? 16.106 3.353 -8.689 1.00 92.88 384 LEU A C 1
ATOM 3058 O O . LEU A 1 384 ? 17.075 2.756 -8.231 1.00 92.88 384 LEU A O 1
ATOM 3062 N N . TRP A 1 385 ? 15.503 2.993 -9.828 1.00 93.62 385 TRP A N 1
ATOM 3063 C CA . TRP A 1 385 ? 15.908 1.830 -10.623 1.00 93.62 385 TRP A CA 1
ATOM 3064 C C . TRP A 1 385 ? 17.389 1.898 -10.994 1.00 93.62 385 TRP A C 1
ATOM 3066 O O . TRP A 1 385 ? 18.173 1.023 -10.625 1.00 93.62 385 TRP A O 1
ATOM 3076 N N . LYS A 1 386 ? 17.806 3.003 -11.624 1.00 92.19 386 LYS A N 1
ATOM 3077 C CA . LYS A 1 386 ? 19.198 3.207 -12.031 1.00 92.19 386 LYS A CA 1
ATOM 3078 C C . LYS A 1 386 ? 20.154 3.209 -10.834 1.00 92.19 386 LYS A C 1
ATOM 3080 O O . LYS A 1 386 ? 21.188 2.541 -10.872 1.00 92.19 386 LYS A O 1
ATOM 3085 N N . CYS A 1 387 ? 19.839 3.955 -9.772 1.00 91.06 387 CYS A N 1
ATOM 3086 C CA . CYS A 1 387 ? 20.704 4.050 -8.594 1.00 91.06 387 CYS A CA 1
ATOM 3087 C C . CYS A 1 387 ? 20.826 2.709 -7.866 1.00 91.06 387 CYS A C 1
ATOM 3089 O O . CYS A 1 387 ? 21.929 2.354 -7.451 1.00 91.06 387 CYS A O 1
ATOM 3091 N N . ARG A 1 388 ? 19.727 1.955 -7.749 1.00 91.12 388 ARG A N 1
ATOM 3092 C CA . ARG A 1 388 ? 19.695 0.637 -7.112 1.00 91.12 388 ARG A CA 1
ATOM 3093 C C . ARG A 1 388 ? 20.548 -0.369 -7.876 1.00 91.12 388 ARG A C 1
ATOM 3095 O O . ARG A 1 388 ? 21.411 -0.992 -7.268 1.00 91.12 388 ARG A O 1
ATOM 3102 N N . THR A 1 389 ? 20.374 -0.478 -9.193 1.00 90.94 389 THR A N 1
ATOM 3103 C CA . THR A 1 389 ? 21.177 -1.389 -10.026 1.00 90.94 389 THR A CA 1
ATOM 3104 C C . THR A 1 389 ? 22.669 -1.077 -9.925 1.00 90.94 389 THR A C 1
ATOM 3106 O O . THR A 1 389 ? 23.476 -1.976 -9.706 1.00 90.94 389 THR A O 1
ATOM 3109 N N . MET A 1 390 ? 23.047 0.204 -10.009 1.00 90.25 390 MET A N 1
ATOM 3110 C CA . MET A 1 390 ? 24.447 0.615 -9.851 1.00 90.25 390 MET A CA 1
ATOM 3111 C C . MET A 1 390 ? 25.008 0.313 -8.456 1.00 90.25 390 MET A C 1
ATOM 3113 O O . MET A 1 390 ? 26.203 0.063 -8.322 1.00 90.25 390 MET A O 1
ATOM 3117 N N . ALA A 1 391 ? 24.182 0.428 -7.416 1.00 90.31 391 ALA A N 1
ATOM 3118 C CA . ALA A 1 391 ? 24.587 0.228 -6.030 1.00 90.31 391 ALA A CA 1
ATOM 3119 C C . ALA A 1 391 ? 24.787 -1.250 -5.681 1.00 90.31 391 ALA A C 1
ATOM 3121 O O . ALA A 1 391 ? 25.687 -1.566 -4.912 1.00 90.31 391 ALA A O 1
ATOM 3122 N N . LEU A 1 392 ? 23.971 -2.130 -6.261 1.00 89.31 392 LEU A N 1
ATOM 3123 C CA . LEU A 1 392 ? 24.071 -3.579 -6.086 1.00 89.31 392 LEU A CA 1
ATOM 3124 C C . LEU A 1 392 ? 25.211 -4.211 -6.888 1.00 89.31 392 LEU A C 1
ATOM 3126 O O . LEU A 1 392 ? 25.534 -5.365 -6.647 1.00 89.31 392 LEU A O 1
ATOM 3130 N N . ASN A 1 393 ? 25.823 -3.470 -7.819 1.00 87.62 393 ASN A N 1
ATOM 3131 C CA . ASN A 1 393 ? 26.884 -3.978 -8.692 1.00 87.62 393 ASN A CA 1
ATOM 3132 C C . ASN A 1 393 ? 26.485 -5.287 -9.403 1.00 87.62 393 ASN A C 1
ATOM 3134 O O . ASN A 1 393 ? 27.269 -6.229 -9.485 1.00 87.62 393 ASN A O 1
ATOM 3138 N N . VAL A 1 394 ? 25.240 -5.323 -9.892 1.00 87.12 394 VAL A N 1
ATOM 3139 C CA . VAL A 1 394 ? 24.660 -6.463 -10.616 1.00 87.12 394 VAL A CA 1
ATOM 3140 C C . VAL A 1 394 ? 25.528 -6.811 -11.826 1.00 87.12 394 VAL A C 1
ATOM 3142 O O . VAL A 1 394 ? 26.095 -5.909 -12.456 1.00 87.12 394 VAL A O 1
ATOM 3145 N N . ASN A 1 395 ? 25.606 -8.100 -12.172 1.00 89.19 395 ASN A N 1
ATOM 3146 C CA . ASN A 1 395 ? 26.336 -8.560 -13.347 1.00 89.19 395 ASN A CA 1
ATOM 3147 C C . ASN A 1 395 ? 25.928 -7.731 -14.586 1.00 89.19 395 ASN A C 1
ATOM 3149 O O . ASN A 1 395 ? 24.740 -7.642 -14.903 1.00 89.19 395 ASN A O 1
ATOM 3153 N N . PRO A 1 396 ? 26.882 -7.126 -15.319 1.00 91.06 396 PRO A N 1
ATOM 3154 C CA . PRO A 1 396 ? 26.604 -6.275 -16.477 1.00 91.06 396 PRO A CA 1
ATOM 3155 C C . PRO A 1 396 ? 25.691 -6.896 -17.551 1.00 91.06 396 PRO A C 1
ATOM 3157 O O . PRO A 1 396 ? 25.005 -6.151 -18.263 1.00 91.06 396 PRO A O 1
ATOM 3160 N N . ASN A 1 397 ? 25.695 -8.229 -17.668 1.00 90.69 397 ASN A N 1
ATOM 3161 C CA . ASN A 1 397 ? 24.935 -8.993 -18.659 1.00 90.69 397 ASN A CA 1
ATOM 3162 C C . ASN A 1 397 ? 23.572 -9.477 -18.150 1.00 90.69 397 ASN A C 1
ATOM 3164 O O . ASN A 1 397 ? 22.747 -9.923 -18.956 1.00 90.69 397 ASN A O 1
ATOM 3168 N N . GLU A 1 398 ? 23.316 -9.377 -16.846 1.00 89.69 398 GLU A N 1
ATOM 3169 C CA . GLU A 1 398 ? 22.013 -9.694 -16.276 1.00 89.69 398 GLU A CA 1
ATOM 3170 C C . GLU A 1 398 ? 20.975 -8.651 -16.678 1.00 89.69 398 GLU A C 1
ATOM 3172 O O . GLU A 1 398 ? 21.263 -7.471 -16.921 1.00 89.69 398 GLU A O 1
ATOM 3177 N N . GLU A 1 399 ? 19.738 -9.117 -16.778 1.00 90.56 399 GLU A N 1
ATOM 3178 C CA . GLU A 1 399 ? 18.592 -8.257 -16.994 1.00 90.56 399 GLU A CA 1
ATOM 3179 C C . GLU A 1 399 ? 17.993 -7.860 -15.647 1.00 90.56 399 GLU A C 1
ATOM 3181 O O . GLU A 1 399 ? 17.681 -8.705 -14.809 1.00 90.56 399 GLU A O 1
ATOM 3186 N N . VAL A 1 400 ? 17.826 -6.556 -15.467 1.00 92.19 400 VAL A N 1
ATOM 3187 C CA . VAL A 1 400 ? 17.248 -5.941 -14.278 1.00 92.19 400 VAL A CA 1
ATOM 3188 C C . VAL A 1 400 ? 15.952 -5.252 -14.647 1.00 92.19 400 VAL A C 1
ATOM 3190 O O . VAL A 1 400 ? 15.819 -4.715 -15.751 1.00 92.19 400 VAL A O 1
ATOM 3193 N N . GLY A 1 401 ? 15.018 -5.212 -13.706 1.00 92.69 401 GLY A N 1
ATOM 3194 C CA . GLY A 1 401 ? 13.704 -4.643 -13.949 1.00 92.69 401 GLY A CA 1
ATOM 3195 C C . GLY A 1 401 ? 13.227 -3.674 -12.884 1.00 92.69 401 GLY A C 1
ATOM 3196 O O . GLY A 1 401 ? 13.631 -3.743 -11.720 1.00 92.69 401 GLY A O 1
ATOM 3197 N N . VAL A 1 402 ? 12.341 -2.770 -13.298 1.00 94.00 402 VAL A N 1
ATOM 3198 C CA . VAL A 1 402 ? 11.521 -1.979 -12.384 1.00 94.00 402 VAL A CA 1
ATOM 3199 C C . VAL A 1 402 ? 10.047 -2.170 -12.693 1.00 94.00 402 VAL A C 1
ATOM 3201 O O . VAL A 1 402 ? 9.613 -1.937 -13.821 1.00 94.00 402 VAL A O 1
ATOM 3204 N N . SER A 1 403 ? 9.273 -2.555 -11.685 1.00 92.56 403 SER A N 1
ATOM 3205 C CA . SER A 1 403 ? 7.819 -2.656 -11.803 1.00 92.56 403 SER A CA 1
ATOM 3206 C C . SER A 1 403 ? 7.150 -1.500 -11.097 1.00 92.56 403 SER A C 1
ATOM 3208 O O . SER A 1 403 ? 7.519 -1.133 -9.986 1.00 92.56 403 SER A O 1
ATOM 3210 N N . CYS A 1 404 ? 6.166 -0.898 -11.749 1.00 92.00 404 CYS A N 1
ATOM 3211 C CA . CYS A 1 404 ? 5.413 0.210 -11.177 1.00 92.00 404 CYS A CA 1
ATOM 3212 C C . CYS A 1 404 ? 4.021 -0.280 -10.802 1.00 92.00 404 CYS A C 1
ATOM 3214 O O . CYS A 1 404 ? 3.311 -0.758 -11.681 1.00 92.00 404 CYS A O 1
ATOM 3216 N N . PHE A 1 405 ? 3.603 -0.111 -9.546 1.00 89.50 405 PHE A N 1
ATOM 3217 C CA . PHE A 1 405 ? 2.218 -0.394 -9.162 1.00 89.50 405 PHE A CA 1
ATOM 3218 C C . PHE A 1 405 ? 1.287 0.592 -9.869 1.00 89.50 405 PHE A C 1
ATOM 3220 O O . PHE A 1 405 ? 1.444 1.813 -9.771 1.00 89.50 405 PHE A O 1
ATOM 3227 N N . ILE A 1 406 ? 0.314 0.066 -10.605 1.00 90.06 406 ILE A N 1
ATOM 3228 C CA . ILE A 1 406 ? -0.660 0.842 -11.361 1.00 90.06 406 ILE A CA 1
ATOM 3229 C C . ILE A 1 406 ? -2.045 0.413 -10.913 1.00 90.06 406 ILE A C 1
ATOM 3231 O O . ILE A 1 406 ? -2.511 -0.678 -11.226 1.00 90.06 406 ILE A O 1
ATOM 3235 N N . THR A 1 407 ? -2.719 1.323 -10.215 1.00 89.62 407 THR A N 1
ATOM 3236 C CA . THR A 1 407 ? -4.103 1.127 -9.784 1.00 89.62 407 THR A CA 1
ATOM 3237 C C . THR A 1 407 ? -5.058 0.949 -10.972 1.00 89.62 407 THR A C 1
ATOM 3239 O O . THR A 1 407 ? -4.912 1.613 -12.008 1.00 89.62 407 THR A O 1
ATOM 3242 N N . ALA A 1 408 ? -6.048 0.078 -10.815 1.00 90.88 408 ALA A N 1
ATOM 3243 C CA . ALA A 1 408 ? -7.188 -0.103 -11.701 1.00 90.88 408 ALA A CA 1
ATOM 3244 C C . ALA A 1 408 ? -8.311 0.911 -11.435 1.00 90.88 408 ALA A C 1
ATOM 3246 O O . ALA A 1 408 ? -9.132 1.137 -12.328 1.00 90.88 408 ALA A O 1
ATOM 3247 N N . HIS A 1 409 ? -8.299 1.599 -10.285 1.00 86.12 409 HIS A N 1
ATOM 3248 C CA . HIS A 1 409 ? -9.228 2.693 -10.002 1.00 86.12 409 HIS A CA 1
ATOM 3249 C C . HIS A 1 409 ? -9.133 3.783 -11.082 1.00 86.12 409 HIS A C 1
ATOM 3251 O O . HIS A 1 409 ? -8.043 4.174 -11.528 1.00 86.12 409 HIS A O 1
ATOM 3257 N N . GLY A 1 410 ? -10.302 4.222 -11.557 1.00 84.12 410 GLY A N 1
ATOM 3258 C CA . GLY A 1 410 ? -10.451 5.177 -12.659 1.00 84.12 410 GLY A CA 1
ATOM 3259 C C . GLY A 1 410 ? -10.061 4.645 -14.046 1.00 84.12 410 GLY A C 1
ATOM 3260 O O . GLY A 1 410 ? -10.015 5.423 -14.995 1.00 84.12 410 GLY A O 1
ATOM 3261 N N . LYS A 1 411 ? -9.737 3.349 -14.183 1.00 84.75 411 LYS A N 1
ATOM 3262 C CA . LYS A 1 411 ? -9.375 2.704 -15.466 1.00 84.75 411 LYS A CA 1
ATOM 3263 C C . LYS A 1 411 ? -10.261 1.507 -15.795 1.00 84.75 411 LYS A C 1
ATOM 3265 O O . LYS A 1 411 ? -10.500 1.235 -16.966 1.00 84.75 411 LYS A O 1
ATOM 3270 N N . VAL A 1 412 ? -10.734 0.819 -14.763 1.00 87.25 412 VAL A N 1
ATOM 3271 C CA . VAL A 1 412 ? -11.773 -0.211 -14.813 1.00 87.25 412 VAL A CA 1
ATOM 3272 C C . VAL A 1 412 ? -12.983 0.325 -14.046 1.00 87.25 412 VAL A C 1
ATOM 3274 O O . VAL A 1 412 ? -12.828 1.155 -13.145 1.00 87.25 412 VAL A O 1
ATOM 3277 N N . LYS A 1 413 ? -14.192 -0.111 -14.412 1.00 90.50 413 LYS A N 1
ATOM 3278 C CA . LYS A 1 413 ? -15.425 0.240 -13.693 1.00 90.50 413 LYS A CA 1
ATOM 3279 C C . LYS A 1 413 ? -15.457 -0.471 -12.338 1.00 90.50 413 LYS A C 1
ATOM 3281 O O . LYS A 1 413 ? -16.008 -1.560 -12.215 1.00 90.50 413 LYS A O 1
ATOM 3286 N N . ILE A 1 414 ? -14.842 0.154 -11.344 1.00 93.00 414 ILE A N 1
ATOM 3287 C CA . ILE A 1 414 ? -14.783 -0.317 -9.962 1.00 93.00 414 ILE A CA 1
ATOM 3288 C C . ILE A 1 414 ? -15.718 0.571 -9.132 1.00 93.00 414 ILE A C 1
ATOM 3290 O O . ILE A 1 414 ? -15.591 1.792 -9.228 1.00 93.00 414 ILE A O 1
ATOM 3294 N N . PRO A 1 415 ? -16.657 0.004 -8.354 1.00 94.50 415 PRO A N 1
ATOM 3295 C CA . PRO A 1 415 ? -17.497 0.774 -7.441 1.00 94.50 415 PRO A CA 1
ATOM 3296 C C . PRO A 1 415 ? -16.659 1.549 -6.421 1.00 94.50 415 PRO A C 1
ATOM 3298 O O . PRO A 1 415 ? -15.665 1.025 -5.926 1.00 94.50 415 PRO A O 1
ATOM 3301 N N . ASP A 1 416 ? -17.093 2.751 -6.046 1.00 92.12 416 ASP A N 1
ATOM 3302 C CA . ASP A 1 416 ? -16.327 3.614 -5.134 1.00 92.12 416 ASP A CA 1
ATOM 3303 C C . ASP A 1 416 ? -16.076 2.981 -3.753 1.00 92.12 416 ASP A C 1
ATOM 3305 O O . ASP A 1 416 ? -15.036 3.232 -3.156 1.00 92.12 416 ASP A O 1
ATOM 3309 N N . GLY A 1 417 ? -16.991 2.130 -3.267 1.00 94.88 417 GLY A N 1
ATOM 3310 C CA . GLY A 1 417 ? -16.832 1.398 -2.002 1.00 94.88 417 GLY A CA 1
ATOM 3311 C C . GLY A 1 417 ? -16.026 0.097 -2.109 1.00 94.88 417 GLY A C 1
ATOM 3312 O O . GLY A 1 417 ? -15.920 -0.634 -1.125 1.00 94.88 417 GLY A O 1
ATOM 3313 N N . TYR A 1 418 ? -15.509 -0.259 -3.292 1.00 96.62 418 TYR A N 1
ATOM 3314 C CA . TYR A 1 418 ? -14.682 -1.457 -3.442 1.00 96.62 418 TYR A CA 1
ATOM 3315 C C . TYR A 1 418 ? -13.391 -1.300 -2.639 1.00 96.62 418 TYR A C 1
ATOM 3317 O O . TYR A 1 418 ? -12.685 -0.297 -2.770 1.00 96.62 418 TYR A O 1
ATOM 3325 N N . TYR A 1 419 ? -13.085 -2.311 -1.829 1.00 95.69 419 TYR A N 1
ATOM 3326 C CA . TYR A 1 419 ? -11.952 -2.283 -0.906 1.00 95.69 419 TYR A CA 1
ATOM 3327 C C . TYR A 1 419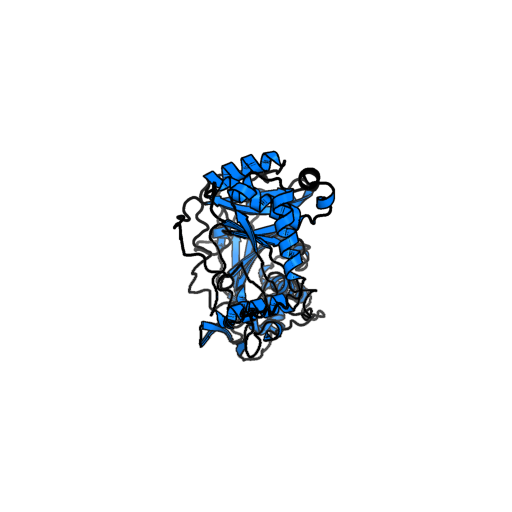 ? -10.988 -3.463 -1.077 1.00 95.69 419 TYR A C 1
ATOM 3329 O O . TYR A 1 419 ? -10.057 -3.589 -0.290 1.00 95.69 419 TYR A O 1
ATOM 3337 N N . GLY A 1 420 ? -11.199 -4.332 -2.070 1.00 95.62 420 GLY A N 1
ATOM 3338 C CA . GLY A 1 420 ? -10.250 -5.396 -2.413 1.00 95.62 420 GLY A CA 1
ATOM 3339 C C . GLY A 1 420 ? -9.004 -4.874 -3.126 1.00 95.62 420 GLY A C 1
ATOM 3340 O O . GLY A 1 420 ? -8.845 -3.669 -3.314 1.00 95.62 420 GLY A O 1
ATOM 3341 N N . ASN A 1 421 ? -8.124 -5.769 -3.572 1.00 94.62 421 ASN A N 1
ATOM 3342 C CA . ASN A 1 421 ? -6.983 -5.361 -4.385 1.00 94.62 421 ASN A CA 1
ATOM 3343 C C . ASN A 1 421 ? -7.446 -4.939 -5.784 1.00 94.62 421 ASN A C 1
ATOM 3345 O O . ASN A 1 421 ? -8.274 -5.600 -6.414 1.00 94.62 421 ASN A O 1
ATOM 3349 N N . ALA A 1 422 ? -6.913 -3.818 -6.270 1.00 93.88 422 ALA A N 1
ATOM 3350 C CA . ALA A 1 422 ? -7.235 -3.279 -7.587 1.00 93.88 422 ALA A CA 1
ATOM 3351 C C . ALA A 1 422 ? -6.003 -2.642 -8.246 1.00 93.88 422 ALA A C 1
ATOM 3353 O O . ALA A 1 422 ? -5.977 -1.443 -8.539 1.00 93.88 422 ALA A O 1
ATOM 3354 N N . PHE A 1 423 ? -4.953 -3.424 -8.496 1.00 91.88 423 PHE A N 1
ATOM 3355 C CA . PHE A 1 423 ? -3.740 -2.943 -9.161 1.00 91.88 423 PHE A CA 1
ATOM 3356 C C . PHE A 1 423 ? -3.001 -4.055 -9.907 1.00 91.88 423 PHE A C 1
ATOM 3358 O O . PHE A 1 423 ? -3.145 -5.232 -9.610 1.00 91.88 423 PHE A O 1
ATOM 3365 N N . VAL A 1 424 ? -2.149 -3.657 -10.848 1.00 91.25 424 VAL A N 1
ATOM 3366 C CA . VAL A 1 424 ? -1.168 -4.525 -11.522 1.00 91.25 424 VAL A CA 1
ATOM 3367 C C . VAL A 1 424 ? 0.205 -3.853 -11.489 1.00 91.25 424 VAL A C 1
ATOM 3369 O O . VAL A 1 424 ? 0.300 -2.651 -11.232 1.00 91.25 424 VAL A O 1
ATOM 3372 N N . PHE A 1 425 ? 1.274 -4.591 -11.772 1.00 89.12 425 PHE A N 1
ATOM 3373 C CA . PHE A 1 425 ? 2.650 -4.084 -11.698 1.00 89.12 425 PHE A CA 1
ATOM 3374 C C . PHE A 1 425 ? 3.483 -4.537 -12.906 1.00 89.12 425 PHE A C 1
ATOM 3376 O O . PHE A 1 425 ? 4.379 -5.366 -12.769 1.00 89.12 425 PHE A O 1
ATOM 3383 N N . PRO A 1 426 ? 3.214 -3.991 -14.107 1.00 91.62 426 PRO A N 1
ATOM 3384 C CA . PRO A 1 426 ? 3.987 -4.323 -15.294 1.00 91.62 426 PRO A CA 1
ATOM 3385 C C . PRO A 1 426 ? 5.445 -3.916 -15.114 1.00 91.62 426 PRO A C 1
ATOM 3387 O O . PRO A 1 426 ? 5.753 -2.898 -14.478 1.00 91.62 426 PRO A O 1
ATOM 3390 N N . ILE A 1 427 ? 6.327 -4.685 -15.744 1.00 91.50 427 ILE A N 1
ATOM 3391 C CA . ILE A 1 427 ? 7.768 -4.540 -15.587 1.00 91.50 427 ILE A CA 1
ATOM 3392 C C . ILE A 1 427 ? 8.427 -3.867 -16.795 1.00 91.50 427 ILE A C 1
ATOM 3394 O O . ILE A 1 427 ? 8.193 -4.215 -17.954 1.00 91.50 427 ILE A O 1
ATOM 3398 N N . ALA A 1 428 ? 9.292 -2.896 -16.513 1.00 94.06 428 ALA A N 1
ATOM 3399 C CA . ALA A 1 428 ? 10.256 -2.361 -17.463 1.00 94.06 428 ALA A CA 1
ATOM 3400 C C . ALA A 1 428 ? 11.589 -3.097 -17.285 1.00 94.06 428 ALA A C 1
ATOM 3402 O O . ALA A 1 428 ? 12.073 -3.193 -16.160 1.00 94.06 428 ALA A O 1
ATOM 3403 N N . LEU A 1 429 ? 12.185 -3.593 -18.372 1.00 93.00 429 LEU A N 1
ATOM 3404 C CA . LEU A 1 429 ? 13.394 -4.426 -18.353 1.00 93.00 429 LEU A CA 1
ATOM 3405 C C . LEU A 1 429 ? 14.543 -3.766 -19.121 1.00 93.00 429 LEU A C 1
ATOM 3407 O O . LEU A 1 429 ? 14.324 -3.100 -20.129 1.00 93.00 429 LEU A O 1
ATOM 3411 N N . SER A 1 430 ? 15.773 -3.954 -18.642 1.00 94.62 430 SER A N 1
ATOM 3412 C CA . SER A 1 430 ? 17.000 -3.530 -19.324 1.00 94.62 430 SER A CA 1
ATOM 3413 C C . SER A 1 430 ? 18.180 -4.394 -18.883 1.00 94.62 430 SER A C 1
ATOM 3415 O O . SER A 1 430 ? 18.232 -4.861 -17.746 1.00 94.62 430 SER A O 1
ATOM 3417 N N . LYS A 1 431 ? 19.211 -4.520 -19.728 1.00 94.56 431 LYS A N 1
ATOM 3418 C CA . LYS A 1 431 ? 20.524 -5.007 -19.274 1.00 94.56 431 LYS A CA 1
ATOM 3419 C C . LYS A 1 431 ? 21.110 -4.062 -18.225 1.00 94.56 431 LYS A C 1
ATOM 3421 O O . LYS A 1 431 ? 21.030 -2.838 -18.387 1.00 94.56 431 LYS A O 1
ATOM 3426 N N . ALA A 1 432 ? 21.728 -4.618 -17.183 1.00 93.38 432 ALA A N 1
ATOM 3427 C CA . ALA A 1 432 ? 22.314 -3.845 -16.090 1.00 93.38 432 ALA A CA 1
ATOM 3428 C C . ALA A 1 432 ? 23.379 -2.856 -16.594 1.00 93.38 432 ALA A C 1
ATOM 3430 O O . ALA A 1 432 ? 23.377 -1.686 -16.205 1.00 93.38 432 ALA A O 1
ATOM 3431 N N . SER A 1 433 ? 24.245 -3.291 -17.514 1.00 94.38 433 SER A N 1
ATOM 3432 C CA . SER A 1 433 ? 25.270 -2.448 -18.146 1.00 94.38 433 SER A CA 1
ATOM 3433 C C . SER A 1 433 ? 24.691 -1.239 -18.880 1.00 94.38 433 SER A C 1
ATOM 3435 O O . SER A 1 433 ? 25.143 -0.112 -18.653 1.00 94.38 433 SER A O 1
ATOM 3437 N N . LEU A 1 434 ? 23.681 -1.461 -19.726 1.00 95.69 434 LEU A N 1
ATOM 3438 C CA . LEU A 1 434 ? 23.008 -0.410 -20.489 1.00 95.69 434 LEU A CA 1
ATOM 3439 C C . LEU A 1 434 ? 22.323 0.581 -19.549 1.00 95.69 434 LEU A C 1
ATOM 3441 O O . LEU A 1 434 ? 22.583 1.781 -19.626 1.00 95.69 434 LEU A O 1
ATOM 3445 N N . LEU A 1 435 ? 21.543 0.088 -18.583 1.00 95.00 435 LEU A N 1
ATOM 3446 C CA . LEU A 1 435 ? 20.877 0.941 -17.600 1.00 95.00 435 LEU A CA 1
ATOM 3447 C C . LEU A 1 435 ? 21.883 1.799 -16.821 1.00 95.00 435 LEU A C 1
ATOM 3449 O O . LEU A 1 435 ? 21.653 2.991 -16.599 1.00 95.00 435 LEU A O 1
ATOM 3453 N N . CYS A 1 436 ? 23.016 1.222 -16.414 1.00 92.44 436 CYS A N 1
ATOM 3454 C CA . CYS A 1 436 ? 24.039 1.926 -15.646 1.00 92.44 436 CYS A CA 1
ATOM 3455 C C . CYS A 1 436 ? 24.766 2.998 -16.473 1.00 92.44 436 CYS A C 1
ATOM 3457 O O . CYS A 1 436 ? 24.983 4.100 -15.960 1.00 92.44 436 CYS A O 1
ATOM 3459 N N . ARG A 1 437 ? 25.106 2.720 -17.737 1.00 93.31 437 ARG A N 1
ATOM 3460 C CA . ARG A 1 437 ? 25.891 3.624 -18.600 1.00 93.31 437 ARG A CA 1
ATOM 3461 C C . ARG A 1 437 ? 25.058 4.728 -19.264 1.00 93.31 437 ARG A C 1
ATOM 3463 O O . ARG A 1 437 ? 25.580 5.815 -19.481 1.00 93.31 437 ARG A O 1
ATOM 3470 N N . SER A 1 438 ? 23.775 4.484 -19.526 1.00 94.12 438 SER A N 1
ATOM 3471 C CA . SER A 1 438 ? 22.893 5.426 -20.232 1.00 94.12 438 SER A CA 1
ATOM 3472 C C . SER A 1 438 ? 22.439 6.621 -19.37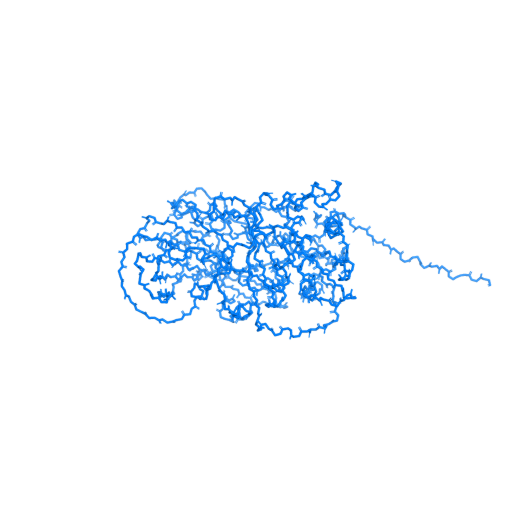7 1.00 94.12 438 SER A C 1
ATOM 3474 O O . SER A 1 438 ? 22.681 6.686 -18.171 1.00 94.12 438 SER A O 1
ATOM 3476 N N . SER A 1 439 ? 21.751 7.596 -19.974 1.00 93.19 439 SER A N 1
ATOM 3477 C CA . SER A 1 439 ? 21.190 8.748 -19.247 1.00 93.19 439 SER A CA 1
ATOM 3478 C C . SER A 1 439 ? 20.020 8.351 -18.326 1.00 93.19 439 SER A C 1
ATOM 3480 O O . SER A 1 439 ? 19.471 7.256 -18.428 1.00 93.19 439 SER A O 1
ATOM 3482 N N . LEU A 1 440 ? 19.585 9.245 -17.428 1.00 92.69 440 LEU A N 1
ATOM 3483 C CA . LEU A 1 440 ? 18.324 9.045 -16.689 1.00 92.69 440 LEU A CA 1
ATOM 3484 C C . LEU A 1 440 ? 17.113 8.989 -17.640 1.00 92.69 440 LEU A C 1
ATOM 3486 O O . LEU A 1 440 ? 16.161 8.253 -17.388 1.00 92.69 440 LEU A O 1
ATOM 3490 N N . GLY A 1 441 ? 17.178 9.727 -18.753 1.00 95.00 441 GLY A N 1
ATOM 3491 C CA . GLY A 1 441 ? 16.151 9.715 -19.794 1.00 95.00 441 GLY A CA 1
ATOM 3492 C C . GLY A 1 441 ? 15.942 8.334 -20.413 1.00 95.00 441 GLY A C 1
ATOM 3493 O O . GLY A 1 441 ? 14.804 7.981 -20.693 1.00 95.00 441 GLY A O 1
ATOM 3494 N N . TYR A 1 442 ? 17.003 7.527 -20.535 1.00 95.62 442 TYR A N 1
ATOM 3495 C CA . TYR A 1 442 ? 16.903 6.133 -20.977 1.00 95.62 442 TYR A CA 1
ATOM 3496 C C . TYR A 1 442 ? 15.996 5.318 -20.046 1.00 95.62 442 TYR A C 1
ATOM 3498 O O . TYR A 1 442 ? 14.987 4.782 -20.490 1.00 95.62 442 TYR A O 1
ATOM 3506 N N . ALA A 1 443 ? 16.287 5.305 -18.740 1.00 95.25 443 ALA A N 1
ATOM 3507 C CA . ALA A 1 443 ? 15.487 4.572 -17.754 1.00 95.25 443 ALA A CA 1
ATOM 3508 C C . ALA A 1 443 ? 14.020 5.042 -17.729 1.00 95.25 443 ALA A C 1
ATOM 3510 O O . ALA A 1 443 ? 13.095 4.233 -17.691 1.00 95.25 443 ALA A O 1
ATOM 3511 N N . LEU A 1 444 ? 13.801 6.359 -17.796 1.00 96.56 444 LEU A N 1
ATOM 3512 C CA . LEU A 1 444 ? 12.465 6.951 -17.858 1.00 96.56 444 LEU A CA 1
ATOM 3513 C C . LEU A 1 444 ? 11.706 6.561 -19.139 1.00 96.56 444 LEU A C 1
ATOM 3515 O O . LEU A 1 444 ? 10.497 6.330 -19.083 1.00 96.56 444 LEU A O 1
ATOM 3519 N N . GLY A 1 445 ? 12.403 6.472 -20.274 1.00 95.38 445 GLY A N 1
ATOM 3520 C CA . GLY A 1 445 ? 11.847 6.020 -21.548 1.00 95.38 445 GLY A CA 1
ATOM 3521 C C . GLY A 1 445 ? 11.220 4.632 -21.432 1.00 95.38 445 GLY A C 1
ATOM 3522 O O . GLY A 1 445 ? 10.037 4.484 -21.725 1.00 95.38 445 GLY A O 1
ATOM 3523 N N . PHE A 1 446 ? 11.955 3.662 -20.877 1.00 94.38 446 PHE A N 1
ATOM 3524 C CA . PHE A 1 446 ? 11.460 2.294 -20.658 1.00 94.38 446 PHE A CA 1
ATOM 3525 C C . PHE A 1 446 ? 10.232 2.232 -19.740 1.00 94.38 446 PHE A C 1
ATOM 3527 O O . PHE A 1 446 ? 9.293 1.473 -19.995 1.00 94.38 446 PHE A O 1
ATOM 3534 N N . ILE A 1 447 ? 10.192 3.050 -18.682 1.00 94.88 447 ILE A N 1
ATOM 3535 C CA . ILE A 1 447 ? 9.019 3.132 -17.797 1.00 94.88 447 ILE A CA 1
ATOM 3536 C C . ILE A 1 447 ? 7.802 3.664 -18.567 1.00 94.88 447 ILE A C 1
ATOM 3538 O O . ILE A 1 447 ? 6.703 3.119 -18.453 1.00 94.88 447 ILE A O 1
ATOM 3542 N N . ARG A 1 448 ? 7.979 4.716 -19.374 1.00 94.06 448 ARG A N 1
ATOM 3543 C CA . ARG A 1 448 ? 6.896 5.303 -20.178 1.00 94.06 448 ARG A CA 1
ATOM 3544 C C . ARG A 1 448 ? 6.409 4.363 -21.272 1.00 94.06 448 ARG A C 1
ATOM 3546 O O . ARG A 1 448 ? 5.201 4.238 -21.445 1.00 94.06 448 ARG A O 1
ATOM 3553 N N . GLU A 1 449 ? 7.321 3.682 -21.953 1.00 92.62 449 GLU A N 1
ATOM 3554 C CA . GLU A 1 449 ? 6.999 2.670 -22.956 1.00 92.62 449 GLU A CA 1
ATOM 3555 C C . GLU A 1 449 ? 6.198 1.524 -22.333 1.00 92.62 449 GLU A C 1
ATOM 3557 O O . GLU A 1 449 ? 5.132 1.171 -22.824 1.00 92.62 449 GLU A O 1
ATOM 3562 N N . THR A 1 450 ? 6.628 1.013 -21.178 1.00 92.19 450 THR A N 1
ATOM 3563 C CA . THR A 1 450 ? 5.885 -0.007 -20.420 1.00 92.19 450 THR A CA 1
ATOM 3564 C C . THR A 1 450 ? 4.477 0.468 -20.064 1.00 92.19 450 THR A C 1
ATOM 3566 O O . THR A 1 450 ? 3.498 -0.231 -20.318 1.00 92.19 450 THR A O 1
ATOM 3569 N N . LYS A 1 451 ? 4.334 1.703 -19.570 1.00 90.75 451 LYS A N 1
ATOM 3570 C CA . LYS A 1 451 ? 3.017 2.300 -19.291 1.00 90.75 451 LYS A CA 1
ATOM 3571 C C . LYS A 1 451 ? 2.165 2.517 -20.546 1.00 90.75 451 LYS A C 1
ATOM 3573 O O . LYS A 1 451 ? 0.936 2.533 -20.429 1.00 90.75 451 LYS A O 1
ATOM 3578 N N . ALA A 1 452 ? 2.781 2.739 -21.704 1.00 89.81 452 ALA A N 1
ATOM 3579 C CA . ALA A 1 452 ? 2.094 2.889 -22.981 1.00 89.81 452 ALA A CA 1
ATOM 3580 C C . ALA A 1 452 ? 1.607 1.535 -23.511 1.00 89.81 452 ALA A C 1
ATOM 3582 O O . ALA A 1 452 ? 0.433 1.432 -23.857 1.00 89.81 452 ALA A O 1
ATOM 3583 N N . ARG A 1 453 ? 2.444 0.490 -23.464 1.00 87.50 453 ARG A N 1
ATOM 3584 C CA . ARG A 1 453 ? 2.098 -0.880 -23.883 1.00 87.50 453 ARG A CA 1
ATOM 3585 C C . ARG A 1 453 ? 0.835 -1.382 -23.195 1.00 87.50 453 ARG A C 1
ATOM 3587 O O . ARG A 1 453 ? -0.131 -1.734 -23.857 1.00 87.50 453 ARG A O 1
ATOM 3594 N N . ILE A 1 454 ? 0.751 -1.238 -21.871 1.00 87.31 454 ILE A N 1
ATOM 3595 C CA . ILE A 1 454 ? -0.441 -1.669 -21.125 1.00 87.31 454 ILE A CA 1
ATOM 3596 C C . ILE A 1 454 ? -1.702 -0.836 -21.416 1.00 87.31 454 ILE A C 1
ATOM 3598 O O . ILE A 1 454 ? -2.757 -1.133 -20.869 1.00 87.31 454 ILE A O 1
ATOM 3602 N N . ARG A 1 455 ? -1.622 0.297 -22.134 1.00 84.12 455 ARG A N 1
ATOM 3603 C CA . ARG A 1 455 ? -2.805 1.077 -22.563 1.00 84.12 455 ARG A CA 1
ATOM 3604 C C . ARG A 1 455 ? -3.379 0.555 -23.873 1.00 84.12 455 ARG A C 1
ATOM 3606 O O . ARG A 1 455 ? -4.562 0.769 -24.113 1.00 84.12 455 ARG A O 1
ATOM 3613 N N . ILE A 1 456 ? -2.556 -0.079 -24.699 1.00 72.50 456 ILE A N 1
ATOM 3614 C CA . ILE A 1 456 ? -2.953 -0.575 -26.009 1.00 72.50 456 ILE A CA 1
ATOM 3615 C C . ILE A 1 456 ? -3.694 -1.899 -25.809 1.00 72.50 456 ILE A C 1
ATOM 3617 O O . ILE A 1 456 ? -3.379 -2.693 -24.923 1.00 72.50 456 ILE A O 1
ATOM 3621 N N . ARG A 1 457 ? -4.741 -2.108 -26.603 1.00 54.25 457 ARG A N 1
ATOM 3622 C CA . ARG A 1 457 ? -5.417 -3.398 -26.712 1.00 54.25 457 ARG A CA 1
ATOM 3623 C C . ARG A 1 457 ? -4.563 -4.224 -27.670 1.00 54.25 457 ARG A C 1
ATOM 3625 O O . ARG A 1 457 ? -4.749 -4.126 -28.877 1.00 54.25 457 ARG A O 1
ATOM 3632 N N . GLU A 1 458 ? -3.554 -4.931 -27.173 1.00 47.53 458 GLU A N 1
ATOM 3633 C CA . GLU A 1 458 ? -2.822 -5.855 -28.042 1.00 47.53 458 GLU A CA 1
ATOM 3634 C C . GLU A 1 458 ? -3.759 -7.016 -28.386 1.00 47.53 458 GLU A C 1
ATOM 3636 O O . GLU A 1 458 ? -4.046 -7.887 -27.571 1.00 47.53 458 GLU A O 1
ATOM 3641 N N . VAL A 1 459 ? -4.313 -6.963 -29.596 1.00 46.88 459 VAL A N 1
ATOM 3642 C CA . VAL A 1 459 ? -4.876 -8.118 -30.287 1.00 46.88 459 VAL A CA 1
ATOM 3643 C C . VAL A 1 459 ? -3.873 -8.446 -31.378 1.00 46.88 459 VAL A C 1
ATOM 3645 O O . VAL A 1 459 ? -3.903 -7.854 -32.451 1.00 46.88 459 VAL A O 1
ATOM 3648 N N . SER A 1 460 ? -2.956 -9.363 -31.107 1.00 38.66 460 SER A N 1
ATOM 3649 C CA . SER A 1 460 ? -2.141 -9.977 -32.152 1.00 38.66 460 SER A CA 1
ATOM 3650 C C . SER A 1 460 ? -2.300 -11.490 -32.087 1.00 38.66 460 SER A C 1
ATOM 3652 O O . SER A 1 460 ? -1.427 -12.234 -31.653 1.00 38.66 460 SER A O 1
ATOM 3654 N N . GLY A 1 461 ? -3.447 -11.951 -32.594 1.00 39.91 461 GLY A N 1
ATOM 3655 C CA . GLY A 1 461 ? -3.503 -13.232 -33.288 1.00 39.91 461 GLY A CA 1
ATOM 3656 C C . GLY A 1 461 ? -2.699 -13.105 -34.580 1.00 39.91 461 GLY A C 1
ATOM 3657 O O . GLY A 1 461 ? -3.247 -12.772 -35.623 1.00 39.91 461 GLY A O 1
ATOM 3658 N N . GLY A 1 462 ? -1.383 -13.288 -34.485 1.00 28.61 462 GLY A N 1
ATOM 3659 C CA . GLY A 1 462 ? -0.502 -13.437 -35.635 1.00 28.61 462 GLY A CA 1
ATOM 3660 C C . GLY A 1 462 ? -0.439 -14.907 -36.013 1.00 28.61 462 GLY A C 1
ATOM 3661 O O . GLY A 1 462 ? 0.288 -15.677 -35.391 1.00 28.61 462 GLY A O 1
ATOM 3662 N N . SER A 1 463 ? -1.227 -15.298 -37.009 1.00 30.00 463 SER A N 1
ATOM 3663 C CA . SER A 1 463 ? -1.087 -16.566 -37.717 1.00 30.00 463 SER A CA 1
ATOM 3664 C C . SER A 1 463 ? 0.362 -16.747 -38.173 1.00 30.00 463 SER A C 1
ATOM 3666 O O . SER A 1 463 ? 0.874 -15.926 -38.937 1.00 30.00 463 SER A O 1
ATOM 3668 N N . TYR A 1 464 ? 1.008 -17.829 -37.738 1.00 31.84 464 TYR A N 1
ATOM 3669 C CA . TYR A 1 464 ? 2.196 -18.340 -38.410 1.00 31.84 464 TYR A CA 1
ATOM 3670 C C . TYR A 1 464 ? 1.803 -18.657 -39.853 1.00 31.84 464 TYR A C 1
ATOM 3672 O O . TYR A 1 464 ? 1.071 -19.610 -40.113 1.00 31.84 464 TYR A O 1
ATOM 3680 N N . GLY A 1 465 ? 2.257 -17.823 -40.787 1.00 28.14 465 GLY A N 1
ATOM 3681 C CA . GLY A 1 465 ? 2.238 -18.145 -42.202 1.00 28.14 465 GLY A CA 1
ATOM 3682 C C . GLY A 1 465 ? 3.169 -19.326 -42.429 1.00 28.14 465 GLY A C 1
ATOM 3683 O O . GLY A 1 465 ? 4.385 -19.162 -42.486 1.00 28.14 465 GLY A O 1
ATOM 3684 N N . SER A 1 466 ? 2.592 -20.518 -42.533 1.00 30.19 466 SER A N 1
ATOM 3685 C CA . SER A 1 466 ? 3.222 -21.659 -43.179 1.00 30.19 466 SER A CA 1
ATOM 3686 C C . SER A 1 466 ? 3.549 -21.249 -44.613 1.00 30.19 466 SER A C 1
ATOM 3688 O O . SER A 1 466 ? 2.650 -21.137 -45.449 1.00 30.19 466 SER A O 1
ATOM 3690 N N . GLN A 1 467 ? 4.824 -20.984 -44.897 1.00 30.83 467 GLN A N 1
ATOM 3691 C CA . GLN A 1 467 ? 5.301 -20.977 -46.272 1.00 30.83 467 GLN A CA 1
ATOM 3692 C C . GLN A 1 467 ? 5.047 -22.369 -46.848 1.00 30.83 467 GLN A C 1
ATOM 3694 O O . GLN A 1 467 ? 5.503 -23.376 -46.304 1.00 30.83 467 GLN A O 1
ATOM 3699 N N . GLY A 1 468 ? 4.234 -22.399 -47.901 1.00 27.64 468 GLY A N 1
ATOM 3700 C CA . GLY A 1 468 ? 3.882 -23.604 -48.625 1.00 27.64 468 GLY A CA 1
ATOM 3701 C C . GLY A 1 468 ? 5.119 -24.255 -49.226 1.00 27.64 468 GLY A C 1
ATOM 3702 O O . GLY A 1 468 ? 5.892 -23.619 -49.938 1.00 27.64 468 GLY A O 1
ATOM 3703 N N . ALA A 1 469 ? 5.268 -25.544 -48.949 1.00 32.50 469 ALA A N 1
ATOM 3704 C CA . ALA A 1 469 ? 5.981 -26.445 -49.826 1.00 32.50 469 ALA A CA 1
ATOM 3705 C C . ALA A 1 469 ? 5.061 -26.768 -51.011 1.00 32.50 469 ALA A C 1
ATOM 3707 O O . ALA A 1 469 ? 3.997 -27.360 -50.834 1.00 32.50 469 ALA A O 1
ATOM 3708 N N . SER A 1 470 ? 5.478 -26.383 -52.213 1.00 30.17 470 SER A N 1
ATOM 3709 C CA . SER A 1 470 ? 4.986 -26.965 -53.460 1.00 30.17 470 SER A CA 1
ATOM 3710 C C . SER A 1 470 ? 6.081 -26.871 -54.523 1.00 30.17 470 SER A C 1
ATOM 3712 O O . SER A 1 470 ? 6.292 -25.816 -55.111 1.00 30.17 470 SER A O 1
ATOM 3714 N N . ASN A 1 471 ? 6.793 -27.992 -54.660 1.00 30.33 471 ASN A N 1
ATOM 3715 C CA . ASN A 1 471 ? 7.399 -28.599 -55.849 1.00 30.33 471 ASN A CA 1
ATOM 3716 C C . ASN A 1 471 ? 7.662 -27.715 -57.081 1.00 30.33 471 ASN A C 1
ATOM 3718 O O . ASN A 1 471 ? 6.714 -27.314 -57.756 1.00 30.33 471 ASN A O 1
ATOM 3722 N N . VAL A 1 472 ? 8.943 -27.618 -57.459 1.00 34.22 472 VAL A N 1
ATOM 3723 C CA . VAL A 1 472 ? 9.478 -28.199 -58.710 1.00 34.22 472 VAL A CA 1
ATOM 3724 C C . VAL A 1 472 ? 10.795 -28.888 -58.382 1.00 34.22 472 VAL A C 1
ATOM 3726 O O . VAL A 1 472 ? 11.579 -28.275 -57.621 1.00 34.22 472 VAL A O 1
#

InterPro domains:
  IPR023213 Chloramphenicol acetyltransferase-like domain superfamily [G3DSA:3.30.559.10] (1-95)
  IPR023213 Chloramphenicol acetyltransferase-like domain superfamily [G3DSA:3.30.559.10] (139-330)
  IPR023213 Chloramphenicol acetyltransferase-like domain superfamily [G3DSA:3.30.559.10] (331-463)
  IPR050898 Plant acyltransferase [PTHR31147] (141-456)

Radius of gyration: 23.55 Å; chains: 1; bounding box: 53×51×95 Å

Foldseek 3Di:
DFLLLLQLVLLVLVVVLQFAFDQPLEAEEEECQPQPQQPQALPQHGFPDKDFQADDVRYWYWHWDQAPVRFTFTKIKDKDFQQLVVLLVVVCVVLVWDFRDDDDDDQDLPPPQFDDPVVCLFAFKEKEKEWEDDDDDVDDKAKAKDDKDFQFAPDDADFDKAFAASVLFSNPSLQGKTKMKTKGQDPDPCVLVLLSQLQNLLCNLVQLNQFTWDQDPSRGIMGGSPRVGHIYMYMYIHHDPVVCPCCSDYVNPCSVNSVDDDHDDDDDDDGTTMMMMMIGRRSFFDSNLVSLSSNSSSQCSNPVPDDHDGADAPNVLSHHDVNHDNQDDFPRSDDDPDPPPPPPSGRMDMGMITQGPVSLVSLLVQADPVCSPDDSSLSVQLSCSQSSLVSNVPDQADKHKYWYWDFCVVNGPDDPNYGGDGTDTGIQIDRSNCSNPDGSNVSSVSVVVRVVRSRDRDDDPPDDPDPDDDDD